Protein AF-0000000071196018 (afdb_homodimer)

Organism: Exaiptasia diaphana (NCBI:txid2652724)

InterPro domains:
  IPR002659 Glycosyl transferase, family 31 [PF01762] (91-280)
  IPR002659 Glycosyl transferase, family 31 [PTHR11214] (60-278)

pLDDT: mean 82.02, std 25.22, range [22.27, 98.88]

Solvent-accessible surface area (backbone atoms only — not comparable to full-atom values): 37806 Å² total; per-residue (Å²): 137,86,82,75,80,78,81,82,80,80,78,80,80,77,83,83,73,78,88,68,72,81,78,66,71,78,78,78,69,79,70,78,72,71,72,67,74,68,71,73,63,75,71,65,72,70,82,77,54,70,75,70,87,84,73,94,50,66,50,82,40,63,51,88,67,52,74,70,70,26,49,24,47,34,36,35,39,25,45,47,61,34,73,48,69,67,40,52,52,30,54,53,43,34,52,74,35,69,54,28,67,90,65,50,70,60,77,50,92,88,65,42,60,53,60,32,38,39,29,34,35,28,88,46,66,69,42,34,52,49,50,54,50,48,28,68,75,64,52,34,31,32,29,34,90,46,65,51,44,75,71,37,44,32,55,50,54,51,23,52,48,50,40,45,65,48,71,34,50,43,50,27,35,35,41,29,46,55,31,50,46,51,43,55,48,60,51,51,47,50,40,53,75,65,62,57,58,71,68,35,38,31,22,36,64,50,88,73,40,68,56,42,69,49,80,86,42,95,66,40,51,57,58,91,81,45,85,60,66,57,53,58,76,24,36,40,68,60,38,38,36,32,16,44,82,37,42,35,52,59,59,49,42,43,76,57,48,72,75,52,48,50,44,33,60,40,50,10,48,50,27,58,78,68,70,40,60,74,37,72,40,85,33,49,50,74,53,89,63,69,64,83,57,82,77,49,72,68,55,56,72,60,35,40,31,45,23,56,65,46,49,58,70,55,47,51,52,53,41,52,52,55,52,54,54,56,55,53,69,75,98,140,82,81,73,79,77,80,82,79,78,78,80,78,77,81,83,73,75,84,72,69,83,74,67,72,76,76,76,68,80,69,79,71,68,72,66,73,69,70,72,61,74,70,66,73,69,82,77,55,68,74,68,87,84,73,94,51,66,50,82,39,63,50,88,67,52,76,69,71,26,48,24,47,34,38,34,39,25,46,46,61,35,73,48,68,67,40,52,52,28,54,54,43,35,52,75,35,66,54,28,66,91,64,49,73,59,77,51,91,86,67,43,60,53,60,34,40,39,28,34,35,28,88,46,67,68,42,34,52,49,50,54,50,48,29,69,74,65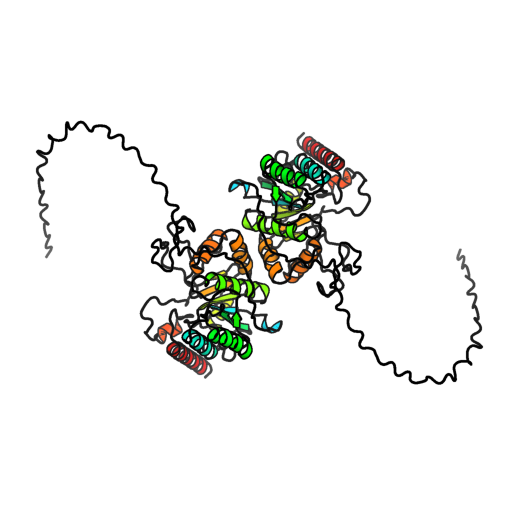,50,35,31,33,29,34,91,44,65,51,43,75,72,37,45,32,54,51,52,50,22,51,48,50,40,45,66,49,71,35,49,42,52,24,35,34,42,30,46,55,32,50,44,50,42,58,47,61,50,52,47,50,40,53,75,66,64,56,58,73,66,35,38,31,21,36,64,53,86,73,39,69,58,43,70,49,80,88,42,96,67,39,51,59,59,90,80,45,84,60,65,56,53,59,75,24,38,40,69,60,38,39,36,32,16,42,82,37,41,33,51,60,59,49,42,42,76,57,48,72,74,51,47,50,44,32,58,41,49,10,49,49,25,58,76,68,71,39,62,74,37,72,40,87,31,48,50,72,51,90,61,68,62,84,58,79,77,48,70,68,56,57,73,61,36,41,31,44,22,54,65,45,49,59,68,54,47,50,52,52,42,52,52,54,51,53,54,56,54,53,69,74,100

Radius of gyration: 34.39 Å; Cα contacts (8 Å, |Δi|>4): 1047; chains: 2; bounding box: 140×95×79 Å

Foldseek 3Di:
DCCPPPPDPPPPPPDPDDPPDDPDDDPPPPPPPPPPPPPPPPPPPPDQWLPDDDDADAFPQAFDADQVRQAFQEEEEAEFELADVQRVLLVVLCCVFQQPQVPLQPPPPPGGYHYAYFYEAYPDPVSNVVLVVVCVVPRRYTYHDDYGDLLCSLVRVLNVLVCSLPVGNYFKYKYAYSQKHFSVNVVSVLCVVVPSDALAKEAAWDPFFAQACDSVDPRHDHCVQPVDGTAATWHDNHIIMHGSVCSVQLNVVCVVHPDIRPNGSRVRVSCVVVVRDYYYDFQHDEDDDDLVDADDPVNLVRHRMGDDRHHSVSSVVSRVVSVVVSVVVVD/DCPPPPPDPPPPPPDPDDPPDDPDDDDPPPPPPPVPPPPPPVPPPPDPWLPDDDDADAFPQAFDADQVRQAFQEEEEAEFEQADVQRVLLVVLCCVFQQPQVPLLPPPPPGGYHYAYFYEAYPDPVSNVVLVVVCVVPRRYTYHDDYGDLLCSLVRVLNVLVCSLPVGNYFKYKYAYSQKHFSVNVVSVLCVVVPSDALAKEAAWDPFFAQACDSVDPRHDHCVQPVDGTFATWHDNHIIMHGSVCSVQLNVCCVVHPDTRPNGSRVRVSCVVVVRDYYYDFQHDEDDDDLVDQDDPVNLVRHRMYDDRHHSVSSVVSRVSSVVVSVVVVD

Structure (mmCIF, N/CA/C/O backbone):
data_AF-0000000071196018-model_v1
#
loop_
_entity.id
_entity.type
_entity.pdbx_description
1 polymer Hexosyltransferase
#
loop_
_atom_site.group_PDB
_atom_site.id
_atom_site.type_symbol
_atom_site.label_atom_id
_atom_site.label_alt_id
_atom_site.label_comp_id
_atom_site.label_asym_id
_atom_site.label_entity_id
_atom_site.label_seq_id
_atom_site.pdbx_PDB_ins_code
_atom_site.Cartn_x
_atom_site.Cartn_y
_atom_site.Cartn_z
_atom_site.occupancy
_atom_site.B_iso_or_equiv
_atom_site.auth_seq_id
_atom_site.auth_comp_id
_atom_site.auth_asym_id
_atom_site.auth_atom_id
_atom_site.pdbx_PDB_model_num
ATOM 1 N N . MET A 1 1 ? 46.344 -59.438 13.43 1 23.47 1 MET A N 1
ATOM 2 C CA . MET A 1 1 ? 47.688 -59.156 12.883 1 23.47 1 MET A CA 1
ATOM 3 C C . MET A 1 1 ? 47.75 -57.719 12.367 1 23.47 1 MET A C 1
ATOM 5 O O . MET A 1 1 ? 46.969 -57.312 11.508 1 23.47 1 MET A O 1
ATOM 9 N N . GLU A 1 2 ? 48.406 -56.719 13.156 1 25.73 2 GLU A N 1
ATOM 10 C CA . GLU A 1 2 ? 48.531 -55.281 13.406 1 25.73 2 GLU A CA 1
ATOM 11 C C . GLU A 1 2 ? 49.344 -54.625 12.297 1 25.73 2 GLU A C 1
ATOM 13 O O . GLU A 1 2 ? 50.594 -54.531 12.375 1 25.73 2 GLU A O 1
ATOM 18 N N . LYS A 1 3 ? 49.031 -54.844 10.961 1 25.03 3 LYS A N 1
ATOM 19 C CA . LYS A 1 3 ? 49.969 -54.469 9.891 1 25.03 3 LYS A CA 1
ATOM 20 C C . LYS A 1 3 ? 50.156 -52.969 9.844 1 25.03 3 LYS A C 1
ATOM 22 O O . LYS A 1 3 ? 49.25 -52.219 9.547 1 25.03 3 LYS A O 1
ATOM 27 N N . LYS A 1 4 ? 51.062 -52.344 10.648 1 24.88 4 LYS A N 1
ATOM 28 C CA . LYS A 1 4 ? 51.531 -50.969 10.945 1 24.88 4 LYS A CA 1
ATOM 29 C C . LYS A 1 4 ? 52.219 -50.344 9.742 1 24.88 4 LYS A C 1
ATOM 31 O O . LYS A 1 4 ? 53.344 -50.719 9.391 1 24.88 4 LYS A O 1
ATOM 36 N N . GLN A 1 5 ? 51.5 -50.094 8.555 1 22.83 5 GLN A N 1
ATOM 37 C CA . GLN A 1 5 ? 52.156 -49.656 7.32 1 22.83 5 GLN A CA 1
ATOM 38 C C . GLN A 1 5 ? 52.875 -48.344 7.504 1 22.83 5 GLN A C 1
ATOM 40 O O . GLN A 1 5 ? 52.312 -47.375 7.977 1 22.83 5 GLN A O 1
ATOM 45 N N . VAL A 1 6 ? 54.219 -48.281 7.695 1 24.25 6 VAL A N 1
ATOM 46 C CA . VAL A 1 6 ? 55.25 -47.281 7.977 1 24.25 6 VAL A CA 1
ATOM 47 C C . VAL A 1 6 ? 55.406 -46.344 6.789 1 24.25 6 VAL A C 1
ATOM 49 O O . VAL A 1 6 ? 55.781 -46.75 5.695 1 24.25 6 VAL A O 1
ATOM 52 N N . VAL A 1 7 ? 54.406 -45.406 6.469 1 24.36 7 VAL A N 1
ATOM 53 C CA . VAL A 1 7 ? 54.406 -44.562 5.289 1 24.36 7 VAL A CA 1
ATOM 54 C C . VAL A 1 7 ? 55.656 -43.656 5.305 1 24.36 7 VAL A C 1
ATOM 56 O O . VAL A 1 7 ? 55.938 -43 6.301 1 24.36 7 VAL A O 1
ATOM 59 N N . ILE A 1 8 ? 56.656 -43.875 4.422 1 22.66 8 ILE A N 1
ATOM 60 C CA . ILE A 1 8 ? 58.031 -43.406 4.152 1 22.66 8 ILE A CA 1
ATOM 61 C C . ILE A 1 8 ? 58 -41.938 3.752 1 22.66 8 ILE A C 1
ATOM 63 O O . ILE A 1 8 ? 57.312 -41.562 2.801 1 22.66 8 ILE A O 1
ATOM 67 N N . LEU A 1 9 ? 58.312 -40.906 4.633 1 23.38 9 LEU A N 1
ATOM 68 C CA . LEU A 1 9 ? 58.406 -39.438 4.711 1 23.38 9 LEU A CA 1
ATOM 69 C C . LEU A 1 9 ? 59.469 -38.906 3.779 1 23.38 9 LEU A C 1
ATOM 71 O O . LEU A 1 9 ? 60.656 -39 4.086 1 23.38 9 LEU A O 1
ATOM 75 N N . ALA A 1 10 ? 59.406 -39.188 2.389 1 22.44 10 ALA A N 1
ATOM 76 C CA . ALA A 1 10 ? 60.562 -38.812 1.547 1 22.44 10 ALA A CA 1
ATOM 77 C C . ALA A 1 10 ? 60.75 -37.281 1.547 1 22.44 10 ALA A C 1
ATOM 79 O O . ALA A 1 10 ? 59.812 -36.531 1.267 1 22.44 10 ALA A O 1
ATOM 80 N N . ILE A 1 11 ? 61.688 -36.719 2.289 1 23.27 11 ILE A N 1
ATOM 81 C CA . ILE A 1 11 ? 62.156 -35.375 2.621 1 23.27 11 ILE A CA 1
ATOM 82 C C . ILE A 1 11 ? 62.781 -34.75 1.383 1 23.27 11 ILE A C 1
ATOM 84 O O . ILE A 1 11 ? 63.812 -35.188 0.883 1 23.27 11 ILE A O 1
ATOM 88 N N . VAL A 1 12 ? 61.969 -34.438 0.259 1 23 12 VAL A N 1
ATOM 89 C CA . VAL A 1 12 ? 62.562 -33.969 -0.987 1 23 12 VAL A CA 1
ATOM 90 C C . VAL A 1 12 ? 63.25 -32.625 -0.749 1 23 12 VAL A C 1
ATOM 92 O O . VAL A 1 12 ? 62.625 -31.672 -0.271 1 23 12 VAL A O 1
ATOM 95 N N . ALA A 1 13 ? 64.562 -32.531 -0.551 1 24.88 13 ALA A N 1
ATOM 96 C CA . ALA A 1 13 ? 65.562 -31.5 -0.281 1 24.88 13 ALA A CA 1
ATOM 97 C C . ALA A 1 13 ? 65.688 -30.5 -1.434 1 24.88 13 ALA A C 1
ATOM 99 O O . ALA A 1 13 ? 66.188 -30.828 -2.502 1 24.88 13 ALA A O 1
ATOM 100 N N . PHE A 1 14 ? 64.562 -29.859 -1.901 1 25.53 14 PHE A N 1
ATOM 101 C CA . PHE A 1 14 ? 64.625 -29.047 -3.113 1 25.53 14 PHE A CA 1
ATOM 102 C C . PHE A 1 14 ? 65.625 -27.922 -2.963 1 25.53 14 PHE A C 1
ATOM 104 O O . PHE A 1 14 ? 65.688 -27.281 -1.907 1 25.53 14 PHE A O 1
ATOM 111 N N . ASN A 1 15 ? 66.688 -27.859 -3.732 1 24.59 15 ASN A N 1
ATOM 112 C CA . ASN A 1 15 ? 67.938 -27.094 -3.908 1 24.59 15 ASN A CA 1
ATOM 113 C C . ASN A 1 15 ? 67.625 -25.625 -4.207 1 24.59 15 ASN A C 1
ATOM 115 O O . ASN A 1 15 ? 66.938 -25.312 -5.188 1 24.59 15 ASN A O 1
ATOM 119 N N . VAL A 1 16 ? 67.688 -24.609 -3.303 1 26.14 16 VAL A N 1
ATOM 120 C CA . VAL A 1 16 ? 67.375 -23.203 -3.064 1 26.14 16 VAL A CA 1
ATOM 121 C C . VAL A 1 16 ? 68.312 -22.312 -3.869 1 26.14 16 VAL A C 1
ATOM 123 O O . VAL A 1 16 ? 68.312 -21.094 -3.689 1 26.14 16 VAL A O 1
ATOM 126 N N . GLY A 1 17 ? 69.25 -22.938 -4.684 1 22.61 17 GLY A N 1
ATOM 127 C CA . GLY A 1 17 ? 70.438 -22.125 -4.848 1 22.61 17 GLY A CA 1
ATOM 128 C C . GLY A 1 17 ? 70.188 -20.812 -5.559 1 22.61 17 GLY A C 1
ATOM 129 O O . GLY A 1 17 ? 70.562 -19.75 -5.07 1 22.61 17 GLY A O 1
ATOM 130 N N . ARG A 1 18 ? 70.25 -20.766 -6.926 1 23.2 18 ARG A N 1
ATOM 131 C CA . ARG A 1 18 ? 71.062 -19.891 -7.746 1 23.2 18 ARG A CA 1
ATOM 132 C C . ARG A 1 18 ? 70.375 -18.562 -7.996 1 23.2 18 ARG A C 1
ATOM 134 O O . ARG A 1 18 ? 70.875 -17.703 -8.703 1 23.2 18 ARG A O 1
ATOM 141 N N . PHE A 1 19 ? 69 -18.344 -7.816 1 26.34 19 PHE A N 1
ATOM 142 C CA . PHE A 1 19 ? 68.312 -17.453 -8.758 1 26.34 19 PHE A CA 1
ATOM 143 C C . PHE A 1 19 ? 68.625 -15.992 -8.43 1 26.34 19 PHE A C 1
ATOM 145 O O . PHE A 1 19 ? 67.688 -15.25 -8.055 1 26.34 19 PHE A O 1
ATOM 152 N N . TRP A 1 20 ? 69.688 -15.656 -7.777 1 22.69 20 TRP A N 1
ATOM 153 C CA . TRP A 1 20 ? 69.812 -14.336 -7.172 1 22.69 20 TRP A CA 1
ATOM 154 C C . TRP A 1 20 ? 69.875 -13.25 -8.242 1 22.69 20 TRP A C 1
ATOM 156 O O . TRP A 1 20 ? 69.438 -12.133 -8.039 1 22.69 20 TRP A O 1
ATOM 166 N N . THR A 1 21 ? 70.688 -13.508 -9.266 1 22.69 21 THR A N 1
ATOM 167 C CA . THR A 1 21 ? 71.562 -12.383 -9.617 1 22.69 21 THR A CA 1
ATOM 168 C C . THR A 1 21 ? 70.75 -11.328 -10.391 1 22.69 21 THR A C 1
ATOM 170 O O . THR A 1 21 ? 71.062 -10.133 -10.32 1 22.69 21 THR A O 1
ATOM 173 N N . TRP A 1 22 ? 70.062 -11.758 -11.406 1 24.28 22 TRP A N 1
ATOM 174 C CA . TRP A 1 22 ? 70.062 -10.977 -12.641 1 24.28 22 TRP A CA 1
ATOM 175 C C . TRP A 1 22 ? 69.25 -9.711 -12.516 1 24.28 22 TRP A C 1
ATOM 177 O O . TRP A 1 22 ? 69.25 -8.844 -13.383 1 24.28 22 TRP A O 1
ATOM 187 N N . ILE A 1 23 ? 68.562 -9.445 -11.375 1 24.98 23 ILE A N 1
ATOM 188 C CA . ILE A 1 23 ? 67.312 -8.656 -11.539 1 24.98 23 ILE A CA 1
ATOM 189 C C . ILE A 1 23 ? 67.688 -7.18 -11.672 1 24.98 23 ILE A C 1
ATOM 191 O O . ILE A 1 23 ? 66.812 -6.312 -11.531 1 24.98 23 ILE A O 1
ATOM 195 N N . ILE A 1 24 ? 69.062 -6.906 -11.773 1 23.88 24 ILE A N 1
ATOM 196 C CA . ILE A 1 24 ? 69.25 -5.551 -11.289 1 23.88 24 ILE A CA 1
ATOM 197 C C . ILE A 1 24 ? 68.625 -4.543 -12.258 1 23.88 24 ILE A C 1
ATOM 199 O O . ILE A 1 24 ? 67.938 -3.646 -11.836 1 23.88 24 ILE A O 1
ATOM 203 N N . ASN A 1 25 ? 69.375 -4.234 -13.352 1 25.94 25 ASN A N 1
ATOM 204 C CA . ASN A 1 25 ? 69.688 -2.865 -13.711 1 25.94 25 ASN A CA 1
ATOM 205 C C . ASN A 1 25 ? 68.625 -2.193 -14.539 1 25.94 25 ASN A C 1
ATOM 207 O O . ASN A 1 25 ? 68.812 -1.119 -15.102 1 25.94 25 ASN A O 1
ATOM 211 N N . SER A 1 26 ? 67.75 -2.92 -15.188 1 27.5 26 SER A N 1
ATOM 212 C CA . SER A 1 26 ? 67.312 -2.197 -16.391 1 27.5 26 SER A CA 1
ATOM 213 C C . SER A 1 26 ? 66.562 -0.896 -16.031 1 27.5 26 SER A C 1
ATOM 215 O O . SER A 1 26 ? 65.812 -0.862 -15.094 1 27.5 26 SER A O 1
ATOM 217 N N . PRO A 1 27 ? 67.188 0.236 -16.484 1 28.72 27 PRO A N 1
ATOM 218 C CA . PRO A 1 27 ? 66.688 1.581 -16.172 1 28.72 27 PRO A CA 1
ATOM 219 C C . PRO A 1 27 ? 65.25 1.801 -16.625 1 28.72 27 PRO A C 1
ATOM 221 O O . PRO A 1 27 ? 64.938 1.562 -17.797 1 28.72 27 PRO A O 1
ATOM 224 N N . LEU A 1 28 ? 64.25 1.453 -15.883 1 25.83 28 LEU A N 1
ATOM 225 C CA . LEU A 1 28 ? 62.844 1.612 -16.297 1 25.83 28 LEU A CA 1
ATOM 226 C C . LEU A 1 28 ? 62.531 3.072 -16.594 1 25.83 28 LEU A C 1
ATOM 228 O O . LEU A 1 28 ? 62.625 3.928 -15.711 1 25.83 28 LEU A O 1
ATOM 232 N N . LYS A 1 29 ? 63 3.518 -17.828 1 30.28 29 LYS A N 1
ATOM 233 C CA . LYS A 1 29 ? 62.594 4.852 -18.266 1 30.28 29 LYS A CA 1
ATOM 234 C C . LYS A 1 29 ? 61.125 5.102 -17.938 1 30.28 29 LYS A C 1
ATOM 236 O O . LYS A 1 29 ? 60.281 4.242 -18.188 1 30.28 29 LYS A O 1
ATOM 241 N N . PRO A 1 30 ? 60.812 6.164 -17.125 1 26.97 30 PRO A N 1
ATOM 242 C CA . PRO A 1 30 ? 59.469 6.469 -16.703 1 26.97 30 PRO A CA 1
ATOM 243 C C . PRO A 1 30 ? 58.5 6.676 -17.891 1 26.97 30 PRO A C 1
ATOM 245 O O . PRO A 1 30 ? 58.75 7.551 -18.719 1 26.97 30 PRO A O 1
ATOM 248 N N . GLN A 1 31 ? 58.281 5.645 -18.688 1 26.88 31 GLN A N 1
ATOM 249 C CA . GLN A 1 31 ? 57.344 5.953 -19.781 1 26.88 31 GLN A CA 1
ATOM 250 C C . GLN A 1 31 ? 56.156 6.727 -19.25 1 26.88 31 GLN A C 1
ATOM 252 O O . GLN A 1 31 ? 55.531 6.344 -18.25 1 26.88 31 GLN A O 1
ATOM 257 N N . ASN A 1 32 ? 56.219 8.023 -19.531 1 28.09 32 ASN A N 1
ATOM 258 C CA . ASN A 1 32 ? 55.094 8.906 -19.312 1 28.09 32 ASN A CA 1
ATOM 259 C C . ASN A 1 32 ? 53.781 8.289 -19.812 1 28.09 32 ASN A C 1
ATOM 261 O O . ASN A 1 32 ? 53.562 8.211 -21.031 1 28.09 32 ASN A O 1
ATOM 265 N N . ILE A 1 33 ? 53.375 7.141 -19.359 1 29.2 33 ILE A N 1
ATOM 266 C CA . ILE A 1 33 ? 52.094 6.598 -19.828 1 29.2 33 ILE A CA 1
ATOM 267 C C . ILE A 1 33 ? 51 7.637 -19.641 1 29.2 33 ILE A C 1
ATOM 269 O O . ILE A 1 33 ? 50.656 7.984 -18.516 1 29.2 33 ILE A O 1
ATOM 273 N N . VAL A 1 34 ? 51.031 8.609 -20.484 1 27.98 34 VAL A N 1
ATOM 274 C CA . VAL A 1 34 ? 49.844 9.43 -20.578 1 27.98 34 VAL A CA 1
ATOM 275 C C . VAL A 1 34 ? 48.594 8.547 -20.562 1 27.98 34 VAL A C 1
ATOM 277 O O . VAL A 1 34 ? 48.406 7.707 -21.453 1 27.98 34 VAL A O 1
ATOM 280 N N . HIS A 1 35 ? 48.125 8.227 -19.406 1 25.44 35 HIS A N 1
ATOM 281 C CA . HIS A 1 35 ? 46.844 7.539 -19.359 1 25.44 35 HIS A CA 1
ATOM 282 C C . HIS A 1 35 ? 45.812 8.227 -20.234 1 25.44 35 HIS A C 1
ATOM 284 O O . HIS A 1 35 ? 45.531 9.414 -20.062 1 25.44 35 HIS A O 1
ATOM 290 N N . GLU A 1 36 ? 45.938 7.984 -21.516 1 27.42 36 GLU A N 1
ATOM 291 C CA . GLU A 1 36 ? 44.75 8.383 -22.297 1 27.42 36 GLU A CA 1
ATOM 292 C C . GLU A 1 36 ? 43.469 8.195 -21.5 1 27.42 36 GLU A C 1
ATOM 294 O O . GLU A 1 36 ? 43.219 7.109 -20.969 1 27.42 36 GLU A O 1
ATOM 299 N N . ALA A 1 37 ? 42.906 9.281 -20.984 1 28.2 37 ALA A N 1
ATOM 300 C CA . ALA A 1 37 ? 41.562 9.242 -20.422 1 28.2 37 ALA A CA 1
ATOM 301 C C . ALA A 1 37 ? 40.656 8.375 -21.266 1 28.2 37 ALA A C 1
ATOM 303 O O . ALA A 1 37 ? 40.375 8.688 -22.438 1 28.2 37 ALA A O 1
ATOM 304 N N . LYS A 1 38 ? 40.812 7.105 -21.109 1 27.48 38 LYS A N 1
ATOM 305 C CA . LYS A 1 38 ? 39.812 6.27 -21.797 1 27.48 38 LYS A CA 1
ATOM 306 C C . LYS A 1 38 ? 38.469 6.941 -21.828 1 27.48 38 LYS A C 1
ATOM 308 O O . LYS A 1 38 ? 37.906 7.297 -20.781 1 27.48 38 LYS A O 1
ATOM 313 N N . GLN A 1 39 ? 38.219 7.645 -22.797 1 26.88 39 GLN A N 1
ATOM 314 C CA . GLN A 1 39 ? 36.875 8.117 -23.078 1 26.88 39 GLN A CA 1
ATOM 315 C C . GLN A 1 39 ? 35.844 7.105 -22.609 1 26.88 39 GLN A C 1
ATOM 317 O O . GLN A 1 39 ? 35.812 5.969 -23.078 1 26.88 39 GLN A O 1
ATOM 322 N N . ASN A 1 40 ? 35.625 7.082 -21.375 1 27.92 40 ASN A N 1
ATOM 323 C CA . ASN A 1 40 ? 34.562 6.234 -20.859 1 27.92 40 ASN A CA 1
ATOM 324 C C . ASN A 1 40 ? 33.406 6.109 -21.844 1 27.92 40 ASN A C 1
ATOM 326 O O . ASN A 1 40 ? 32.719 7.094 -22.156 1 27.92 40 ASN A O 1
ATOM 330 N N . ARG A 1 41 ? 33.625 5.301 -22.891 1 28.19 41 ARG A N 1
ATOM 331 C CA . ARG A 1 41 ? 32.469 4.988 -23.719 1 28.19 41 ARG A CA 1
ATOM 332 C C . ARG A 1 41 ? 31.203 4.863 -22.859 1 28.19 41 ARG A C 1
ATOM 334 O O . ARG A 1 41 ? 31.234 4.266 -21.781 1 28.19 41 ARG A O 1
ATOM 341 N N . PRO A 1 42 ? 30.344 5.789 -23.047 1 29.09 42 PRO A N 1
ATOM 342 C CA . PRO A 1 42 ? 29.109 5.605 -22.266 1 29.09 42 PRO A CA 1
ATOM 343 C C . PRO A 1 42 ? 28.672 4.141 -22.188 1 29.09 42 PRO A C 1
ATOM 345 O O . PRO A 1 42 ? 28.594 3.465 -23.219 1 29.09 42 PRO A O 1
ATOM 348 N N . ILE A 1 43 ? 29.25 3.402 -21.328 1 30.67 43 ILE A N 1
ATOM 349 C CA . ILE A 1 43 ? 28.766 2.033 -21.203 1 30.67 43 ILE A CA 1
ATOM 350 C C . ILE A 1 43 ? 27.297 1.968 -21.609 1 30.67 43 ILE A C 1
ATOM 352 O O . ILE A 1 43 ? 26.469 2.707 -21.094 1 30.67 43 ILE A O 1
ATOM 356 N N . GLN A 1 44 ? 27.062 1.625 -22.844 1 28.89 44 GLN A N 1
ATOM 357 C CA . GLN A 1 44 ? 25.719 1.257 -23.25 1 28.89 44 GLN A CA 1
ATOM 358 C C . GLN A 1 44 ? 24.984 0.522 -22.125 1 28.89 44 GLN A C 1
ATOM 360 O O . GLN A 1 44 ? 25.531 -0.4 -21.516 1 28.89 44 GLN A O 1
ATOM 365 N N . PRO A 1 45 ? 24.172 1.164 -21.391 1 33.16 45 PRO A N 1
ATOM 366 C CA . PRO A 1 45 ? 23.453 0.388 -20.391 1 33.16 45 PRO A CA 1
ATOM 367 C C . PRO A 1 45 ? 23.203 -1.056 -20.812 1 33.16 45 PRO A C 1
ATOM 369 O O . PRO A 1 45 ? 22.922 -1.312 -21.984 1 33.16 45 PRO A O 1
ATOM 372 N N . ALA A 1 46 ? 23.891 -2.01 -20.344 1 33.72 46 ALA A N 1
ATOM 373 C CA . ALA A 1 46 ? 23.609 -3.402 -20.688 1 33.72 46 ALA A CA 1
ATOM 374 C C . ALA A 1 46 ? 22.109 -3.609 -20.922 1 33.72 46 ALA A C 1
ATOM 376 O O . ALA A 1 46 ? 21.281 -3 -20.25 1 33.72 46 ALA A O 1
ATOM 377 N N . ALA A 1 47 ? 21.734 -4.113 -22.016 1 35.75 47 ALA A N 1
ATOM 378 C CA . ALA A 1 47 ? 20.422 -4.395 -22.609 1 35.75 47 ALA A CA 1
ATOM 379 C C . ALA A 1 47 ? 19.438 -4.906 -21.578 1 35.75 47 ALA A C 1
ATOM 381 O O . ALA A 1 47 ? 18.25 -4.59 -21.625 1 35.75 47 ALA A O 1
ATOM 382 N N . ARG A 1 48 ? 19.781 -5.977 -20.797 1 41.62 48 ARG A N 1
ATOM 383 C CA . ARG A 1 48 ? 18.766 -6.859 -20.234 1 41.62 48 ARG A CA 1
ATOM 384 C C . ARG A 1 48 ? 18.312 -6.359 -18.859 1 41.62 48 ARG A C 1
ATOM 386 O O . ARG A 1 48 ? 17.703 -7.109 -18.094 1 41.62 48 ARG A O 1
ATOM 393 N N . VAL A 1 49 ? 19.016 -5.375 -18.375 1 43.59 49 VAL A N 1
ATOM 394 C CA . VAL A 1 49 ? 18.531 -4.91 -17.078 1 43.59 49 VAL A CA 1
ATOM 395 C C . VAL A 1 49 ? 17.109 -4.387 -17.219 1 43.59 49 VAL A C 1
ATOM 397 O O . VAL A 1 49 ? 16.797 -3.668 -18.172 1 43.59 49 VAL A O 1
ATOM 400 N N . TYR A 1 50 ? 16.188 -5.117 -16.703 1 49.28 50 TYR A N 1
ATOM 401 C CA . TYR A 1 50 ? 14.844 -4.559 -16.641 1 49.28 50 TYR A CA 1
ATOM 402 C C . TYR A 1 50 ? 14.883 -3.057 -16.391 1 49.28 50 TYR A C 1
ATOM 404 O O . TYR A 1 50 ? 15.336 -2.605 -15.344 1 49.28 50 TYR A O 1
ATOM 412 N N . THR A 1 51 ? 15.094 -2.258 -17.422 1 51.03 51 THR A N 1
ATOM 413 C CA . THR A 1 51 ? 15.062 -0.801 -17.359 1 51.03 51 THR A CA 1
ATOM 414 C C . THR A 1 51 ? 13.633 -0.286 -17.516 1 51.03 51 THR A C 1
ATOM 416 O O . THR A 1 51 ? 13.406 0.923 -17.609 1 51.03 51 THR A O 1
ATOM 419 N N . GLY A 1 52 ? 12.688 -1.319 -17.656 1 57.88 52 GLY A N 1
ATOM 420 C CA . GLY A 1 52 ? 11.406 -0.728 -18.031 1 57.88 52 GLY A CA 1
ATOM 421 C C . GLY A 1 52 ? 10.719 -0.036 -16.859 1 57.88 52 GLY A C 1
ATOM 422 O O . GLY A 1 52 ? 11.102 -0.226 -15.711 1 57.88 52 GLY A O 1
ATOM 423 N N . GLU A 1 53 ? 9.914 0.866 -17.141 1 77.06 53 GLU A N 1
ATOM 424 C CA . GLU A 1 53 ? 9.133 1.702 -16.234 1 77.06 53 GLU A CA 1
ATOM 425 C C . GLU A 1 53 ? 8.102 0.876 -15.469 1 77.06 53 GLU A C 1
ATOM 427 O O . GLU A 1 53 ? 7.191 0.307 -16.062 1 77.06 53 GLU A O 1
ATOM 432 N N . PHE A 1 54 ? 8.414 0.313 -14.273 1 90.12 54 PHE A N 1
ATOM 433 C CA . PHE A 1 54 ? 7.469 -0.375 -13.406 1 90.12 54 PHE A CA 1
ATOM 434 C C . PHE A 1 54 ? 6.445 0.603 -12.836 1 90.12 54 PHE A C 1
ATOM 436 O O . PHE A 1 54 ? 6.805 1.69 -12.383 1 90.12 54 PHE A O 1
ATOM 443 N N . ASN A 1 55 ? 5.168 0.206 -13.008 1 90.19 55 ASN A N 1
ATOM 444 C CA . ASN A 1 55 ? 4.082 0.918 -12.344 1 90.19 55 ASN A CA 1
ATOM 445 C C . ASN A 1 55 ? 3.018 -0.043 -11.828 1 90.19 55 ASN A C 1
ATOM 447 O O . ASN A 1 55 ? 2.695 -1.033 -12.484 1 90.19 55 ASN A O 1
ATOM 451 N N . LEU A 1 56 ? 2.553 0.202 -10.633 1 95.12 56 LEU A N 1
ATOM 452 C CA . LEU A 1 56 ? 1.42 -0.557 -10.117 1 95.12 56 LEU A CA 1
ATOM 453 C C . LEU A 1 56 ? 0.148 -0.23 -10.891 1 95.12 56 LEU A C 1
ATOM 455 O O . LEU A 1 56 ? -0.227 0.938 -11.008 1 95.12 56 LEU A O 1
ATOM 459 N N . THR A 1 57 ? -0.456 -1.244 -11.461 1 94.56 57 THR A N 1
ATOM 460 C CA . THR A 1 57 ? -1.661 -1.012 -12.25 1 94.56 57 THR A CA 1
ATOM 461 C C . THR A 1 57 ? -2.662 -2.146 -12.055 1 94.56 57 THR A C 1
ATOM 463 O O . THR A 1 57 ? -2.271 -3.297 -11.852 1 94.56 57 THR A O 1
ATOM 466 N N . LEU A 1 58 ? -3.926 -1.783 -12.094 1 97.31 58 LEU A N 1
ATOM 467 C CA . LEU A 1 58 ? -5 -2.771 -12.086 1 97.31 58 LEU A CA 1
ATOM 468 C C . LEU A 1 58 ? -5.23 -3.328 -13.492 1 97.31 58 LEU A C 1
ATOM 470 O O . LEU A 1 58 ? -4.902 -2.676 -14.484 1 97.31 58 LEU A O 1
ATOM 474 N N . PRO A 1 59 ? -5.691 -4.582 -13.57 1 98.31 59 PRO A N 1
ATOM 475 C CA . PRO A 1 59 ? -6.02 -5.121 -14.891 1 98.31 59 PRO A CA 1
ATOM 476 C C . PRO A 1 59 ? -7.164 -4.375 -15.562 1 98.31 59 PRO A C 1
ATOM 478 O O . PRO A 1 59 ? -8.031 -3.818 -14.883 1 98.31 59 PRO A O 1
ATOM 481 N N . PHE A 1 60 ? -7.145 -4.348 -16.859 1 97.56 60 PHE A N 1
ATOM 482 C CA . PHE A 1 60 ? -8.234 -3.695 -17.578 1 97.56 60 PHE A CA 1
ATOM 483 C C . PHE A 1 60 ? -9.336 -4.695 -17.906 1 97.56 60 PHE A C 1
ATOM 485 O O . PHE A 1 60 ? -10.445 -4.301 -18.281 1 97.56 60 PHE A O 1
ATOM 492 N N . VAL A 1 61 ? -9.055 -5.977 -17.875 1 98.38 61 VAL A N 1
ATOM 493 C CA . VAL A 1 61 ? -10.039 -7.051 -17.891 1 98.38 61 VAL A CA 1
ATOM 494 C C . VAL A 1 61 ? -10.031 -7.781 -16.547 1 98.38 61 VAL A C 1
ATOM 496 O O . VAL A 1 61 ? -8.969 -8.141 -16.047 1 98.38 61 VAL A O 1
ATOM 499 N N . GLU A 1 62 ? -11.094 -7.871 -15.93 1 98.12 62 GLU A N 1
ATOM 500 C CA . GLU A 1 62 ? -11.242 -8.586 -14.664 1 98.12 62 GLU A CA 1
ATOM 501 C C . GLU A 1 62 ? -12.617 -9.25 -14.562 1 98.12 62 GLU A C 1
ATOM 503 O O . GLU A 1 62 ? -13.562 -8.828 -15.227 1 98.12 62 GLU A O 1
ATOM 508 N N . PRO A 1 63 ? -12.734 -10.312 -13.805 1 97.56 63 PRO A N 1
ATOM 509 C CA . PRO A 1 63 ? -14.031 -10.969 -13.648 1 97.56 63 PRO A CA 1
ATOM 510 C C . PRO A 1 63 ? -15.055 -10.102 -12.922 1 97.56 63 PRO A C 1
ATOM 512 O O . PRO A 1 63 ? -14.68 -9.219 -12.148 1 97.56 63 PRO A O 1
ATOM 515 N N . LYS A 1 64 ? -16.266 -10.336 -13.227 1 95.19 64 LYS A N 1
ATOM 516 C CA . LYS A 1 64 ? -17.375 -9.734 -12.477 1 95.19 64 LYS A CA 1
ATOM 517 C C . LYS A 1 64 ? -17.75 -10.594 -11.281 1 95.19 64 LYS A C 1
ATOM 519 O O . LYS A 1 64 ? -18.391 -11.641 -11.438 1 95.19 64 LYS A O 1
ATOM 524 N N . LEU A 1 65 ? -17.391 -10.094 -10.141 1 93.69 65 LEU A N 1
ATOM 525 C CA . LEU A 1 65 ? -17.609 -10.883 -8.938 1 93.69 65 LEU A CA 1
ATOM 526 C C . LEU A 1 65 ? -18.609 -10.195 -8.008 1 93.69 65 LEU A C 1
ATOM 528 O O . LEU A 1 65 ? -18.547 -8.984 -7.805 1 93.69 65 LEU A O 1
ATOM 532 N N . SER A 1 66 ? -19.578 -10.977 -7.492 1 88.88 66 SER A N 1
ATOM 533 C CA . SER A 1 66 ? -20.422 -10.477 -6.414 1 88.88 66 SER A CA 1
ATOM 534 C C . SER A 1 66 ? -19.641 -10.336 -5.117 1 88.88 66 SER A C 1
ATOM 536 O O . SER A 1 66 ? -18.516 -10.82 -5.008 1 88.88 66 SER A O 1
ATOM 538 N N . SER A 1 67 ? -20.266 -9.641 -4.176 1 84.5 67 SER A N 1
ATOM 539 C CA . SER A 1 67 ? -19.641 -9.484 -2.867 1 84.5 67 SER A CA 1
ATOM 540 C C . SER A 1 67 ? -19.375 -10.844 -2.223 1 84.5 67 SER A C 1
ATOM 542 O O . SER A 1 67 ? -18.328 -11.039 -1.6 1 84.5 67 SER A O 1
ATOM 544 N N . GLU A 1 68 ? -20.234 -11.695 -2.43 1 81.5 68 GLU A N 1
ATOM 545 C CA . GLU A 1 68 ? -20.078 -13.039 -1.876 1 81.5 68 GLU A CA 1
ATOM 546 C C . GLU A 1 68 ? -18.938 -13.781 -2.574 1 81.5 68 GLU A C 1
ATOM 548 O O . GLU A 1 68 ? -18.141 -14.469 -1.925 1 81.5 68 GLU A O 1
ATOM 553 N N . GLU A 1 69 ? -18.875 -13.539 -3.816 1 83.88 69 GLU A N 1
ATOM 554 C CA . GLU A 1 69 ? -17.875 -14.242 -4.613 1 83.88 69 GLU A CA 1
ATOM 555 C C . GLU A 1 69 ? -16.469 -13.688 -4.359 1 83.88 69 GLU A C 1
ATOM 557 O O . GLU A 1 69 ? -15.469 -14.375 -4.602 1 83.88 69 GLU A O 1
ATOM 562 N N . SER A 1 70 ? -16.5 -12.531 -3.834 1 85.94 70 SER A N 1
ATOM 563 C CA . SER A 1 70 ? -15.203 -11.891 -3.623 1 85.94 70 SER A CA 1
ATOM 564 C C . SER A 1 70 ? -14.703 -12.094 -2.195 1 85.94 70 SER A C 1
ATOM 566 O O . SER A 1 70 ? -13.594 -11.688 -1.851 1 85.94 70 SER A O 1
ATOM 568 N N . SER A 1 71 ? -15.516 -12.742 -1.36 1 91.69 71 SER A N 1
ATOM 569 C CA . SER A 1 71 ? -15.109 -13.086 -0.002 1 91.69 71 SER A CA 1
ATOM 570 C C . SER A 1 71 ? -14.555 -14.508 0.066 1 91.69 71 SER A C 1
ATOM 572 O O . SER A 1 71 ? -15.32 -15.477 0.016 1 91.69 71 SER A O 1
ATOM 574 N N . LEU A 1 72 ? -13.25 -14.633 0.138 1 95.56 72 LEU A N 1
ATOM 575 C CA . LEU A 1 72 ? -12.562 -15.914 -0.004 1 95.56 72 LEU A CA 1
ATOM 576 C C . LEU A 1 72 ? -11.617 -16.156 1.167 1 95.56 72 LEU A C 1
ATOM 578 O O . LEU A 1 72 ? -11.125 -15.203 1.779 1 95.56 72 LEU A O 1
ATOM 582 N N . TYR A 1 73 ? -11.492 -17.438 1.48 1 96.44 73 TYR A N 1
ATOM 583 C CA . TYR A 1 73 ? -10.383 -17.797 2.359 1 96.44 73 TYR A CA 1
ATOM 584 C C . TYR A 1 73 ? -9.055 -17.75 1.609 1 96.44 73 TYR A C 1
ATOM 586 O O . TYR A 1 73 ? -8.055 -17.25 2.137 1 96.44 73 TYR A O 1
ATOM 594 N N . LEU A 1 74 ? -9.07 -18.219 0.403 1 97.38 74 LEU A N 1
ATOM 595 C CA . LEU A 1 74 ? -7.863 -18.266 -0.42 1 97.38 74 LEU A CA 1
ATOM 596 C C . LEU A 1 74 ? -8.172 -17.844 -1.856 1 97.38 74 LEU A C 1
ATOM 598 O O . LEU A 1 74 ? -9.078 -18.406 -2.484 1 97.38 74 LEU A O 1
ATOM 602 N N . ALA A 1 75 ? -7.496 -16.828 -2.352 1 98.06 75 ALA A N 1
ATOM 603 C CA . ALA A 1 75 ? -7.473 -16.516 -3.779 1 98.06 75 ALA A CA 1
ATOM 604 C C . ALA A 1 75 ? -6.219 -17.078 -4.441 1 98.06 75 ALA A C 1
ATOM 606 O O . ALA A 1 75 ? -5.102 -16.828 -3.982 1 98.06 75 ALA A O 1
ATOM 607 N N . VAL A 1 76 ? -6.418 -17.859 -5.449 1 98.5 76 VAL A N 1
ATOM 608 C CA . VAL A 1 76 ? -5.301 -18.406 -6.211 1 98.5 76 VAL A CA 1
ATOM 609 C C . VAL A 1 76 ? -5.109 -17.594 -7.496 1 98.5 76 VAL A C 1
ATOM 611 O O . VAL A 1 76 ? -6.012 -17.547 -8.336 1 98.5 76 VAL A O 1
ATOM 614 N N . VAL A 1 77 ? -4 -16.953 -7.645 1 98.81 77 VAL A N 1
ATOM 615 C CA . VAL A 1 77 ? -3.689 -16.203 -8.852 1 98.81 77 VAL A CA 1
ATOM 616 C C . VAL A 1 77 ? -2.584 -16.906 -9.633 1 98.81 77 VAL A C 1
ATOM 618 O O . VAL A 1 77 ? -1.45 -17.016 -9.156 1 98.81 77 VAL A O 1
ATOM 621 N N . VAL A 1 78 ? -2.885 -17.297 -10.805 1 98.75 78 VAL A N 1
ATOM 622 C CA . VAL A 1 78 ? -1.975 -18.078 -11.633 1 98.75 78 VAL A CA 1
ATOM 623 C C . VAL A 1 78 ? -1.377 -17.203 -12.727 1 98.75 78 VAL A C 1
ATOM 625 O O . VAL A 1 78 ? -2.09 -16.75 -13.633 1 98.75 78 VAL A O 1
ATOM 628 N N . ASN A 1 79 ? -0.1 -16.953 -12.648 1 98.19 79 ASN A N 1
ATOM 629 C CA . ASN A 1 79 ? 0.595 -16.328 -13.766 1 98.19 79 ASN A CA 1
ATOM 630 C C . ASN A 1 79 ? 0.698 -17.266 -14.961 1 98.19 79 ASN A C 1
ATOM 632 O O . ASN A 1 79 ? 1.142 -18.406 -14.82 1 98.19 79 ASN A O 1
ATOM 636 N N . THR A 1 80 ? 0.282 -16.859 -16.109 1 98.19 80 THR A N 1
ATOM 637 C CA . THR A 1 80 ? 0.279 -17.703 -17.297 1 98.19 80 THR A CA 1
ATOM 638 C C . THR A 1 80 ? 0.601 -16.891 -18.547 1 98.19 80 THR A C 1
ATOM 640 O O . THR A 1 80 ? 0.533 -15.656 -18.516 1 98.19 80 THR A O 1
ATOM 643 N N . GLY A 1 81 ? 1.069 -17.547 -19.625 1 97.5 81 GLY A N 1
ATOM 644 C CA . GLY A 1 81 ? 1.438 -16.859 -20.859 1 97.5 81 GLY A CA 1
ATOM 645 C C . GLY A 1 81 ? 0.26 -16.609 -21.781 1 97.5 81 GLY A C 1
ATOM 646 O O . GLY A 1 81 ? -0.656 -17.438 -21.859 1 97.5 81 GLY A O 1
ATOM 647 N N . ALA A 1 82 ? 0.371 -15.586 -22.516 1 97.88 82 ALA A N 1
ATOM 648 C CA . ALA A 1 82 ? -0.722 -15.211 -23.422 1 97.88 82 ALA A CA 1
ATOM 649 C C . ALA A 1 82 ? -0.36 -15.492 -24.875 1 97.88 82 ALA A C 1
ATOM 651 O O . ALA A 1 82 ? -1.225 -15.453 -25.75 1 97.88 82 ALA A O 1
ATOM 652 N N . ASN A 1 83 ? 0.868 -15.898 -25.141 1 96.94 83 ASN A N 1
ATOM 653 C CA . ASN A 1 83 ? 1.358 -15.82 -26.516 1 96.94 83 ASN A CA 1
ATOM 654 C C . ASN A 1 83 ? 1.464 -17.203 -27.141 1 96.94 83 ASN A C 1
ATOM 656 O O . ASN A 1 83 ? 1.875 -17.344 -28.297 1 96.94 83 ASN A O 1
ATOM 660 N N . GLU A 1 84 ? 1.214 -18.266 -26.438 1 95.69 84 GLU A N 1
ATOM 661 C CA . GLU A 1 84 ? 1.376 -19.625 -26.969 1 95.69 84 GLU A CA 1
ATOM 662 C C . GLU A 1 84 ? 0.163 -20.484 -26.641 1 95.69 84 GLU A C 1
ATOM 664 O O . GLU A 1 84 ? -0.427 -20.359 -25.562 1 95.69 84 GLU A O 1
ATOM 669 N N . GLU A 1 85 ? -0.106 -21.422 -27.516 1 95.69 85 GLU A N 1
ATOM 670 C CA . GLU A 1 85 ? -1.219 -22.344 -27.359 1 95.69 85 GLU A CA 1
ATOM 671 C C . GLU A 1 85 ? -1.01 -23.25 -26.141 1 95.69 85 GLU A C 1
ATOM 673 O O . GLU A 1 85 ? -1.972 -23.641 -25.469 1 95.69 85 GLU A O 1
ATOM 678 N N . LYS A 1 86 ? 0.214 -23.547 -25.875 1 96.81 86 LYS A N 1
ATOM 679 C CA . LYS A 1 86 ? 0.527 -24.422 -24.75 1 96.81 86 LYS A CA 1
ATOM 680 C C . LYS A 1 86 ? -0.048 -23.875 -23.453 1 96.81 86 LYS A C 1
ATOM 682 O O . LYS A 1 86 ? -0.549 -24.625 -22.625 1 96.81 86 LYS A O 1
ATOM 687 N N . HIS A 1 87 ? -0.021 -22.609 -23.266 1 97.69 87 HIS A N 1
ATOM 688 C CA . HIS A 1 87 ? -0.517 -22 -22.047 1 97.69 87 HIS A CA 1
ATOM 689 C C . HIS A 1 87 ? -2.041 -22.047 -21.984 1 97.69 87 HIS A C 1
ATOM 691 O O . HIS A 1 87 ? -2.617 -22.172 -20.891 1 97.69 87 HIS A O 1
ATOM 697 N N . ARG A 1 88 ? -2.672 -21.922 -23.062 1 97.56 88 ARG A N 1
ATOM 698 C CA . ARG A 1 88 ? -4.121 -22.094 -23.109 1 97.56 88 ARG A CA 1
ATOM 699 C C . ARG A 1 88 ? -4.523 -23.5 -22.703 1 97.56 88 ARG A C 1
ATOM 701 O O . ARG A 1 88 ? -5.492 -23.703 -21.969 1 97.56 88 ARG A O 1
ATOM 708 N N . THR A 1 89 ? -3.787 -24.422 -23.234 1 98.25 89 THR A N 1
ATOM 709 C CA . THR A 1 89 ? -4.027 -25.828 -22.891 1 98.25 89 THR A CA 1
ATOM 710 C C . THR A 1 89 ? -3.842 -26.047 -21.391 1 98.25 89 THR A C 1
ATOM 712 O O . THR A 1 89 ? -4.629 -26.766 -20.766 1 98.25 89 THR A O 1
ATOM 715 N N . LEU A 1 90 ? -2.818 -25.438 -20.859 1 98.5 90 LEU A N 1
ATOM 716 C CA . LEU A 1 90 ? -2.557 -25.578 -19.422 1 98.5 90 LEU A CA 1
ATOM 717 C C . LEU A 1 90 ? -3.695 -24.969 -18.609 1 98.5 90 LEU A C 1
ATOM 719 O O . LEU A 1 90 ? -4.152 -25.578 -17.641 1 98.5 90 LEU A O 1
ATOM 723 N N . ARG A 1 91 ? -4.195 -23.781 -18.969 1 98.62 91 ARG A N 1
ATOM 724 C CA . ARG A 1 91 ? -5.309 -23.156 -18.25 1 98.62 91 ARG A CA 1
ATOM 725 C C . ARG A 1 91 ? -6.559 -24.031 -18.328 1 98.62 91 ARG A C 1
ATOM 727 O O . ARG A 1 91 ? -7.262 -24.203 -17.328 1 98.62 91 ARG A O 1
ATOM 734 N N . GLN A 1 92 ? -6.805 -24.609 -19.484 1 98.25 92 GLN A N 1
ATOM 735 C CA . GLN A 1 92 ? -7.941 -25.516 -19.625 1 98.25 92 GLN A CA 1
ATOM 736 C C . GLN A 1 92 ? -7.777 -26.75 -18.734 1 98.25 92 GLN A C 1
ATOM 738 O O . GLN A 1 92 ? -8.734 -27.203 -18.109 1 98.25 92 GLN A O 1
ATOM 743 N N . THR A 1 93 ? -6.582 -27.266 -18.75 1 98.44 93 THR A N 1
ATOM 744 C CA . THR A 1 93 ? -6.305 -28.453 -17.938 1 98.44 93 THR A CA 1
ATOM 745 C C . THR A 1 93 ? -6.477 -28.141 -16.453 1 98.44 93 THR A C 1
ATOM 747 O O . THR A 1 93 ? -7.047 -28.938 -15.711 1 98.44 93 THR A O 1
ATOM 750 N N . ILE A 1 94 ? -6.016 -26.969 -16 1 98.5 94 ILE A N 1
ATOM 751 C CA . ILE A 1 94 ? -6.152 -26.547 -14.609 1 98.5 94 ILE A CA 1
ATOM 752 C C . ILE A 1 94 ? -7.633 -26.469 -14.242 1 98.5 94 ILE A C 1
ATOM 754 O O . ILE A 1 94 ? -8.047 -26.969 -13.188 1 98.5 94 ILE A O 1
ATOM 758 N N . ARG A 1 95 ? -8.461 -25.938 -15.133 1 97.5 95 ARG A N 1
ATOM 759 C CA . ARG A 1 95 ? -9.898 -25.812 -14.891 1 97.5 95 ARG A CA 1
ATOM 760 C C . ARG A 1 95 ? -10.531 -27.188 -14.672 1 97.5 95 ARG A C 1
ATOM 762 O O . ARG A 1 95 ? -11.5 -27.312 -13.914 1 97.5 95 ARG A O 1
ATOM 769 N N . LYS A 1 96 ? -9.969 -28.172 -15.281 1 96.38 96 LYS A N 1
ATOM 770 C CA . LYS A 1 96 ? -10.555 -29.516 -15.242 1 96.38 96 LYS A CA 1
ATOM 771 C C . LYS A 1 96 ? -9.961 -30.344 -14.102 1 96.38 96 LYS A C 1
ATOM 773 O O . LYS A 1 96 ? -10.43 -31.453 -13.82 1 96.38 96 LYS A O 1
ATOM 778 N N . THR A 1 97 ? -8.93 -29.844 -13.523 1 95.94 97 THR A N 1
ATOM 779 C CA . THR A 1 97 ? -8.234 -30.609 -12.5 1 95.94 97 THR A CA 1
ATOM 780 C C . THR A 1 97 ? -8.188 -29.844 -11.18 1 95.94 97 THR A C 1
ATOM 782 O O . THR A 1 97 ? -9.211 -29.688 -10.516 1 95.94 97 THR A O 1
ATOM 785 N N . TRP A 1 98 ? -6.957 -29.328 -10.742 1 95.88 98 TRP A N 1
ATOM 786 C CA . TRP A 1 98 ? -6.777 -28.844 -9.383 1 95.88 98 TRP A CA 1
ATOM 787 C C . TRP A 1 98 ? -7.387 -27.453 -9.219 1 95.88 98 TRP A C 1
ATOM 789 O O . TRP A 1 98 ? -7.555 -26.969 -8.094 1 95.88 98 TRP A O 1
ATOM 799 N N . GLY A 1 99 ? -7.754 -26.781 -10.328 1 96.12 99 GLY A N 1
ATOM 800 C CA . GLY A 1 99 ? -8.359 -25.453 -10.273 1 96.12 99 GLY A CA 1
ATOM 801 C C . GLY A 1 99 ? -9.875 -25.5 -10.188 1 96.12 99 GLY A C 1
ATOM 802 O O . GLY A 1 99 ? -10.523 -24.453 -10.078 1 96.12 99 GLY A O 1
ATOM 803 N N . ASN A 1 100 ? -10.422 -26.641 -10.219 1 90.44 100 ASN A N 1
ATOM 804 C CA . ASN A 1 100 ? -11.875 -26.812 -10.203 1 90.44 100 ASN A CA 1
ATOM 805 C C . ASN A 1 100 ? -12.43 -26.734 -8.781 1 90.44 100 ASN A C 1
ATOM 807 O O . ASN A 1 100 ? -12.156 -27.594 -7.953 1 90.44 100 ASN A O 1
ATOM 811 N N . THR A 1 101 ? -13.219 -25.734 -8.508 1 80.38 101 THR A N 1
ATOM 812 C CA . THR A 1 101 ? -13.734 -25.484 -7.172 1 80.38 101 THR A CA 1
ATOM 813 C C . THR A 1 101 ? -14.914 -26.406 -6.871 1 80.38 101 THR A C 1
ATOM 815 O O . THR A 1 101 ? -15.25 -26.625 -5.707 1 80.38 101 THR A O 1
ATOM 818 N N . SER A 1 102 ? -15.68 -26.75 -7.891 1 67.12 102 SER A N 1
ATOM 819 C CA . SER A 1 102 ? -16.891 -27.547 -7.699 1 67.12 102 SER A CA 1
ATOM 820 C C . SER A 1 102 ? -16.547 -28.938 -7.188 1 67.12 102 SER A C 1
ATOM 822 O O . SER A 1 102 ? -17.375 -29.578 -6.52 1 67.12 102 SER A O 1
ATOM 824 N N . GLU A 1 103 ? -15.422 -29.406 -7.621 1 56.19 103 GLU A N 1
ATOM 825 C CA . GLU A 1 103 ? -15.023 -30.766 -7.273 1 56.19 103 GLU A CA 1
ATOM 826 C C . GLU A 1 103 ? -14.125 -30.781 -6.039 1 56.19 103 GLU A C 1
ATOM 828 O O . GLU A 1 103 ? -13.484 -31.781 -5.742 1 56.19 103 GLU A O 1
ATOM 833 N N . SER A 1 104 ? -14.07 -29.609 -5.438 1 53.5 104 SER A N 1
ATOM 834 C CA . SER A 1 104 ? -13.016 -29.484 -4.434 1 53.5 104 SER A CA 1
ATOM 835 C C . SER A 1 104 ? -13.055 -30.656 -3.447 1 53.5 104 SER A C 1
ATOM 837 O O . SER A 1 104 ? -14.078 -30.875 -2.797 1 53.5 104 SER A O 1
ATOM 839 N N . LEU A 1 105 ? -12.328 -31.672 -3.865 1 46.12 105 LEU A N 1
ATOM 840 C CA . LEU A 1 105 ? -12.023 -32.875 -3.107 1 46.12 105 LEU A CA 1
ATOM 841 C C . LEU A 1 105 ? -11.539 -32.531 -1.703 1 46.12 105 LEU A C 1
ATOM 843 O O . LEU A 1 105 ? -10.461 -31.953 -1.537 1 46.12 105 LEU A O 1
ATOM 847 N N . GLY A 1 106 ? -12.469 -32.656 -0.701 1 48.25 106 GLY A N 1
ATOM 848 C CA . GLY A 1 106 ? -12.164 -32.531 0.714 1 48.25 106 GLY A CA 1
ATOM 849 C C . GLY A 1 106 ? -12.68 -31.234 1.31 1 48.25 106 GLY A C 1
ATOM 850 O O . GLY A 1 106 ? -11.906 -30.281 1.517 1 48.25 106 GLY A O 1
ATOM 851 N N . ASN A 1 107 ? -13.93 -30.906 0.906 1 50.59 107 ASN A N 1
ATOM 852 C CA . ASN A 1 107 ? -14.641 -29.75 1.42 1 50.59 107 ASN A CA 1
ATOM 853 C C . ASN A 1 107 ? -14.242 -29.438 2.857 1 50.59 107 ASN A C 1
ATOM 855 O O . ASN A 1 107 ? -14.469 -30.234 3.762 1 50.59 107 ASN A O 1
ATOM 859 N N . VAL A 1 108 ? -13 -28.906 3.029 1 55.66 108 VAL A N 1
ATOM 860 C CA . VAL A 1 108 ? -12.727 -28.359 4.355 1 55.66 108 VAL A CA 1
ATOM 861 C C . VAL A 1 108 ? -13.883 -27.453 4.793 1 55.66 108 VAL A C 1
ATOM 863 O O . VAL A 1 108 ? -14.57 -26.875 3.955 1 55.66 108 VAL A O 1
ATOM 866 N N . LYS A 1 109 ? -14.148 -27.25 6.09 1 58.88 109 LYS A N 1
ATOM 867 C CA . LYS A 1 109 ? -14.922 -26.484 7.066 1 58.88 109 LYS A CA 1
ATOM 868 C C . LYS A 1 109 ? -15.422 -25.172 6.469 1 58.88 109 LYS A C 1
ATOM 870 O O . LYS A 1 109 ? -15.125 -24.094 6.98 1 58.88 109 LYS A O 1
ATOM 875 N N . ASN A 1 110 ? -16.188 -25.234 5.223 1 77.81 110 ASN A N 1
ATOM 876 C CA . ASN A 1 110 ? -16.922 -24.031 4.844 1 77.81 110 ASN A CA 1
ATOM 877 C C . ASN A 1 110 ? -15.984 -22.906 4.402 1 77.81 110 ASN A C 1
ATOM 879 O O . ASN A 1 110 ? -16.312 -21.734 4.527 1 77.81 110 ASN A O 1
ATOM 883 N N . LEU A 1 111 ? -14.734 -23.328 3.871 1 88.75 111 LEU A N 1
ATOM 884 C CA . LEU A 1 111 ? -13.828 -22.281 3.398 1 88.75 111 LEU A CA 1
ATOM 885 C C . LEU A 1 111 ? -13.945 -22.109 1.888 1 88.75 111 LEU A C 1
ATOM 887 O O . LEU A 1 111 ? -13.891 -23.094 1.139 1 88.75 111 LEU A O 1
ATOM 891 N N . LYS A 1 112 ? -14.102 -20.953 1.407 1 92.06 112 LYS A N 1
ATOM 892 C CA . LYS A 1 112 ? -14.281 -20.625 -0.006 1 92.06 112 LYS A CA 1
ATOM 893 C C . LYS A 1 112 ? -12.961 -20.203 -0.643 1 92.06 112 LYS A C 1
ATOM 895 O O . LYS A 1 112 ? -12.156 -19.516 -0.014 1 92.06 112 LYS A O 1
ATOM 900 N N . TRP A 1 113 ? -12.734 -20.688 -1.853 1 95 113 TRP A N 1
ATOM 901 C CA . TRP A 1 113 ? -11.586 -20.25 -2.631 1 95 113 TRP A CA 1
ATOM 902 C C . TRP A 1 113 ? -11.938 -20.141 -4.113 1 95 113 TRP A C 1
ATOM 904 O O . TRP A 1 113 ? -12.969 -20.656 -4.551 1 95 113 TRP A O 1
ATOM 914 N N . LYS A 1 114 ? -11.188 -19.375 -4.859 1 95.69 114 LYS A N 1
ATOM 915 C CA . LYS A 1 114 ? -11.328 -19.219 -6.305 1 95.69 114 LYS A CA 1
ATOM 916 C C . LYS A 1 114 ? -9.961 -19.047 -6.969 1 95.69 114 LYS A C 1
ATOM 918 O O . LYS A 1 114 ? -9.008 -18.594 -6.34 1 95.69 114 LYS A O 1
ATOM 923 N N . LEU A 1 115 ? -9.914 -19.531 -8.164 1 97.62 115 LEU A N 1
ATOM 924 C CA . LEU A 1 115 ? -8.695 -19.422 -8.961 1 97.62 115 LEU A CA 1
ATOM 925 C C . LEU A 1 115 ? -8.883 -18.438 -10.109 1 97.62 115 LEU A C 1
ATOM 927 O O . LEU A 1 115 ? -9.93 -18.422 -10.766 1 97.62 115 LEU A O 1
ATOM 931 N N . PHE A 1 116 ? -7.859 -17.578 -10.336 1 98.5 116 PHE A N 1
ATOM 932 C CA . PHE A 1 116 ? -7.832 -16.594 -11.406 1 98.5 116 PHE A CA 1
ATOM 933 C C . PHE A 1 116 ? -6.551 -16.719 -12.227 1 98.5 116 PHE A C 1
ATOM 935 O O . PHE A 1 116 ? -5.473 -16.938 -11.672 1 98.5 116 PHE A O 1
ATOM 942 N N . PHE A 1 117 ? -6.723 -16.531 -13.555 1 98.88 117 PHE A N 1
ATOM 943 C CA . PHE A 1 117 ? -5.559 -16.547 -14.43 1 98.88 117 PHE A CA 1
ATOM 944 C C . PHE A 1 117 ? -5.129 -15.117 -14.766 1 98.88 117 PHE A C 1
ATOM 946 O O . PHE A 1 117 ? -5.938 -14.312 -15.234 1 98.88 117 PHE A O 1
ATOM 953 N N . ALA A 1 118 ? -3.867 -14.781 -14.562 1 98.81 118 ALA A N 1
ATOM 954 C CA . ALA A 1 118 ? -3.311 -13.461 -14.844 1 98.81 118 ALA A CA 1
ATOM 955 C C . ALA A 1 118 ? -2.506 -13.461 -16.141 1 98.81 118 ALA A C 1
ATOM 957 O O . ALA A 1 118 ? -1.557 -14.234 -16.281 1 98.81 118 ALA A O 1
ATOM 958 N N . LEU A 1 119 ? -2.861 -12.586 -17.047 1 98.56 119 LEU A N 1
ATOM 959 C CA . LEU A 1 119 ? -2.219 -12.445 -18.344 1 98.56 119 LEU A CA 1
ATOM 960 C C . LEU A 1 119 ? -1.805 -11 -18.609 1 98.56 119 LEU A C 1
ATOM 962 O O . LEU A 1 119 ? -2.334 -10.078 -17.969 1 98.56 119 LEU A O 1
ATOM 966 N N . GLY A 1 120 ? -0.788 -10.812 -19.453 1 97.94 120 GLY A N 1
ATOM 967 C CA . GLY A 1 120 ? -0.597 -9.555 -20.172 1 97.94 120 GLY A CA 1
ATOM 968 C C . GLY A 1 120 ? -1.242 -9.539 -21.547 1 97.94 120 GLY A C 1
ATOM 969 O O . GLY A 1 120 ? -2.041 -10.422 -21.859 1 97.94 120 GLY A O 1
ATOM 970 N N . ILE A 1 121 ? -0.896 -8.57 -22.312 1 97.69 121 ILE A N 1
ATOM 971 C CA . ILE A 1 121 ? -1.417 -8.445 -23.656 1 97.69 121 ILE A CA 1
ATOM 972 C C . ILE A 1 121 ? -0.585 -9.305 -24.609 1 97.69 121 ILE A C 1
ATOM 974 O O . ILE A 1 121 ? 0.636 -9.156 -24.688 1 97.69 121 ILE A O 1
ATOM 978 N N . ALA A 1 122 ? -1.269 -10.148 -25.312 1 97.06 122 ALA A N 1
ATOM 979 C CA . ALA A 1 122 ? -0.593 -10.961 -26.328 1 97.06 122 ALA A CA 1
ATOM 980 C C . ALA A 1 122 ? -0.078 -10.094 -27.469 1 97.06 122 ALA A C 1
ATOM 982 O O . ALA A 1 122 ? -0.723 -9.117 -27.859 1 97.06 122 ALA A O 1
ATOM 983 N N . THR A 1 123 ? 1.043 -10.422 -27.938 1 92.75 123 THR A N 1
ATOM 984 C CA . THR A 1 123 ? 1.641 -9.672 -29.047 1 92.75 123 THR A CA 1
ATOM 985 C C . THR A 1 123 ? 0.876 -9.914 -30.344 1 92.75 123 THR A C 1
ATOM 987 O O . THR A 1 123 ? 0.768 -9.016 -31.188 1 92.75 123 THR A O 1
ATOM 990 N N . ASN A 1 124 ? 0.381 -11.094 -30.5 1 93.06 124 ASN A N 1
ATOM 991 C CA . ASN A 1 124 ? -0.394 -11.492 -31.672 1 93.06 124 ASN A CA 1
ATOM 992 C C . ASN A 1 124 ? -1.878 -11.188 -31.484 1 93.06 124 ASN A C 1
ATOM 994 O O . ASN A 1 124 ? -2.445 -11.453 -30.422 1 93.06 124 ASN A O 1
ATOM 998 N N . GLN A 1 125 ? -2.463 -10.68 -32.5 1 94.69 125 GLN A N 1
ATOM 999 C CA . GLN A 1 125 ? -3.857 -10.25 -32.438 1 94.69 125 GLN A CA 1
ATOM 1000 C C . GLN A 1 125 ? -4.785 -11.445 -32.219 1 94.69 125 GLN A C 1
ATOM 1002 O O . GLN A 1 125 ? -5.801 -11.328 -31.531 1 94.69 125 GLN A O 1
ATOM 1007 N N . SER A 1 126 ? -4.469 -12.508 -32.875 1 96.38 126 SER A N 1
ATOM 1008 C CA . SER A 1 126 ? -5.293 -13.703 -32.719 1 96.38 126 SER A CA 1
ATOM 1009 C C . SER A 1 126 ? -5.297 -14.18 -31.281 1 96.38 126 SER A C 1
ATOM 1011 O O . SER A 1 126 ? -6.348 -14.5 -30.719 1 96.38 126 SER A O 1
ATOM 1013 N N . TYR A 1 127 ? -4.129 -14.211 -30.672 1 96.81 127 TYR A N 1
ATOM 1014 C CA . TYR A 1 127 ? -4.023 -14.625 -29.266 1 96.81 127 TYR A CA 1
ATOM 1015 C C . TYR A 1 127 ? -4.66 -13.586 -28.344 1 96.81 127 TYR A C 1
ATOM 1017 O O . TYR A 1 127 ? -5.234 -13.938 -27.312 1 96.81 127 TYR A O 1
ATOM 1025 N N . TYR A 1 128 ? -4.52 -12.344 -28.719 1 97.38 128 TYR A N 1
ATOM 1026 C CA . TYR A 1 128 ? -5.176 -11.289 -27.953 1 97.38 128 TYR A CA 1
ATOM 1027 C C . TYR A 1 128 ? -6.688 -11.484 -27.938 1 97.38 128 TYR A C 1
ATOM 1029 O O . TYR A 1 128 ? -7.312 -11.469 -26.875 1 97.38 128 TYR A O 1
ATOM 1037 N N . ALA A 1 129 ? -7.273 -11.672 -29.094 1 97.56 129 ALA A N 1
ATOM 1038 C CA . ALA A 1 129 ? -8.711 -11.898 -29.203 1 97.56 129 ALA A CA 1
ATOM 1039 C C . ALA A 1 129 ? -9.141 -13.148 -28.438 1 97.56 129 ALA A C 1
ATOM 1041 O O . ALA A 1 129 ? -10.195 -13.172 -27.812 1 97.56 129 ALA A O 1
ATOM 1042 N N . ALA A 1 130 ? -8.352 -14.164 -28.547 1 97.44 130 ALA A N 1
ATOM 1043 C CA . ALA A 1 130 ? -8.641 -15.414 -27.844 1 97.44 130 ALA A CA 1
ATOM 1044 C C . ALA A 1 130 ? -8.648 -15.203 -26.328 1 97.44 130 ALA A C 1
ATOM 1046 O O . ALA A 1 130 ? -9.484 -15.773 -25.625 1 97.44 130 ALA A O 1
ATOM 1047 N N . SER A 1 131 ? -7.68 -14.414 -25.828 1 98.12 131 SER A N 1
ATOM 1048 C CA . SER A 1 131 ? -7.629 -14.117 -24.406 1 98.12 131 SER A CA 1
ATOM 1049 C C . SER A 1 131 ? -8.883 -13.383 -23.938 1 98.12 131 SER A C 1
ATOM 1051 O O . SER A 1 131 ? -9.43 -13.68 -22.875 1 98.12 131 SER A O 1
ATOM 1053 N N . LEU A 1 132 ? -9.328 -12.43 -24.719 1 98.06 132 LEU A N 1
ATOM 1054 C CA . LEU A 1 132 ? -10.531 -11.688 -24.391 1 98.06 132 LEU A CA 1
ATOM 1055 C C . LEU A 1 132 ? -11.75 -12.609 -24.391 1 98.06 132 LEU A C 1
ATOM 1057 O O . LEU A 1 132 ? -12.609 -12.5 -23.5 1 98.06 132 LEU A O 1
ATOM 1061 N N . GLN A 1 133 ? -11.836 -13.453 -25.391 1 98.12 133 GLN A N 1
ATOM 1062 C CA . GLN A 1 133 ? -12.93 -14.414 -25.453 1 98.12 133 GLN A CA 1
ATOM 1063 C C . GLN A 1 133 ? -12.906 -15.352 -24.234 1 98.12 133 GLN A C 1
ATOM 1065 O O . GLN A 1 133 ? -13.953 -15.641 -23.656 1 98.12 133 GLN A O 1
ATOM 1070 N N . GLU A 1 134 ? -11.734 -15.852 -23.906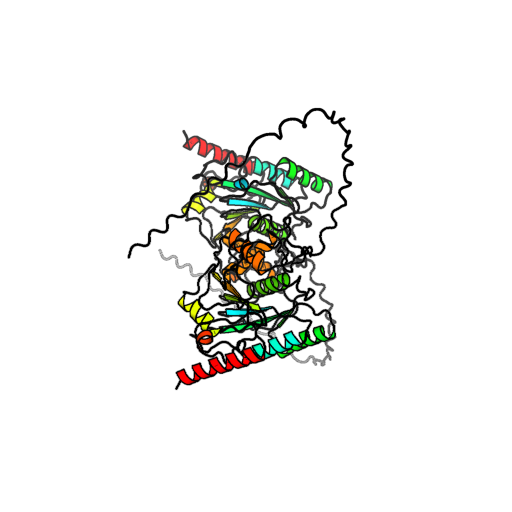 1 98.44 134 GLU A N 1
ATOM 1071 C CA . GLU A 1 134 ? -11.602 -16.703 -22.734 1 98.44 134 GLU A CA 1
ATOM 1072 C C . GLU A 1 134 ? -12.094 -16.016 -21.469 1 98.44 134 GLU A C 1
ATOM 1074 O O . GLU A 1 134 ? -12.773 -16.625 -20.641 1 98.44 134 GLU A O 1
ATOM 1079 N N . ALA A 1 135 ? -11.75 -14.75 -21.312 1 98.38 135 ALA A N 1
ATOM 1080 C CA . ALA A 1 135 ? -12.18 -13.961 -20.172 1 98.38 135 ALA A CA 1
ATOM 1081 C C . ALA A 1 135 ? -13.703 -13.891 -20.094 1 98.38 135 ALA A C 1
ATOM 1083 O O . ALA A 1 135 ? -14.281 -13.977 -19 1 98.38 135 ALA A O 1
ATOM 1084 N N . ARG A 1 136 ? -14.312 -13.742 -21.188 1 97.31 136 ARG A N 1
ATOM 1085 C CA . ARG A 1 136 ? -15.766 -13.672 -21.25 1 97.31 136 ARG A CA 1
ATOM 1086 C C . ARG A 1 136 ? -16.391 -15.031 -20.922 1 97.31 136 ARG A C 1
ATOM 1088 O O . ARG A 1 136 ? -17.375 -15.109 -20.203 1 97.31 136 ARG A O 1
ATOM 1095 N N . ASP A 1 137 ? -15.797 -16.078 -21.438 1 97.75 137 ASP A N 1
ATOM 1096 C CA . ASP A 1 137 ? -16.359 -17.422 -21.344 1 97.75 137 ASP A CA 1
ATOM 1097 C C . ASP A 1 137 ? -16.266 -17.969 -19.922 1 97.75 137 ASP A C 1
ATOM 1099 O O . ASP A 1 137 ? -17.156 -18.688 -19.453 1 97.75 137 ASP A O 1
ATOM 1103 N N . HIS A 1 138 ? -15.195 -17.656 -19.188 1 97.31 138 HIS A N 1
ATOM 1104 C CA . HIS A 1 138 ? -14.93 -18.391 -17.953 1 97.31 138 HIS A CA 1
ATOM 1105 C C . HIS A 1 138 ? -15.008 -17.469 -16.734 1 97.31 138 HIS A C 1
ATOM 1107 O O . HIS A 1 138 ? -15.102 -17.938 -15.602 1 97.31 138 HIS A O 1
ATOM 1113 N N . ASN A 1 139 ? -14.906 -16.094 -16.891 1 96.88 139 ASN A N 1
ATOM 1114 C CA . ASN A 1 139 ? -14.992 -15.133 -15.797 1 96.88 139 ASN A CA 1
ATOM 1115 C C . ASN A 1 139 ? -13.938 -15.391 -14.727 1 96.88 139 ASN A C 1
ATOM 1117 O O . ASN A 1 139 ? -14.227 -15.32 -13.531 1 96.88 139 ASN A O 1
ATOM 1121 N N . ASP A 1 140 ? -12.742 -15.82 -15.133 1 98 140 ASP A N 1
ATOM 1122 C CA . ASP A 1 140 ? -11.672 -16.109 -14.188 1 98 140 ASP A CA 1
ATOM 1123 C C . ASP A 1 140 ? -10.336 -15.57 -14.695 1 98 140 ASP A C 1
ATOM 1125 O O . ASP A 1 140 ? -9.273 -16.047 -14.281 1 98 140 ASP A O 1
ATOM 1129 N N . VAL A 1 141 ? -10.422 -14.625 -15.625 1 98.75 141 VAL A N 1
ATOM 1130 C CA . VAL A 1 141 ? -9.203 -14.117 -16.25 1 98.75 141 VAL A CA 1
ATOM 1131 C C . VAL A 1 141 ? -9.031 -12.633 -15.906 1 98.75 141 VAL A C 1
ATOM 1133 O O . VAL A 1 141 ? -9.992 -11.859 -15.969 1 98.75 141 VAL A O 1
ATOM 1136 N N . ILE A 1 142 ? -7.82 -12.273 -15.492 1 98.75 142 ILE A N 1
ATOM 1137 C CA . ILE A 1 142 ? -7.438 -10.867 -15.422 1 98.75 142 ILE A CA 1
ATOM 1138 C C . ILE A 1 142 ? -6.348 -10.578 -16.453 1 98.75 142 ILE A C 1
ATOM 1140 O O . ILE A 1 142 ? -5.457 -11.406 -16.672 1 98.75 142 ILE A O 1
ATOM 1144 N N . ILE A 1 143 ? -6.434 -9.445 -17.188 1 98.75 143 ILE A N 1
ATOM 1145 C CA . ILE A 1 143 ? -5.457 -9.062 -18.203 1 98.75 143 ILE A CA 1
ATOM 1146 C C . ILE A 1 143 ? -4.914 -7.668 -17.906 1 98.75 143 ILE A C 1
ATOM 1148 O O . ILE A 1 143 ? -5.684 -6.715 -17.766 1 98.75 143 ILE A O 1
ATOM 1152 N N . GLY A 1 144 ? -3.641 -7.559 -17.734 1 97.88 144 GLY A N 1
ATOM 1153 C CA . GLY A 1 144 ? -2.994 -6.273 -17.531 1 97.88 144 GLY A CA 1
ATOM 1154 C C . GLY A 1 144 ? -2.666 -5.551 -18.812 1 97.88 144 GLY A C 1
ATOM 1155 O O . GLY A 1 144 ? -2.545 -6.18 -19.875 1 97.88 144 GLY A O 1
ATOM 1156 N N . ASN A 1 145 ? -2.488 -4.246 -18.688 1 96.25 145 ASN A N 1
ATOM 1157 C CA . ASN A 1 145 ? -2.162 -3.42 -19.844 1 96.25 145 ASN A CA 1
ATOM 1158 C C . ASN A 1 145 ? -0.654 -3.318 -20.047 1 96.25 145 ASN A C 1
ATOM 1160 O O . ASN A 1 145 ? -0.085 -2.227 -19.984 1 96.25 145 ASN A O 1
ATOM 1164 N N . PHE A 1 146 ? 0.023 -4.289 -20.312 1 95.31 146 PHE A N 1
ATOM 1165 C CA . PHE A 1 146 ? 1.435 -4.422 -20.641 1 95.31 146 PHE A CA 1
ATOM 1166 C C . PHE A 1 146 ? 1.67 -5.648 -21.516 1 95.31 146 PHE A C 1
ATOM 1168 O O . PHE A 1 146 ? 0.871 -6.59 -21.5 1 95.31 146 PHE A O 1
ATOM 1175 N N . SER A 1 147 ? 2.752 -5.668 -22.25 1 94.56 147 SER A N 1
ATOM 1176 C CA . SER A 1 147 ? 3.066 -6.809 -23.109 1 94.56 147 SER A CA 1
ATOM 1177 C C . SER A 1 147 ? 3.373 -8.055 -22.281 1 94.56 147 SER A C 1
ATOM 1179 O O . SER A 1 147 ? 4.102 -7.98 -21.297 1 94.56 147 SER A O 1
ATOM 1181 N N . ASP A 1 148 ? 2.799 -9.148 -22.719 1 95.38 148 ASP A N 1
ATOM 1182 C CA . ASP A 1 148 ? 3.023 -10.398 -22 1 95.38 148 ASP A CA 1
ATOM 1183 C C . ASP A 1 148 ? 4.371 -11.016 -22.375 1 95.38 148 ASP A C 1
ATOM 1185 O O . ASP A 1 148 ? 4.43 -11.969 -23.156 1 95.38 148 ASP A O 1
ATOM 1189 N N . THR A 1 149 ? 5.418 -10.516 -21.812 1 88.81 149 THR A N 1
ATOM 1190 C CA . THR A 1 149 ? 6.773 -11.016 -22.016 1 88.81 149 THR A CA 1
ATOM 1191 C C . THR A 1 149 ? 7.371 -11.492 -20.688 1 88.81 149 THR A C 1
ATOM 1193 O O . THR A 1 149 ? 6.844 -11.18 -19.609 1 88.81 149 THR A O 1
ATOM 1196 N N . TYR A 1 150 ? 8.32 -12.258 -20.781 1 82.62 150 TYR A N 1
ATOM 1197 C CA . TYR A 1 150 ? 8.961 -12.766 -19.578 1 82.62 150 TYR A CA 1
ATOM 1198 C C . TYR A 1 150 ? 9.461 -11.617 -18.703 1 82.62 150 TYR A C 1
ATOM 1200 O O . TYR A 1 150 ? 9.43 -11.695 -17.469 1 82.62 150 TYR A O 1
ATOM 1208 N N . ARG A 1 151 ? 9.883 -10.578 -19.312 1 81.56 151 ARG A N 1
ATOM 1209 C CA . ARG A 1 151 ? 10.406 -9.438 -18.578 1 81.56 151 ARG A CA 1
ATOM 1210 C C . ARG A 1 151 ? 9.312 -8.758 -17.766 1 81.56 151 ARG A C 1
ATOM 1212 O O . ARG A 1 151 ? 9.594 -8.086 -16.766 1 81.56 151 ARG A O 1
ATOM 1219 N N . ASN A 1 152 ? 8.117 -8.992 -18.188 1 89.56 152 ASN A N 1
ATOM 1220 C CA . ASN A 1 152 ? 7 -8.312 -17.531 1 89.56 152 ASN A CA 1
ATOM 1221 C C . ASN A 1 152 ? 6.285 -9.234 -16.547 1 89.56 152 ASN A C 1
ATOM 1223 O O . ASN A 1 152 ? 5.176 -8.93 -16.094 1 89.56 152 ASN A O 1
ATOM 1227 N N . VAL A 1 153 ? 6.961 -10.328 -16.203 1 92.31 153 VAL A N 1
ATOM 1228 C CA . VAL A 1 153 ? 6.367 -11.242 -15.234 1 92.31 153 VAL A CA 1
ATOM 1229 C C . VAL A 1 153 ? 6.172 -10.523 -13.898 1 92.31 153 VAL A C 1
ATOM 1231 O O . VAL A 1 153 ? 5.176 -10.75 -13.203 1 92.31 153 VAL A O 1
ATOM 1234 N N . VAL A 1 154 ? 7.148 -9.703 -13.594 1 94.38 154 VAL A N 1
ATOM 1235 C CA . VAL A 1 154 ? 7.074 -8.953 -12.344 1 94.38 154 VAL A CA 1
ATOM 1236 C C . VAL A 1 154 ? 5.84 -8.055 -12.352 1 94.38 154 VAL A C 1
ATOM 1238 O O . VAL A 1 154 ? 5.176 -7.891 -11.328 1 94.38 154 VAL A O 1
ATOM 1241 N N . MET A 1 155 ? 5.484 -7.516 -13.508 1 95.25 155 MET A N 1
ATOM 1242 C CA . MET A 1 155 ? 4.277 -6.703 -13.648 1 95.25 155 MET A CA 1
ATOM 1243 C C . MET A 1 155 ? 3.027 -7.535 -13.383 1 95.25 155 MET A C 1
ATOM 1245 O O . MET A 1 155 ? 2.115 -7.09 -12.688 1 95.25 155 MET A O 1
ATOM 1249 N N . LYS A 1 156 ? 3.064 -8.68 -13.914 1 96.12 156 LYS A N 1
ATOM 1250 C CA . LYS A 1 156 ? 1.923 -9.57 -13.758 1 96.12 156 LYS A CA 1
ATOM 1251 C C . LYS A 1 156 ? 1.738 -9.977 -12.297 1 96.12 156 LYS A C 1
ATOM 1253 O O . LYS A 1 156 ? 0.616 -9.984 -11.789 1 96.12 156 LYS A O 1
ATOM 1258 N N . THR A 1 157 ? 2.852 -10.297 -11.672 1 97.94 157 THR A N 1
ATOM 1259 C CA . THR A 1 157 ? 2.818 -10.68 -10.266 1 97.94 157 THR A CA 1
ATOM 1260 C C . THR A 1 157 ? 2.238 -9.555 -9.414 1 97.94 157 THR A C 1
ATOM 1262 O O . THR A 1 157 ? 1.296 -9.773 -8.648 1 97.94 157 THR A O 1
ATOM 1265 N N . PHE A 1 158 ? 2.66 -8.367 -9.578 1 98.25 158 PHE A N 1
ATOM 1266 C CA . PHE A 1 158 ? 2.23 -7.273 -8.719 1 98.25 158 PHE A CA 1
ATOM 1267 C C . PHE A 1 158 ? 0.849 -6.773 -9.125 1 98.25 158 PHE A C 1
ATOM 1269 O O . PHE A 1 158 ? 0.082 -6.301 -8.281 1 98.25 158 PHE A O 1
ATOM 1276 N N . MET A 1 159 ? 0.494 -6.91 -10.414 1 98.25 159 MET A N 1
ATOM 1277 C CA . MET A 1 159 ? -0.892 -6.664 -10.797 1 98.25 159 MET A CA 1
ATOM 1278 C C . MET A 1 159 ? -1.839 -7.609 -10.062 1 98.25 159 MET A C 1
ATOM 1280 O O . MET A 1 159 ? -2.873 -7.18 -9.547 1 98.25 159 MET A O 1
ATOM 1284 N N . GLY A 1 160 ? -1.473 -8.867 -10.047 1 98.62 160 GLY A N 1
ATOM 1285 C CA . GLY A 1 160 ? -2.287 -9.844 -9.344 1 98.62 160 GLY A CA 1
ATOM 1286 C C . GLY A 1 160 ? -2.418 -9.562 -7.859 1 98.62 160 GLY A C 1
ATOM 1287 O O . GLY A 1 160 ? -3.508 -9.672 -7.293 1 98.62 160 GLY A O 1
ATOM 1288 N N . LEU A 1 161 ? -1.292 -9.188 -7.234 1 98.75 161 LEU A N 1
ATOM 1289 C CA . LEU A 1 161 ? -1.308 -8.859 -5.812 1 98.75 161 LEU A CA 1
ATOM 1290 C C . LEU A 1 161 ? -2.152 -7.617 -5.555 1 98.75 161 LEU A C 1
ATOM 1292 O O . LEU A 1 161 ? -2.934 -7.582 -4.602 1 98.75 161 LEU A O 1
ATOM 1296 N N . LEU A 1 162 ? -1.979 -6.617 -6.398 1 98.69 162 LEU A N 1
ATOM 1297 C CA . LEU A 1 162 ? -2.756 -5.395 -6.258 1 98.69 162 LEU A CA 1
ATOM 1298 C C . LEU A 1 162 ? -4.246 -5.668 -6.434 1 98.69 162 LEU A C 1
ATOM 1300 O O . LEU A 1 162 ? -5.066 -5.199 -5.641 1 98.69 162 LEU A O 1
ATOM 1304 N N . TRP A 1 163 ? -4.547 -6.418 -7.469 1 98.69 163 TRP A N 1
ATOM 1305 C CA . TRP A 1 163 ? -5.934 -6.773 -7.75 1 98.69 163 TRP A CA 1
ATOM 1306 C C . TRP A 1 163 ? -6.547 -7.535 -6.582 1 98.69 163 TRP A C 1
ATOM 1308 O O . TRP A 1 163 ? -7.664 -7.227 -6.152 1 98.69 163 TRP A O 1
ATOM 1318 N N . SER A 1 164 ? -5.805 -8.453 -6.023 1 98.56 164 SER A N 1
ATOM 1319 C CA . SER A 1 164 ? -6.285 -9.234 -4.883 1 98.56 164 SER A CA 1
ATOM 1320 C C . SER A 1 164 ? -6.523 -8.344 -3.668 1 98.56 164 SER A C 1
ATOM 1322 O O . SER A 1 164 ? -7.52 -8.5 -2.963 1 98.56 164 SER A O 1
ATOM 1324 N N . ALA A 1 165 ? -5.645 -7.402 -3.492 1 98.12 165 ALA A N 1
ATOM 1325 C CA . ALA A 1 165 ? -5.688 -6.539 -2.312 1 98.12 165 ALA A CA 1
ATOM 1326 C C . ALA A 1 165 ? -6.852 -5.555 -2.4 1 98.12 165 ALA A C 1
ATOM 1328 O O . ALA A 1 165 ? -7.352 -5.082 -1.377 1 98.12 165 ALA A O 1
ATOM 1329 N N . THR A 1 166 ? -7.289 -5.27 -3.611 1 97.12 166 THR A N 1
ATOM 1330 C CA . THR A 1 166 ? -8.219 -4.152 -3.758 1 97.12 166 THR A CA 1
ATOM 1331 C C . THR A 1 166 ? -9.594 -4.648 -4.184 1 97.12 166 THR A C 1
ATOM 1333 O O . THR A 1 166 ? -10.609 -4.008 -3.893 1 97.12 166 THR A O 1
ATOM 1336 N N . LYS A 1 167 ? -9.648 -5.773 -4.855 1 96.69 167 LYS A N 1
ATOM 1337 C CA . LYS A 1 167 ? -10.906 -6.191 -5.449 1 96.69 167 LYS A CA 1
ATOM 1338 C C . LYS A 1 167 ? -11.484 -7.402 -4.723 1 96.69 167 LYS A C 1
ATOM 1340 O O . LYS A 1 167 ? -12.664 -7.723 -4.883 1 96.69 167 LYS A O 1
ATOM 1345 N N . LEU A 1 168 ? -10.641 -8.039 -3.945 1 96.88 168 LEU A N 1
ATOM 1346 C CA . LEU A 1 168 ? -11.086 -9.227 -3.221 1 96.88 168 LEU A CA 1
ATOM 1347 C C . LEU A 1 168 ? -11.023 -8.992 -1.714 1 96.88 168 LEU A C 1
ATOM 1349 O O . LEU A 1 168 ? -10.328 -8.094 -1.247 1 96.88 168 LEU A O 1
ATOM 1353 N N . SER A 1 169 ? -11.867 -9.664 -1.021 1 94.88 169 SER A N 1
ATOM 1354 C CA . SER A 1 169 ? -11.75 -9.867 0.418 1 94.88 169 SER A CA 1
ATOM 1355 C C . SER A 1 169 ? -11.312 -11.297 0.736 1 94.88 169 SER A C 1
ATOM 1357 O O . SER A 1 169 ? -12.148 -12.195 0.853 1 94.88 169 SER A O 1
ATOM 1359 N N . CYS A 1 170 ? -10.008 -11.508 0.86 1 96.5 170 CYS A N 1
ATOM 1360 C CA . CYS A 1 170 ? -9.484 -12.852 1.076 1 96.5 170 CYS A CA 1
ATOM 1361 C C . CYS A 1 170 ? -8.5 -12.875 2.236 1 96.5 170 CYS A C 1
ATOM 1363 O O . CYS A 1 170 ? -7.91 -11.844 2.576 1 96.5 170 CYS A O 1
ATOM 1365 N N . LYS A 1 171 ? -8.344 -13.984 2.846 1 97.5 171 LYS A N 1
ATOM 1366 C CA . LYS A 1 171 ? -7.398 -14.133 3.945 1 97.5 171 LYS A CA 1
ATOM 1367 C C . LYS A 1 171 ? -5.992 -14.422 3.426 1 97.5 171 LYS A C 1
ATOM 1369 O O . LYS A 1 171 ? -5.008 -13.953 3.998 1 97.5 171 LYS A O 1
ATOM 1374 N N . PHE A 1 172 ? -5.922 -15.188 2.35 1 98.62 172 PHE A N 1
ATOM 1375 C CA . PHE A 1 172 ? -4.641 -15.555 1.751 1 98.62 172 PHE A CA 1
ATOM 1376 C C . PHE A 1 172 ? -4.691 -15.406 0.235 1 98.62 172 PHE A C 1
ATOM 1378 O O . PHE A 1 172 ? -5.77 -15.453 -0.363 1 98.62 172 PHE A O 1
ATOM 1385 N N . VAL A 1 173 ? -3.535 -15.203 -0.316 1 98.81 173 VAL A N 1
ATOM 1386 C CA . VAL A 1 173 ? -3.34 -15.242 -1.762 1 98.81 173 VAL A CA 1
ATOM 1387 C C . VAL A 1 173 ? -2.217 -16.219 -2.107 1 98.81 173 VAL A C 1
ATOM 1389 O O . VAL A 1 173 ? -1.137 -16.172 -1.513 1 98.81 173 VAL A O 1
ATOM 1392 N N . LEU A 1 174 ? -2.492 -17.125 -2.945 1 98.81 174 LEU A N 1
ATOM 1393 C CA . LEU A 1 174 ? -1.461 -17.953 -3.551 1 98.81 174 LEU A CA 1
ATOM 1394 C C . LEU A 1 174 ? -1.109 -17.469 -4.949 1 98.81 174 LEU A C 1
ATOM 1396 O O . LEU A 1 174 ? -1.953 -17.469 -5.848 1 98.81 174 LEU A O 1
ATOM 1400 N N . LYS A 1 175 ? 0.046 -16.938 -5.098 1 98.75 175 LYS A N 1
ATOM 1401 C CA . LYS A 1 175 ? 0.615 -16.719 -6.426 1 98.75 175 LYS A CA 1
ATOM 1402 C C . LYS A 1 175 ? 1.304 -17.984 -6.941 1 98.75 175 LYS A C 1
ATOM 1404 O O . LYS A 1 175 ? 2.152 -18.547 -6.258 1 98.75 175 LYS A O 1
ATOM 1409 N N . THR A 1 176 ? 0.996 -18.422 -8.109 1 98.25 176 THR A N 1
ATOM 1410 C CA . THR A 1 176 ? 1.597 -19.625 -8.68 1 98.25 176 THR A CA 1
ATOM 1411 C C . THR A 1 176 ? 1.651 -19.531 -10.203 1 98.25 176 THR A C 1
ATOM 1413 O O . THR A 1 176 ? 1.363 -18.469 -10.773 1 98.25 176 THR A O 1
ATOM 1416 N N . ASP A 1 177 ? 2.168 -20.609 -10.867 1 97.31 177 ASP A N 1
ATOM 1417 C CA . ASP A 1 177 ? 2.326 -20.656 -12.312 1 97.31 177 ASP A CA 1
ATOM 1418 C C . ASP A 1 177 ? 1.378 -21.672 -12.945 1 97.31 177 ASP A C 1
ATOM 1420 O O . ASP A 1 177 ? 0.692 -22.406 -12.242 1 97.31 177 ASP A O 1
ATOM 1424 N N . ASP A 1 178 ? 1.364 -21.672 -14.242 1 97.88 178 ASP A N 1
ATOM 1425 C CA . ASP A 1 178 ? 0.373 -22.5 -14.93 1 97.88 178 ASP A CA 1
ATOM 1426 C C . ASP A 1 178 ? 0.887 -23.922 -15.133 1 97.88 178 ASP A C 1
ATOM 1428 O O . ASP A 1 178 ? 0.14 -24.797 -15.562 1 97.88 178 ASP A O 1
ATOM 1432 N N . ASP A 1 179 ? 2.156 -24.203 -14.82 1 96.69 179 ASP A N 1
ATOM 1433 C CA . ASP A 1 179 ? 2.709 -25.547 -15.031 1 96.69 179 ASP A CA 1
ATOM 1434 C C . ASP A 1 179 ? 3.004 -26.234 -13.703 1 96.69 179 ASP A C 1
ATOM 1436 O O . ASP A 1 179 ? 4.082 -26.797 -13.516 1 96.69 179 ASP A O 1
ATOM 1440 N N . VAL A 1 180 ? 2.029 -26.141 -12.812 1 96.62 180 VAL A N 1
ATOM 1441 C CA . VAL A 1 180 ? 2.137 -26.766 -11.5 1 96.62 180 VAL A CA 1
ATOM 1442 C C . VAL A 1 180 ? 0.841 -27.5 -11.164 1 96.62 180 VAL A C 1
ATOM 1444 O O . VAL A 1 180 ? -0.148 -27.391 -11.891 1 96.62 180 VAL A O 1
ATOM 1447 N N . TYR A 1 181 ? 0.833 -28.328 -10.125 1 96.12 181 TYR A N 1
ATOM 1448 C CA . TYR A 1 181 ? -0.34 -28.922 -9.484 1 96.12 181 TYR A CA 1
ATOM 1449 C C . TYR A 1 181 ? -0.379 -28.578 -8 1 96.12 181 TYR A C 1
ATOM 1451 O O . TYR A 1 181 ? 0.585 -28.828 -7.273 1 96.12 181 TYR A O 1
ATOM 1459 N N . VAL A 1 182 ? -1.401 -27.984 -7.562 1 96.75 182 VAL A N 1
ATOM 1460 C CA . VAL A 1 182 ? -1.537 -27.578 -6.164 1 96.75 182 VAL A CA 1
ATOM 1461 C C . VAL A 1 182 ? -2.758 -28.266 -5.547 1 96.75 182 VAL A C 1
ATOM 1463 O O . VAL A 1 182 ? -3.854 -28.219 -6.113 1 96.75 182 VAL A O 1
ATOM 1466 N N . ARG A 1 183 ? -2.592 -28.906 -4.43 1 94.25 183 ARG A N 1
ATOM 1467 C CA . ARG A 1 183 ? -3.713 -29.438 -3.666 1 94.25 183 ARG A CA 1
ATOM 1468 C C . ARG A 1 183 ? -4.332 -28.359 -2.777 1 94.25 183 ARG A C 1
ATOM 1470 O O . ARG A 1 183 ? -4.109 -28.344 -1.565 1 94.25 183 ARG A O 1
ATOM 1477 N N . VAL A 1 184 ? -5.199 -27.578 -3.336 1 95.12 184 VAL A N 1
ATOM 1478 C CA . VAL A 1 184 ? -5.699 -26.344 -2.754 1 95.12 184 VAL A CA 1
ATOM 1479 C C . VAL A 1 184 ? -6.465 -26.656 -1.468 1 95.12 184 VAL A C 1
ATOM 1481 O O . VAL A 1 184 ? -6.223 -26.031 -0.431 1 95.12 184 VAL A O 1
ATOM 1484 N N . PRO A 1 185 ? -7.352 -27.688 -1.435 1 92 185 PRO A N 1
ATOM 1485 C CA . PRO A 1 185 ? -8.062 -27.984 -0.185 1 92 185 PRO A CA 1
ATOM 1486 C C . PRO A 1 185 ? -7.117 -28.344 0.958 1 92 185 PRO A C 1
ATOM 1488 O O . PRO A 1 185 ? -7.328 -27.922 2.098 1 92 185 PRO A O 1
ATOM 1491 N N . GLN A 1 186 ? -6.074 -29.109 0.642 1 91.94 186 GLN A N 1
ATOM 1492 C CA . GLN A 1 186 ? -5.121 -29.516 1.674 1 91.94 186 GLN A CA 1
ATOM 1493 C C . GLN A 1 186 ? -4.309 -28.312 2.16 1 91.94 186 GLN A C 1
ATOM 1495 O O . GLN A 1 186 ? -3.965 -28.234 3.342 1 91.94 186 GLN A O 1
ATOM 1500 N N . LEU A 1 187 ? -3.967 -27.438 1.225 1 95.69 187 LEU A N 1
ATOM 1501 C CA . LEU A 1 187 ? -3.271 -26.219 1.617 1 95.69 187 LEU A CA 1
ATOM 1502 C C . LEU A 1 187 ? -4.121 -25.391 2.574 1 95.69 187 LEU A C 1
ATOM 1504 O O . LEU A 1 187 ? -3.633 -24.922 3.605 1 95.69 187 LEU A O 1
ATOM 1508 N N . MET A 1 188 ? -5.387 -25.203 2.258 1 95.38 188 MET A N 1
ATOM 1509 C CA . MET A 1 188 ? -6.285 -24.422 3.102 1 95.38 188 MET A CA 1
ATOM 1510 C C . MET A 1 188 ? -6.426 -25.047 4.48 1 95.38 188 MET A C 1
ATOM 1512 O O . MET A 1 188 ? -6.453 -24.344 5.492 1 95.38 188 MET A O 1
ATOM 1516 N N . THR A 1 189 ? -6.504 -26.375 4.453 1 92.69 189 THR A N 1
ATOM 1517 C CA . THR A 1 189 ? -6.57 -27.094 5.723 1 92.69 189 THR A CA 1
ATOM 1518 C C . THR A 1 189 ? -5.316 -26.828 6.559 1 92.69 189 THR A C 1
ATOM 1520 O O . THR A 1 189 ? -5.41 -26.578 7.762 1 92.69 189 THR A O 1
ATOM 1523 N N . TRP A 1 190 ? -4.219 -26.891 5.945 1 94.31 190 TRP A N 1
ATOM 1524 C CA . TRP A 1 190 ? -2.969 -26.641 6.656 1 94.31 190 TRP A CA 1
ATOM 1525 C C . TRP A 1 190 ? -2.93 -25.219 7.215 1 94.31 190 TRP A C 1
ATOM 1527 O O . TRP A 1 190 ? -2.541 -25.016 8.367 1 94.31 190 TRP A O 1
ATOM 1537 N N . LEU A 1 191 ? -3.311 -24.25 6.414 1 96.75 191 LEU A N 1
ATOM 1538 C CA . LEU A 1 191 ? -3.344 -22.859 6.855 1 96.75 191 LEU A CA 1
ATOM 1539 C C . LEU A 1 191 ? -4.285 -22.688 8.039 1 96.75 191 LEU A C 1
ATOM 1541 O O . LEU A 1 191 ? -3.951 -22 9.008 1 96.75 191 LEU A O 1
ATOM 1545 N N . GLU A 1 192 ? -5.406 -23.328 7.98 1 94.69 192 GLU A N 1
ATOM 1546 C CA . GLU A 1 192 ? -6.375 -23.25 9.07 1 94.69 192 GLU A CA 1
ATOM 1547 C C . GLU A 1 192 ? -5.828 -23.891 10.344 1 94.69 192 GLU A C 1
ATOM 1549 O O . GLU A 1 192 ? -5.961 -23.328 11.43 1 94.69 192 GLU A O 1
ATOM 1554 N N . ASN A 1 193 ? -5.23 -25.031 10.172 1 94.62 193 ASN A N 1
ATOM 1555 C CA . ASN A 1 193 ? -4.695 -25.766 11.32 1 94.62 193 ASN A CA 1
ATOM 1556 C C . ASN A 1 193 ? -3.535 -25.016 11.969 1 94.62 193 ASN A C 1
ATOM 1558 O O . ASN A 1 193 ? -3.268 -25.188 13.156 1 94.62 193 ASN A O 1
ATOM 1562 N N . THR A 1 194 ? -2.883 -24.219 11.188 1 96.31 194 THR A N 1
ATOM 1563 C CA . THR A 1 194 ? -1.761 -23.453 11.719 1 96.31 194 THR A CA 1
ATOM 1564 C C . THR A 1 194 ? -2.236 -22.125 12.281 1 96.31 194 THR A C 1
ATOM 1566 O O . THR A 1 194 ? -1.422 -21.25 12.602 1 96.31 194 THR A O 1
ATOM 1569 N N . GLY A 1 195 ? -3.555 -21.875 12.297 1 95.62 195 GLY A N 1
ATOM 1570 C CA . GLY A 1 195 ? -4.133 -20.719 12.969 1 95.62 195 GLY A CA 1
ATOM 1571 C C . GLY A 1 195 ? -4.352 -19.547 12.039 1 95.62 195 GLY A C 1
ATOM 1572 O O . GLY A 1 195 ? -4.441 -18.406 12.492 1 95.62 195 GLY A O 1
ATOM 1573 N N . SER A 1 196 ? -4.258 -19.859 10.695 1 94.25 196 SER A N 1
ATOM 1574 C CA . SER A 1 196 ? -4.422 -18.781 9.734 1 94.25 196 SER A CA 1
ATOM 1575 C C . SER A 1 196 ? -3.531 -17.594 10.078 1 94.25 196 SER A C 1
ATOM 1577 O O . SER A 1 196 ? -4.027 -16.484 10.352 1 94.25 196 SER A O 1
ATOM 1579 N N . PRO A 1 197 ? -2.254 -17.781 10.008 1 96.75 197 PRO A N 1
ATOM 1580 C CA . PRO A 1 197 ? -1.303 -16.797 10.516 1 96.75 197 PRO A CA 1
ATOM 1581 C C . PRO A 1 197 ? -1.372 -15.469 9.758 1 96.75 197 PRO A C 1
ATOM 1583 O O . PRO A 1 197 ? -1.687 -15.453 8.562 1 96.75 197 PRO A O 1
ATOM 1586 N N . ARG A 1 198 ? -1.042 -14.359 10.453 1 95.88 198 ARG A N 1
ATOM 1587 C CA . ARG A 1 198 ? -0.829 -13.039 9.875 1 95.88 198 ARG A CA 1
ATOM 1588 C C . ARG A 1 198 ? 0.641 -12.82 9.531 1 95.88 198 ARG A C 1
ATOM 1590 O O . ARG A 1 198 ? 1.505 -13.586 9.961 1 95.88 198 ARG A O 1
ATOM 1597 N N . SER A 1 199 ? 0.904 -11.734 8.758 1 97.12 199 SER A N 1
ATOM 1598 C CA . SER A 1 199 ? 2.266 -11.445 8.32 1 97.12 199 SER A CA 1
ATOM 1599 C C . SER A 1 199 ? 2.943 -12.695 7.762 1 97.12 199 SER A C 1
ATOM 1601 O O . SER A 1 199 ? 4.082 -13 8.125 1 97.12 199 SER A O 1
ATOM 1603 N N . PHE A 1 200 ? 2.184 -13.461 6.984 1 98.5 200 PHE A N 1
ATOM 1604 C CA . PHE A 1 200 ? 2.633 -14.758 6.492 1 98.5 200 PHE A CA 1
ATOM 1605 C C . PHE A 1 200 ? 3.166 -14.641 5.07 1 98.5 200 PHE A C 1
ATOM 1607 O O . PHE A 1 200 ? 2.52 -14.047 4.203 1 98.5 200 PHE A O 1
ATOM 1614 N N . TYR A 1 201 ? 4.293 -15.109 4.848 1 98.69 201 TYR A N 1
ATOM 1615 C CA . TYR A 1 201 ? 5.027 -15.266 3.6 1 98.69 201 TYR A CA 1
ATOM 1616 C C . TYR A 1 201 ? 5.637 -16.656 3.502 1 98.69 201 TYR A C 1
ATOM 1618 O O . TYR A 1 201 ? 6.711 -16.922 4.047 1 98.69 201 TYR A O 1
ATOM 1626 N N . GLY A 1 202 ? 4.887 -17.531 2.734 1 98.62 202 GLY A N 1
ATOM 1627 C CA . GLY A 1 202 ? 5.266 -18.938 2.777 1 98.62 202 GLY A CA 1
ATOM 1628 C C . GLY A 1 202 ? 5.367 -19.562 1.402 1 98.62 202 GLY A C 1
ATOM 1629 O O . GLY A 1 202 ? 4.695 -19.141 0.463 1 98.62 202 GLY A O 1
ATOM 1630 N N . GLY A 1 203 ? 6.129 -20.531 1.282 1 98.06 203 GLY A N 1
ATOM 1631 C CA . GLY A 1 203 ? 6.387 -21.297 0.068 1 98.06 203 GLY A CA 1
ATOM 1632 C C . GLY A 1 203 ? 7.539 -22.266 0.205 1 98.06 203 GLY A C 1
ATOM 1633 O O . GLY A 1 203 ? 7.625 -23 1.191 1 98.06 203 GLY A O 1
ATOM 1634 N N . VAL A 1 204 ? 8.312 -22.391 -0.863 1 96.81 204 VAL A N 1
ATOM 1635 C CA . VAL A 1 204 ? 9.547 -23.156 -0.858 1 96.81 204 VAL A CA 1
ATOM 1636 C C . VAL A 1 204 ? 10.75 -22.219 -0.787 1 96.81 204 VAL A C 1
ATOM 1638 O O . VAL A 1 204 ? 11 -21.438 -1.717 1 96.81 204 VAL A O 1
ATOM 1641 N N . ILE A 1 205 ? 11.492 -22.297 0.305 1 95.5 205 ILE A N 1
ATOM 1642 C CA . ILE A 1 205 ? 12.648 -21.406 0.466 1 95.5 205 ILE A CA 1
ATOM 1643 C C . ILE A 1 205 ? 13.727 -21.797 -0.547 1 95.5 205 ILE A C 1
ATOM 1645 O O . ILE A 1 205 ? 14.023 -22.969 -0.736 1 95.5 205 ILE A O 1
ATOM 1649 N N . GLY A 1 206 ? 14.266 -20.797 -1.126 1 89.94 206 GLY A N 1
ATOM 1650 C CA . GLY A 1 206 ? 15.297 -20.984 -2.135 1 89.94 206 GLY A CA 1
ATOM 1651 C C . GLY A 1 206 ? 16.547 -21.641 -1.588 1 89.94 206 GLY A C 1
ATOM 1652 O O . GLY A 1 206 ? 16.953 -21.375 -0.451 1 89.94 206 GLY A O 1
ATOM 1653 N N . ILE A 1 207 ? 17.141 -22.438 -2.459 1 81.62 207 ILE A N 1
ATOM 1654 C CA . ILE A 1 207 ? 18.328 -23.188 -2.035 1 81.62 207 ILE A CA 1
ATOM 1655 C C . ILE A 1 207 ? 19.594 -22.453 -2.504 1 81.62 207 ILE A C 1
ATOM 1657 O O . ILE A 1 207 ? 20.672 -22.656 -1.96 1 81.62 207 ILE A O 1
ATOM 1661 N N . PHE A 1 208 ? 19.438 -21.641 -3.502 1 83.44 208 PHE A N 1
ATOM 1662 C CA . PHE A 1 208 ? 20.578 -20.859 -3.986 1 83.44 208 PHE A CA 1
ATOM 1663 C C . PHE A 1 208 ? 20.469 -19.406 -3.531 1 83.44 208 PHE A C 1
ATOM 1665 O O . PHE A 1 208 ? 19.375 -18.828 -3.527 1 83.44 208 PHE A O 1
ATOM 1672 N N . ASP A 1 209 ? 21.641 -18.938 -3.094 1 84.19 209 ASP A N 1
ATOM 1673 C CA . ASP A 1 209 ? 21.562 -17.562 -2.588 1 84.19 209 ASP A CA 1
ATOM 1674 C C . ASP A 1 209 ? 22.5 -16.641 -3.346 1 84.19 209 ASP A C 1
ATOM 1676 O O . ASP A 1 209 ? 22.562 -15.445 -3.064 1 84.19 209 ASP A O 1
ATOM 1680 N N . VAL A 1 210 ? 23.188 -17.219 -4.348 1 91.88 210 VAL A N 1
ATOM 1681 C CA . VAL A 1 210 ? 24.109 -16.359 -5.09 1 91.88 210 VAL A CA 1
ATOM 1682 C C . VAL A 1 210 ? 23.359 -15.594 -6.172 1 91.88 210 VAL A C 1
ATOM 1684 O O . VAL A 1 210 ? 22.562 -16.188 -6.918 1 91.88 210 VAL A O 1
ATOM 1687 N N . ILE A 1 211 ? 23.609 -14.359 -6.254 1 94.56 211 ILE A N 1
ATOM 1688 C CA . ILE A 1 211 ? 22.953 -13.523 -7.25 1 94.56 211 ILE A CA 1
ATOM 1689 C C . ILE A 1 211 ? 23.609 -13.711 -8.609 1 94.56 211 ILE A C 1
ATOM 1691 O O . ILE A 1 211 ? 24.828 -13.539 -8.742 1 94.56 211 ILE A O 1
ATOM 1695 N N . PRO A 1 212 ? 22.859 -14.125 -9.625 1 92.94 212 PRO A N 1
ATOM 1696 C CA . PRO A 1 212 ? 23.438 -14.312 -10.953 1 92.94 212 PRO A CA 1
ATOM 1697 C C . PRO A 1 212 ? 23.984 -13.008 -11.547 1 92.94 212 PRO A C 1
ATOM 1699 O O . PRO A 1 212 ? 23.219 -12.062 -11.75 1 92.94 212 PRO A O 1
ATOM 1702 N N . ARG A 1 213 ? 25.25 -13.016 -11.883 1 93.69 213 ARG A N 1
ATOM 1703 C CA . ARG A 1 213 ? 25.906 -11.812 -12.391 1 93.69 213 ARG A CA 1
ATOM 1704 C C . ARG A 1 213 ? 26.312 -11.969 -13.852 1 93.69 213 ARG A C 1
ATOM 1706 O O . ARG A 1 213 ? 26.875 -11.055 -14.453 1 93.69 213 ARG A O 1
ATOM 1713 N N . ASN A 1 214 ? 26.062 -13.148 -14.383 1 91.69 214 ASN A N 1
ATOM 1714 C CA . ASN A 1 214 ? 26.297 -13.391 -15.797 1 91.69 214 ASN A CA 1
ATOM 1715 C C . ASN A 1 214 ? 25.172 -12.836 -16.656 1 91.69 214 ASN A C 1
ATOM 1717 O O . ASN A 1 214 ? 24.031 -13.281 -16.562 1 91.69 214 ASN A O 1
ATOM 1721 N N . PRO A 1 215 ? 25.438 -11.961 -17.547 1 89.38 215 PRO A N 1
ATOM 1722 C CA . PRO A 1 215 ? 24.391 -11.32 -18.359 1 89.38 215 PRO A CA 1
ATOM 1723 C C . PRO A 1 215 ? 23.656 -12.305 -19.266 1 89.38 215 PRO A C 1
ATOM 1725 O O . PRO A 1 215 ? 22.594 -11.977 -19.797 1 89.38 215 PRO A O 1
ATOM 1728 N N . LYS A 1 216 ? 24.203 -13.445 -19.484 1 89 216 LYS A N 1
ATOM 1729 C CA . LYS A 1 216 ? 23.547 -14.445 -20.328 1 89 216 LYS A CA 1
ATOM 1730 C C . LYS A 1 216 ? 22.453 -15.172 -19.562 1 89 216 LYS A C 1
ATOM 1732 O O . LYS A 1 216 ? 21.609 -15.852 -20.156 1 89 216 LYS A O 1
ATOM 1737 N N . SER A 1 217 ? 22.469 -14.961 -18.312 1 85.75 217 SER A N 1
ATOM 1738 C CA . SER A 1 217 ? 21.469 -15.609 -17.469 1 85.75 217 SER A CA 1
ATOM 1739 C C . SER A 1 217 ? 20.141 -14.875 -17.531 1 85.75 217 SER A C 1
ATOM 1741 O O . SER A 1 217 ? 20.109 -13.648 -17.547 1 85.75 217 SER A O 1
ATOM 1743 N N . GLN A 1 218 ? 19.031 -15.656 -17.562 1 81.19 218 GLN A N 1
ATOM 1744 C CA . GLN A 1 218 ? 17.703 -15.078 -17.531 1 81.19 218 GLN A CA 1
ATOM 1745 C C . GLN A 1 218 ? 17.422 -14.383 -16.203 1 81.19 218 GLN A C 1
ATOM 1747 O O . GLN A 1 218 ? 16.547 -13.523 -16.109 1 81.19 218 GLN A O 1
ATOM 1752 N N . TRP A 1 219 ? 18.25 -14.695 -15.234 1 86 219 TRP A N 1
ATOM 1753 C CA . TRP A 1 219 ? 18.031 -14.172 -13.891 1 86 219 TRP A CA 1
ATOM 1754 C C . TRP A 1 219 ? 19.125 -13.156 -13.523 1 86 219 TRP A C 1
ATOM 1756 O O . TRP A 1 219 ? 19.312 -12.844 -12.352 1 86 219 TRP A O 1
ATOM 1766 N N . TYR A 1 220 ? 19.781 -12.617 -14.57 1 89.38 220 TYR A N 1
ATOM 1767 C CA . TYR A 1 220 ? 20.891 -11.688 -14.391 1 89.38 220 TYR A CA 1
ATOM 1768 C C . TYR A 1 220 ? 20.453 -10.445 -13.633 1 89.38 220 TYR A C 1
ATOM 1770 O O . TYR A 1 220 ? 19.438 -9.836 -13.969 1 89.38 220 TYR A O 1
ATOM 1778 N N . ILE A 1 221 ? 21.25 -10.055 -12.57 1 91 221 ILE A N 1
ATOM 1779 C CA . ILE A 1 221 ? 21.031 -8.828 -11.805 1 91 221 ILE A CA 1
ATOM 1780 C C . ILE A 1 221 ? 22.344 -8.055 -11.695 1 91 221 ILE A C 1
ATOM 1782 O O . ILE A 1 221 ? 23.266 -8.469 -11 1 91 221 ILE A O 1
ATOM 1786 N N . PRO A 1 222 ? 22.422 -6.875 -12.359 1 90.69 222 PRO A N 1
ATOM 1787 C CA . PRO A 1 222 ? 23.625 -6.07 -12.203 1 90.69 222 PRO A CA 1
ATOM 1788 C C . PRO A 1 222 ? 23.766 -5.48 -10.805 1 90.69 222 PRO A C 1
ATOM 1790 O O . PRO A 1 222 ? 22.781 -5.371 -10.07 1 90.69 222 PRO A O 1
ATOM 1793 N N . TYR A 1 223 ? 24.969 -5.074 -10.453 1 91.19 223 TYR A N 1
ATOM 1794 C CA . TYR A 1 223 ? 25.25 -4.543 -9.125 1 91.19 223 TYR A CA 1
ATOM 1795 C C . TYR A 1 223 ? 24.484 -3.242 -8.891 1 91.19 223 TYR A C 1
ATOM 1797 O O . TYR A 1 223 ? 24.172 -2.902 -7.746 1 91.19 223 TYR A O 1
ATOM 1805 N N . GLU A 1 224 ? 24.125 -2.578 -9.945 1 88.06 224 GLU A N 1
ATOM 1806 C CA . GLU A 1 224 ? 23.406 -1.318 -9.844 1 88.06 224 GLU A CA 1
ATOM 1807 C C . GLU A 1 224 ? 22 -1.536 -9.273 1 88.06 224 GLU A C 1
ATOM 1809 O O . GLU A 1 224 ? 21.453 -0.659 -8.602 1 88.06 224 GLU A O 1
ATOM 1814 N N . LEU A 1 225 ? 21.484 -2.75 -9.469 1 88.31 225 LEU A N 1
ATOM 1815 C CA . LEU A 1 225 ? 20.125 -3.041 -9.016 1 88.31 225 LEU A CA 1
ATOM 1816 C C . LEU A 1 225 ? 20.141 -3.611 -7.602 1 88.31 225 LEU A C 1
ATOM 1818 O O . LEU A 1 225 ? 19.219 -3.363 -6.816 1 88.31 225 LEU A O 1
ATOM 1822 N N . HIS A 1 226 ? 21.125 -4.34 -7.34 1 91.69 226 HIS A N 1
ATOM 1823 C CA . HIS A 1 226 ? 21.266 -4.93 -6.012 1 91.69 226 HIS A CA 1
ATOM 1824 C C . HIS A 1 226 ? 22.734 -5.215 -5.688 1 91.69 226 HIS A C 1
ATOM 1826 O O . HIS A 1 226 ? 23.312 -6.172 -6.211 1 91.69 226 HIS A O 1
ATOM 1832 N N . ASP A 1 227 ? 23.172 -4.359 -4.711 1 91.25 227 ASP A N 1
ATOM 1833 C CA . ASP A 1 227 ? 24.609 -4.375 -4.457 1 91.25 227 ASP A CA 1
ATOM 1834 C C . ASP A 1 227 ? 24.969 -5.34 -3.326 1 91.25 227 ASP A C 1
ATOM 1836 O O . ASP A 1 227 ? 25.547 -4.941 -2.32 1 91.25 227 ASP A O 1
ATOM 1840 N N . LYS A 1 228 ? 24.562 -6.574 -3.465 1 94.56 228 LYS A N 1
ATOM 1841 C CA . LYS A 1 228 ? 24.906 -7.688 -2.586 1 94.56 228 LYS A CA 1
ATOM 1842 C C . LYS A 1 228 ? 25.328 -8.914 -3.393 1 94.56 228 LYS A C 1
ATOM 1844 O O . LYS A 1 228 ? 25.094 -8.977 -4.602 1 94.56 228 LYS A O 1
ATOM 1849 N N . GLU A 1 229 ? 25.969 -9.805 -2.725 1 94.31 229 GLU A N 1
ATOM 1850 C CA . GLU A 1 229 ? 26.438 -11.008 -3.402 1 94.31 229 GLU A CA 1
ATOM 1851 C C . GLU A 1 229 ? 25.422 -12.148 -3.252 1 94.31 229 GLU A C 1
ATOM 1853 O O . GLU A 1 229 ? 25.391 -13.07 -4.07 1 94.31 229 GLU A O 1
ATOM 1858 N N . LYS A 1 230 ? 24.656 -12 -2.168 1 95.69 230 LYS A N 1
ATOM 1859 C CA . LYS A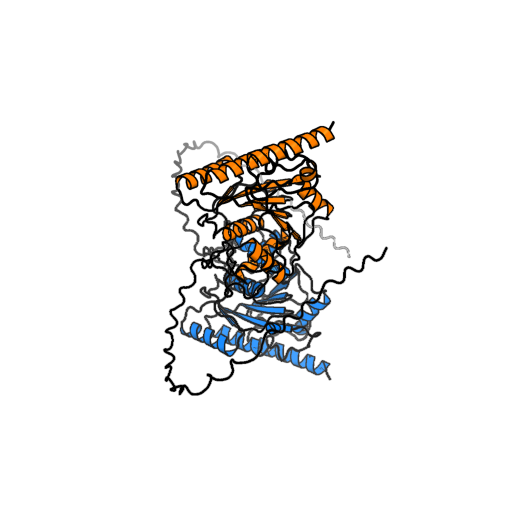 1 230 ? 23.719 -13.086 -1.868 1 95.69 230 LYS A CA 1
ATOM 1860 C C . LYS A 1 230 ? 22.312 -12.562 -1.647 1 95.69 230 LYS A C 1
ATOM 1862 O O . LYS A 1 230 ? 22.125 -11.453 -1.141 1 95.69 230 LYS A O 1
ATOM 1867 N N . TRP A 1 231 ? 21.438 -13.438 -2.07 1 95.5 231 TRP A N 1
ATOM 1868 C CA . TRP A 1 231 ? 20.047 -13.141 -1.76 1 95.5 231 TRP A CA 1
ATOM 1869 C C . TRP A 1 231 ? 19.75 -13.398 -0.287 1 95.5 231 TRP A C 1
ATOM 1871 O O . TRP A 1 231 ? 20.312 -14.312 0.317 1 95.5 231 TRP A O 1
ATOM 1881 N N . PRO A 1 232 ? 18.859 -12.586 0.258 1 95.81 232 PRO A N 1
ATOM 1882 C CA . PRO A 1 232 ? 18.219 -13.047 1.493 1 95.81 232 PRO A CA 1
ATOM 1883 C C . PRO A 1 232 ? 17.297 -14.242 1.266 1 95.81 232 PRO A C 1
ATOM 1885 O O . PRO A 1 232 ? 17.078 -14.648 0.123 1 95.81 232 PRO A O 1
ATOM 1888 N N . PRO A 1 233 ? 16.797 -14.82 2.385 1 95.25 233 PRO A N 1
ATOM 1889 C CA . PRO A 1 233 ? 15.82 -15.891 2.158 1 95.25 233 PRO A CA 1
ATOM 1890 C C . PRO A 1 233 ? 14.68 -15.469 1.233 1 95.25 233 PRO A C 1
ATOM 1892 O O . PRO A 1 233 ? 14.078 -14.414 1.435 1 95.25 233 PRO A O 1
ATOM 1895 N N . TRP A 1 234 ? 14.555 -16.203 0.188 1 95.12 234 TRP A N 1
ATOM 1896 C CA . TRP A 1 234 ? 13.516 -15.953 -0.808 1 95.12 234 TRP A CA 1
ATOM 1897 C C . TRP A 1 234 ? 12.742 -17.234 -1.113 1 95.12 234 TRP A C 1
ATOM 1899 O O . TRP A 1 234 ? 13.156 -18.328 -0.715 1 95.12 234 TRP A O 1
ATOM 1909 N N . LEU A 1 235 ? 11.586 -17.094 -1.632 1 97.25 235 LEU A N 1
ATOM 1910 C CA . LEU A 1 235 ? 10.766 -18.234 -2.002 1 97.25 235 LEU A CA 1
ATOM 1911 C C . LEU A 1 235 ? 10.844 -18.5 -3.504 1 97.25 235 LEU A C 1
ATOM 1913 O O . LEU A 1 235 ? 10.781 -17.562 -4.305 1 97.25 235 LEU A O 1
ATOM 1917 N N . GLN A 1 236 ? 10.953 -19.703 -3.844 1 94.5 236 GLN A N 1
ATOM 1918 C CA . GLN A 1 236 ? 11 -20.078 -5.254 1 94.5 236 GLN A CA 1
ATOM 1919 C C . GLN A 1 236 ? 9.711 -19.688 -5.969 1 94.5 236 GLN A C 1
ATOM 1921 O O . GLN A 1 236 ? 8.625 -19.812 -5.406 1 94.5 236 GLN A O 1
ATOM 1926 N N . GLY A 1 237 ? 9.742 -19.266 -7.141 1 93.38 237 GLY A N 1
ATOM 1927 C CA . GLY A 1 237 ? 8.742 -18.484 -7.848 1 93.38 237 GLY A CA 1
ATOM 1928 C C . GLY A 1 237 ? 7.492 -19.266 -8.172 1 93.38 237 GLY A C 1
ATOM 1929 O O . GLY A 1 237 ? 6.445 -18.688 -8.477 1 93.38 237 GLY A O 1
ATOM 1930 N N . ALA A 1 238 ? 7.57 -20.594 -8.008 1 93.94 238 ALA A N 1
ATOM 1931 C CA . ALA A 1 238 ? 6.457 -21.422 -8.438 1 93.94 238 ALA A CA 1
ATOM 1932 C C . ALA A 1 238 ? 5.258 -21.266 -7.5 1 93.94 238 ALA A C 1
ATOM 1934 O O . ALA A 1 238 ? 4.109 -21.375 -7.934 1 93.94 238 ALA A O 1
ATOM 1935 N N . TYR A 1 239 ? 5.559 -21.047 -6.199 1 94.75 239 TYR A N 1
ATOM 1936 C CA . TYR A 1 239 ? 4.512 -20.953 -5.188 1 94.75 239 TYR A CA 1
ATOM 1937 C C . TYR A 1 239 ? 4.852 -19.875 -4.164 1 94.75 239 TYR A C 1
ATOM 1939 O O . TYR A 1 239 ? 5.906 -19.922 -3.523 1 94.75 239 TYR A O 1
ATOM 1947 N N . THR A 1 240 ? 4 -19 -4.016 1 98.12 240 THR A N 1
ATOM 1948 C CA . THR A 1 240 ? 4.137 -18.078 -2.896 1 98.12 240 THR A CA 1
ATOM 1949 C C . THR A 1 240 ? 2.779 -17.781 -2.264 1 98.12 240 THR A C 1
ATOM 1951 O O . THR A 1 240 ? 1.846 -17.359 -2.951 1 98.12 240 THR A O 1
ATOM 1954 N N . VAL A 1 241 ? 2.652 -18.078 -0.969 1 98.88 241 VAL A N 1
ATOM 1955 C CA . VAL A 1 241 ? 1.43 -17.797 -0.226 1 98.88 241 VAL A CA 1
ATOM 1956 C C . VAL A 1 241 ? 1.63 -16.547 0.641 1 98.88 241 VAL A C 1
ATOM 1958 O O . VAL A 1 241 ? 2.615 -16.453 1.377 1 98.88 241 VAL A O 1
ATOM 1961 N N . PHE A 1 242 ? 0.74 -15.625 0.484 1 98.81 242 PHE A N 1
ATOM 1962 C CA . PHE A 1 242 ? 0.727 -14.406 1.293 1 98.81 242 PHE A CA 1
ATOM 1963 C C . PHE A 1 242 ? -0.52 -14.352 2.166 1 98.81 242 PHE A C 1
ATOM 1965 O O . PHE A 1 242 ? -1.618 -14.68 1.712 1 98.81 242 PHE A O 1
ATOM 1972 N N . SER A 1 243 ? -0.351 -14.039 3.438 1 98.69 243 SER A N 1
ATOM 1973 C CA . SER A 1 243 ? -1.532 -13.508 4.109 1 98.69 243 SER A CA 1
ATOM 1974 C C . SER A 1 243 ? -1.899 -12.125 3.574 1 98.69 243 SER A C 1
ATOM 1976 O O . SER A 1 243 ? -1.02 -11.312 3.291 1 98.69 243 SER A O 1
ATOM 1978 N N . SER A 1 244 ? -3.162 -11.852 3.473 1 97.75 244 SER A N 1
ATOM 1979 C CA . SER A 1 244 ? -3.648 -10.664 2.773 1 97.75 244 SER A CA 1
ATOM 1980 C C . SER A 1 244 ? -3.186 -9.391 3.463 1 97.75 244 SER A C 1
ATOM 1982 O O . SER A 1 244 ? -3.045 -8.344 2.82 1 97.75 244 SER A O 1
ATOM 1984 N N . ASP A 1 245 ? -2.904 -9.398 4.758 1 96.75 245 ASP A N 1
ATOM 1985 C CA . ASP A 1 245 ? -2.471 -8.211 5.5 1 96.75 245 ASP A CA 1
ATOM 1986 C C . ASP A 1 245 ? -1.084 -7.762 5.047 1 96.75 245 ASP A C 1
ATOM 1988 O O . ASP A 1 245 ? -0.678 -6.629 5.312 1 96.75 245 ASP A O 1
ATOM 1992 N N . THR A 1 246 ? -0.331 -8.578 4.32 1 98.5 246 THR A N 1
ATOM 1993 C CA . THR A 1 246 ? 1.015 -8.211 3.893 1 98.5 246 THR A CA 1
ATOM 1994 C C . THR A 1 246 ? 0.98 -7.52 2.533 1 98.5 246 THR A C 1
ATOM 1996 O O . THR A 1 246 ? 1.938 -6.848 2.148 1 98.5 246 THR A O 1
ATOM 1999 N N . LEU A 1 247 ? -0.073 -7.719 1.794 1 98.75 247 LEU A N 1
ATOM 2000 C CA . LEU A 1 247 ? -0.101 -7.305 0.395 1 98.75 247 LEU A CA 1
ATOM 2001 C C . LEU A 1 247 ? 0.133 -5.805 0.266 1 98.75 247 LEU A C 1
ATOM 2003 O O . LEU A 1 247 ? 0.998 -5.371 -0.499 1 98.75 247 LEU A O 1
ATOM 2007 N N . PRO A 1 248 ? -0.573 -4.996 1.073 1 98.62 248 PRO A N 1
ATOM 2008 C CA . PRO A 1 248 ? -0.317 -3.562 0.931 1 98.62 248 PRO A CA 1
ATOM 2009 C C . PRO A 1 248 ? 1.138 -3.191 1.21 1 98.62 248 PRO A C 1
ATOM 2011 O O . PRO A 1 248 ? 1.673 -2.268 0.593 1 98.62 248 PRO A O 1
ATOM 2014 N N . ARG A 1 249 ? 1.77 -3.855 2.127 1 98.31 249 ARG A N 1
ATOM 2015 C CA . ARG A 1 249 ? 3.162 -3.576 2.465 1 98.31 249 ARG A CA 1
ATOM 2016 C C . ARG A 1 249 ? 4.082 -3.885 1.29 1 98.31 249 ARG A C 1
ATOM 2018 O O . ARG A 1 249 ? 4.941 -3.074 0.939 1 98.31 249 ARG A O 1
ATOM 2025 N N . TYR A 1 250 ? 3.865 -5.047 0.664 1 98.62 250 TYR A N 1
ATOM 2026 C CA . TYR A 1 250 ? 4.66 -5.398 -0.505 1 98.62 250 TYR A CA 1
ATOM 2027 C C . TYR A 1 250 ? 4.418 -4.422 -1.649 1 98.62 250 TYR A C 1
ATOM 2029 O O . TYR A 1 250 ? 5.352 -4.043 -2.361 1 98.62 250 TYR A O 1
ATOM 2037 N N . LEU A 1 251 ? 3.162 -4.086 -1.825 1 98.69 251 LEU A N 1
ATOM 2038 C CA . LEU A 1 251 ? 2.801 -3.203 -2.928 1 98.69 251 LEU A CA 1
ATOM 2039 C C . LEU A 1 251 ? 3.42 -1.822 -2.744 1 98.69 251 LEU A C 1
ATOM 2041 O O . LEU A 1 251 ? 3.994 -1.265 -3.68 1 98.69 251 LEU A O 1
ATOM 2045 N N . ILE A 1 252 ? 3.373 -1.281 -1.544 1 98.31 252 ILE A N 1
ATOM 2046 C CA . ILE A 1 252 ? 3.908 0.051 -1.287 1 98.31 252 ILE A CA 1
ATOM 2047 C C . ILE A 1 252 ? 5.434 0.008 -1.308 1 98.31 252 ILE A C 1
ATOM 2049 O O . ILE A 1 252 ? 6.086 0.983 -1.692 1 98.31 252 ILE A O 1
ATOM 2053 N N . TYR A 1 253 ? 6.062 -1.123 -0.996 1 97.75 253 TYR A N 1
ATOM 2054 C CA . TYR A 1 253 ? 7.508 -1.286 -1.053 1 97.75 253 TYR A CA 1
ATOM 2055 C C . TYR A 1 253 ? 8.039 -0.979 -2.449 1 97.75 253 TYR A C 1
ATOM 2057 O O . TYR A 1 253 ? 9.164 -0.507 -2.602 1 97.75 253 TYR A O 1
ATOM 2065 N N . THR A 1 254 ? 7.23 -1.152 -3.494 1 96.94 254 THR A N 1
ATOM 2066 C CA . THR A 1 254 ? 7.688 -0.933 -4.863 1 96.94 254 THR A CA 1
ATOM 2067 C C . THR A 1 254 ? 8.016 0.54 -5.094 1 96.94 254 THR A C 1
ATOM 2069 O O . THR A 1 254 ? 8.711 0.884 -6.051 1 96.94 254 THR A O 1
ATOM 2072 N N . TYR A 1 255 ? 7.484 1.42 -4.254 1 95.38 255 TYR A N 1
ATOM 2073 C CA . TYR A 1 255 ? 7.809 2.838 -4.34 1 95.38 255 TYR A CA 1
ATOM 2074 C C . TYR A 1 255 ? 9.141 3.135 -3.66 1 95.38 255 TYR A C 1
ATOM 2076 O O . TYR A 1 255 ? 9.773 4.152 -3.945 1 95.38 255 TYR A O 1
ATOM 2084 N N . ARG A 1 256 ? 9.477 2.328 -2.727 1 93.81 256 ARG A N 1
ATOM 2085 C CA . ARG A 1 256 ? 10.75 2.473 -2.037 1 93.81 256 ARG A CA 1
ATOM 2086 C C . ARG A 1 256 ? 11.898 1.96 -2.898 1 93.81 256 ARG A C 1
ATOM 2088 O O . ARG A 1 256 ? 12.945 2.604 -2.996 1 93.81 256 ARG A O 1
ATOM 2095 N N . ARG A 1 257 ? 11.633 0.781 -3.443 1 93.25 257 ARG A N 1
ATOM 2096 C CA . ARG A 1 257 ? 12.594 0.123 -4.32 1 93.25 257 ARG A CA 1
ATOM 2097 C C . ARG A 1 257 ? 11.906 -0.479 -5.539 1 93.25 257 ARG A C 1
ATOM 2099 O O . ARG A 1 257 ? 11.117 -1.42 -5.41 1 93.25 257 ARG A O 1
ATOM 2106 N N . LYS A 1 258 ? 12.266 0.04 -6.656 1 91.38 258 LYS A N 1
ATOM 2107 C CA . LYS A 1 258 ? 11.68 -0.477 -7.887 1 91.38 258 LYS A CA 1
ATOM 2108 C C . LYS A 1 258 ? 12.039 -1.946 -8.094 1 91.38 258 LYS A C 1
ATOM 2110 O O . LYS A 1 258 ? 13.18 -2.352 -7.863 1 91.38 258 LYS A O 1
ATOM 2115 N N . PRO A 1 259 ? 11.078 -2.736 -8.594 1 93.69 259 PRO A N 1
ATOM 2116 C CA . PRO A 1 259 ? 11.344 -4.164 -8.781 1 93.69 259 PRO A CA 1
ATOM 2117 C C . PRO A 1 259 ? 12.328 -4.438 -9.914 1 93.69 259 PRO A C 1
ATOM 2119 O O . PRO A 1 259 ? 12.352 -3.703 -10.906 1 93.69 259 PRO A O 1
ATOM 2122 N N . PHE A 1 260 ? 13.148 -5.426 -9.695 1 90.19 260 PHE A N 1
ATOM 2123 C CA . PHE A 1 260 ? 13.836 -6.023 -10.836 1 90.19 260 PHE A CA 1
ATOM 2124 C C . PHE A 1 260 ? 13.031 -7.188 -11.398 1 90.19 260 PHE A C 1
ATOM 2126 O O . PHE A 1 260 ? 11.992 -7.562 -10.844 1 90.19 260 PHE A O 1
ATOM 2133 N N . HIS A 1 261 ? 13.453 -7.797 -12.484 1 88.31 261 HIS A N 1
ATOM 2134 C CA . HIS A 1 261 ? 12.594 -8.625 -13.32 1 88.31 261 HIS A CA 1
ATOM 2135 C C . HIS A 1 261 ? 12.359 -9.992 -12.688 1 88.31 261 HIS A C 1
ATOM 2137 O O . HIS A 1 261 ? 11.406 -10.695 -13.055 1 88.31 261 HIS A O 1
ATOM 2143 N N . THR A 1 262 ? 13.18 -10.375 -11.805 1 91.19 262 THR A N 1
ATOM 2144 C CA . THR A 1 262 ? 12.961 -11.617 -11.07 1 91.19 262 THR A CA 1
ATOM 2145 C C . THR A 1 262 ? 12.062 -11.375 -9.859 1 91.19 262 THR A C 1
ATOM 2147 O O . THR A 1 262 ? 12.547 -11.008 -8.781 1 91.19 262 THR A O 1
ATOM 2150 N N . ASP A 1 263 ? 10.789 -11.688 -10.055 1 93.75 263 ASP A N 1
ATOM 2151 C CA . ASP A 1 263 ? 9.789 -11.289 -9.062 1 93.75 263 ASP A CA 1
ATOM 2152 C C . ASP A 1 263 ? 10.008 -12.023 -7.742 1 93.75 263 ASP A C 1
ATOM 2154 O O . ASP A 1 263 ? 9.828 -11.445 -6.668 1 93.75 263 ASP A O 1
ATOM 2158 N N . ASP A 1 264 ? 10.422 -13.305 -7.82 1 94.81 264 ASP A N 1
ATOM 2159 C CA . ASP A 1 264 ? 10.586 -14.094 -6.605 1 94.81 264 ASP A CA 1
ATOM 2160 C C . ASP A 1 264 ? 11.75 -13.578 -5.766 1 94.81 264 ASP A C 1
ATOM 2162 O O . ASP A 1 264 ? 11.625 -13.414 -4.551 1 94.81 264 ASP A O 1
ATOM 2166 N N . ALA A 1 265 ? 12.867 -13.305 -6.438 1 94.31 265 ALA A N 1
ATOM 2167 C CA . ALA A 1 265 ? 14.008 -12.75 -5.723 1 94.31 265 ALA A CA 1
ATOM 2168 C C . ALA A 1 265 ? 13.688 -11.367 -5.156 1 94.31 265 ALA A C 1
ATOM 2170 O O . ALA A 1 265 ? 14.086 -11.039 -4.039 1 94.31 265 ALA A O 1
ATOM 2171 N N . TYR A 1 266 ? 13.016 -10.555 -5.941 1 95.94 266 TYR A N 1
ATOM 2172 C CA . TYR A 1 266 ? 12.617 -9.227 -5.48 1 95.94 266 TYR A CA 1
ATOM 2173 C C . TYR A 1 266 ? 11.75 -9.312 -4.23 1 95.94 266 TYR A C 1
ATOM 2175 O O . TYR A 1 266 ? 11.945 -8.555 -3.279 1 95.94 266 TYR A O 1
ATOM 2183 N N . LEU A 1 267 ? 10.812 -10.242 -4.227 1 97.94 267 LEU A N 1
ATOM 2184 C CA . LEU A 1 267 ? 9.953 -10.438 -3.066 1 97.94 267 LEU A CA 1
ATOM 2185 C C . LEU A 1 267 ? 10.758 -10.883 -1.853 1 97.94 267 LEU A C 1
ATOM 2187 O O . LEU A 1 267 ? 10.43 -10.531 -0.718 1 97.94 267 LEU A O 1
ATOM 2191 N N . GLY A 1 268 ? 11.797 -11.664 -2.111 1 97.5 268 GLY A N 1
ATOM 2192 C CA . GLY A 1 268 ? 12.703 -12 -1.025 1 97.5 268 GLY A CA 1
ATOM 2193 C C . GLY A 1 268 ? 13.359 -10.781 -0.401 1 97.5 268 GLY A C 1
ATOM 2194 O O . GLY A 1 268 ? 13.391 -10.648 0.824 1 97.5 268 GLY A O 1
ATOM 2195 N N . VAL A 1 269 ? 13.867 -9.922 -1.215 1 96.75 269 VAL A N 1
ATOM 2196 C CA . VAL A 1 269 ? 14.5 -8.688 -0.763 1 96.75 269 VAL A CA 1
ATOM 2197 C C . VAL A 1 269 ? 13.492 -7.828 -0.012 1 96.75 269 VAL A C 1
ATOM 2199 O O . VAL A 1 269 ? 13.773 -7.328 1.078 1 96.75 269 VAL A O 1
ATOM 2202 N N . ALA A 1 270 ? 12.336 -7.668 -0.59 1 97.81 270 ALA A N 1
ATOM 2203 C CA . ALA A 1 270 ? 11.273 -6.898 0.048 1 97.81 270 ALA A CA 1
ATOM 2204 C C . ALA A 1 270 ? 10.922 -7.477 1.416 1 97.81 270 ALA A C 1
ATOM 2206 O O . ALA A 1 270 ? 10.75 -6.73 2.387 1 97.81 270 ALA A O 1
ATOM 2207 N N . SER A 1 271 ? 10.805 -8.82 1.478 1 98.19 271 SER A N 1
ATOM 2208 C CA . SER A 1 271 ? 10.453 -9.477 2.729 1 98.19 271 SER A CA 1
ATOM 2209 C C . SER A 1 271 ? 11.484 -9.211 3.812 1 98.19 271 SER A C 1
ATOM 2211 O O . SER A 1 271 ? 11.133 -8.984 4.973 1 98.19 271 SER A O 1
ATOM 2213 N N . GLU A 1 272 ? 12.711 -9.242 3.426 1 96.56 272 GLU A N 1
ATOM 2214 C CA . GLU A 1 272 ? 13.773 -8.945 4.379 1 96.56 272 GLU A CA 1
ATOM 2215 C C . GLU A 1 272 ? 13.672 -7.516 4.898 1 96.56 272 GLU A C 1
ATOM 2217 O O . GLU A 1 272 ? 13.711 -7.281 6.105 1 96.56 272 GLU A O 1
ATOM 2222 N N . ASP A 1 273 ? 13.539 -6.578 3.99 1 95.81 273 ASP A N 1
ATOM 2223 C CA . ASP A 1 273 ? 13.445 -5.172 4.363 1 95.81 273 ASP A CA 1
ATOM 2224 C C . ASP A 1 273 ? 12.219 -4.914 5.238 1 95.81 273 ASP A C 1
ATOM 2226 O O . ASP A 1 273 ? 12.25 -4.07 6.133 1 95.81 273 ASP A O 1
ATOM 2230 N N . LEU A 1 274 ? 11.125 -5.613 4.977 1 96.94 274 LEU A N 1
ATOM 2231 C CA . LEU A 1 274 ? 9.859 -5.434 5.684 1 96.94 274 LEU A CA 1
ATOM 2232 C C . LEU A 1 274 ? 9.828 -6.273 6.953 1 96.94 274 LEU A C 1
ATOM 2234 O O . LEU A 1 274 ? 8.852 -6.234 7.703 1 96.94 274 LEU A O 1
ATOM 2238 N N . GLN A 1 275 ? 10.836 -7.109 7.156 1 96.38 275 GLN A N 1
ATOM 2239 C CA . GLN A 1 275 ? 10.953 -7.977 8.328 1 96.38 275 GLN A CA 1
ATOM 2240 C C . GLN A 1 275 ? 9.812 -8.992 8.375 1 96.38 275 GLN A C 1
ATOM 2242 O O . GLN A 1 275 ? 9.211 -9.203 9.43 1 96.38 275 GLN A O 1
ATOM 2247 N N . ILE A 1 276 ? 9.5 -9.508 7.254 1 97.81 276 ILE A N 1
ATOM 2248 C CA . ILE A 1 276 ? 8.578 -10.625 7.125 1 97.81 276 ILE A CA 1
ATOM 2249 C C . ILE A 1 276 ? 9.352 -11.906 6.836 1 97.81 276 ILE A C 1
ATOM 2251 O O . ILE A 1 276 ? 9.961 -12.047 5.777 1 97.81 276 ILE A O 1
ATOM 2255 N N . LYS A 1 277 ? 9.297 -12.812 7.688 1 97.25 277 LYS A N 1
ATOM 2256 C CA . LYS A 1 277 ? 10.109 -14.023 7.586 1 97.25 277 LYS A CA 1
ATOM 2257 C C . LYS A 1 277 ? 9.523 -14.984 6.559 1 97.25 277 LYS A C 1
ATOM 2259 O O . LYS A 1 277 ? 8.312 -15.219 6.539 1 97.25 277 LYS A O 1
ATOM 2264 N N . ALA A 1 278 ? 10.422 -15.508 5.73 1 97.56 278 ALA A N 1
ATOM 2265 C CA . ALA A 1 278 ? 10.008 -16.562 4.809 1 97.56 278 ALA A CA 1
ATOM 2266 C C . ALA A 1 278 ? 9.766 -17.875 5.547 1 97.56 278 ALA A C 1
ATOM 2268 O O . ALA A 1 278 ? 10.555 -18.266 6.41 1 97.56 278 ALA A O 1
ATOM 2269 N N . VAL A 1 279 ? 8.68 -18.516 5.195 1 97.81 279 VAL A N 1
ATOM 2270 C CA . VAL A 1 279 ? 8.305 -19.75 5.875 1 97.81 279 VAL A CA 1
ATOM 2271 C C . VAL A 1 279 ? 8.258 -20.906 4.871 1 97.81 279 VAL A C 1
ATOM 2273 O O . VAL A 1 279 ? 7.613 -20.797 3.822 1 97.81 279 VAL A O 1
ATOM 2276 N N . GLN A 1 280 ? 8.93 -21.969 5.227 1 97.19 280 GLN A N 1
ATOM 2277 C CA . GLN A 1 280 ? 8.805 -23.203 4.449 1 97.19 280 GLN A CA 1
ATOM 2278 C C . GLN A 1 280 ? 7.488 -23.906 4.75 1 97.19 280 GLN A C 1
ATOM 2280 O O . GLN A 1 280 ? 7.234 -24.297 5.887 1 97.19 280 GLN A O 1
ATOM 2285 N N . ILE A 1 281 ? 6.664 -24.016 3.785 1 97.5 281 ILE A N 1
ATOM 2286 C CA . ILE A 1 281 ? 5.418 -24.75 3.982 1 97.5 281 ILE A CA 1
ATOM 2287 C C . ILE A 1 281 ? 5.668 -26.25 3.805 1 97.5 281 ILE A C 1
ATOM 2289 O O . ILE A 1 281 ? 6.125 -26.688 2.748 1 97.5 281 ILE A O 1
ATOM 2293 N N . PRO A 1 282 ? 5.34 -27.016 4.832 1 96.12 282 PRO A N 1
ATOM 2294 C CA . PRO A 1 282 ? 5.492 -28.469 4.66 1 96.12 282 PRO A CA 1
ATOM 2295 C C . PRO A 1 282 ? 4.676 -29.016 3.49 1 96.12 282 PRO A C 1
ATOM 2297 O O . PRO A 1 282 ? 3.525 -28.609 3.295 1 96.12 282 PRO A O 1
ATOM 2300 N N . GLY A 1 283 ? 5.34 -29.891 2.672 1 95.38 283 GLY A N 1
ATOM 2301 C CA . GLY A 1 283 ? 4.652 -30.5 1.541 1 95.38 283 GLY A CA 1
ATOM 2302 C C . GLY A 1 283 ? 4.793 -29.688 0.26 1 95.38 283 GLY A C 1
ATOM 2303 O O . GLY A 1 283 ? 4.48 -30.188 -0.825 1 95.38 283 GLY A O 1
ATOM 2304 N N . PHE A 1 284 ? 5.215 -28.438 0.445 1 95.81 284 PHE A N 1
ATOM 2305 C CA . PHE A 1 284 ? 5.535 -27.672 -0.756 1 95.81 284 PHE A CA 1
ATOM 2306 C C . PHE A 1 284 ? 6.852 -28.141 -1.361 1 95.81 284 PHE A C 1
ATOM 2308 O O . PHE A 1 284 ? 7.879 -28.188 -0.678 1 95.81 284 PHE A O 1
ATOM 2315 N N . VAL A 1 285 ? 6.793 -28.531 -2.631 1 90.06 285 VAL A N 1
ATOM 2316 C CA . VAL A 1 285 ? 7.996 -29.031 -3.279 1 90.06 285 VAL A CA 1
ATOM 2317 C C . VAL A 1 285 ? 8.117 -28.453 -4.684 1 90.06 285 VAL A C 1
ATOM 2319 O O . VAL A 1 285 ? 7.109 -28.141 -5.32 1 90.06 285 VAL A O 1
ATOM 2322 N N . ILE A 1 286 ? 9.336 -28.234 -5.094 1 88.19 286 ILE A N 1
ATOM 2323 C CA . ILE A 1 286 ? 9.656 -27.812 -6.453 1 88.19 286 ILE A CA 1
ATOM 2324 C C . ILE A 1 286 ? 10.656 -28.781 -7.078 1 88.19 286 ILE A C 1
ATOM 2326 O O . ILE A 1 286 ? 11.641 -29.172 -6.441 1 88.19 286 ILE A O 1
ATOM 2330 N N . GLU A 1 287 ? 10.297 -29.188 -8.234 1 81.44 287 GLU A N 1
ATOM 2331 C CA . GLU A 1 287 ? 11.188 -30.109 -8.945 1 81.44 287 GLU A CA 1
ATOM 2332 C C . GLU A 1 287 ? 12.25 -29.344 -9.734 1 81.44 287 GLU A C 1
ATOM 2334 O O . GLU A 1 287 ? 11.953 -28.328 -10.375 1 81.44 287 GLU A O 1
ATOM 2339 N N . HIS A 1 288 ? 13.406 -29.875 -9.664 1 76.5 288 HIS A N 1
ATOM 2340 C CA . HIS A 1 288 ? 14.508 -29.234 -10.367 1 76.5 288 HIS A CA 1
ATOM 2341 C C . HIS A 1 288 ? 15.047 -30.109 -11.484 1 76.5 288 HIS A C 1
ATOM 2343 O O . HIS A 1 288 ? 15.758 -29.641 -12.375 1 76.5 288 HIS A O 1
ATOM 2349 N N . TYR A 1 289 ? 14.602 -31.344 -11.32 1 77.06 289 TYR A N 1
ATOM 2350 C CA . TYR A 1 289 ? 15.078 -32.312 -12.305 1 77.06 289 TYR A CA 1
ATOM 2351 C C . TYR A 1 289 ? 13.984 -33.344 -12.633 1 77.06 289 TYR A C 1
ATOM 2353 O O . TYR A 1 289 ? 12.922 -33.344 -12.008 1 77.06 289 TYR A O 1
ATOM 2361 N N . ASP A 1 290 ? 14.164 -34.125 -13.648 1 74.12 290 ASP A N 1
ATOM 2362 C CA . ASP A 1 290 ? 13.328 -35.25 -14.031 1 74.12 290 ASP A CA 1
ATOM 2363 C C . ASP A 1 290 ? 11.867 -34.812 -14.18 1 74.12 290 ASP A C 1
ATOM 2365 O O . ASP A 1 290 ? 10.977 -35.438 -13.602 1 74.12 290 ASP A O 1
ATOM 2369 N N . PHE A 1 291 ? 11.656 -33.875 -14.945 1 77.19 291 PHE A N 1
ATOM 2370 C CA . PHE A 1 291 ? 10.336 -33.281 -15.102 1 77.19 291 PHE A CA 1
ATOM 2371 C C . PHE A 1 291 ? 9.398 -34.25 -15.82 1 77.19 291 PHE A C 1
ATOM 2373 O O . PHE A 1 291 ? 8.172 -34.125 -15.734 1 77.19 291 PHE A O 1
ATOM 2380 N N . ASP A 1 292 ? 9.984 -35.25 -16.375 1 80.19 292 ASP A N 1
ATOM 2381 C CA . ASP A 1 292 ? 9.164 -36.156 -17.156 1 80.19 292 ASP A CA 1
ATOM 2382 C C . ASP A 1 292 ? 8.82 -37.406 -16.359 1 80.19 292 ASP A C 1
ATOM 2384 O O . ASP A 1 292 ? 8.117 -38.312 -16.844 1 80.19 292 ASP A O 1
ATOM 2388 N N . ARG A 1 293 ? 9.266 -37.375 -15.164 1 81.88 293 ARG A N 1
ATOM 2389 C CA . ARG A 1 293 ? 8.977 -38.5 -14.305 1 81.88 293 ARG A CA 1
ATOM 2390 C C . ARG A 1 293 ? 7.637 -38.344 -13.602 1 81.88 293 ARG A C 1
ATOM 2392 O O . ARG A 1 293 ? 7.359 -37.281 -13.039 1 81.88 293 ARG A O 1
ATOM 2399 N N . VAL A 1 294 ? 6.863 -39.469 -13.711 1 81.69 294 VAL A N 1
ATOM 2400 C CA . VAL A 1 294 ? 5.617 -39.469 -12.953 1 81.69 294 VAL A CA 1
ATOM 2401 C C . VAL A 1 294 ? 5.918 -39.719 -11.477 1 81.69 294 VAL A C 1
ATOM 2403 O O . VAL A 1 294 ? 6.723 -40.594 -11.125 1 81.69 294 VAL A O 1
ATOM 2406 N N . ARG A 1 295 ? 5.305 -39.031 -10.688 1 87.25 295 ARG A N 1
ATOM 2407 C CA . ARG A 1 295 ? 5.512 -39.156 -9.242 1 87.25 295 ARG A CA 1
ATOM 2408 C C . ARG A 1 295 ? 4.855 -40.406 -8.711 1 87.25 295 ARG A C 1
ATOM 2410 O O . ARG A 1 295 ? 3.793 -40.812 -9.188 1 87.25 295 ARG A O 1
ATOM 2417 N N . SER A 1 296 ? 5.512 -40.938 -7.742 1 88.62 296 SER A N 1
ATOM 2418 C CA . SER A 1 296 ? 4.949 -42.125 -7.086 1 88.62 296 SER A CA 1
ATOM 2419 C C . SER A 1 296 ? 3.773 -41.75 -6.191 1 88.62 296 SER A C 1
ATOM 2421 O O . SER A 1 296 ? 3.623 -40.562 -5.812 1 88.62 296 SER A O 1
ATOM 2423 N N . ASN A 1 297 ? 2.977 -42.781 -5.844 1 89.81 297 ASN A N 1
ATOM 2424 C CA . ASN A 1 297 ? 1.861 -42.531 -4.93 1 89.81 297 ASN A CA 1
ATOM 2425 C C . ASN A 1 297 ? 2.34 -42 -3.582 1 89.81 297 ASN A C 1
ATOM 2427 O O . ASN A 1 297 ? 1.68 -41.156 -2.973 1 89.81 297 ASN A O 1
ATOM 2431 N N . LYS A 1 298 ? 3.439 -42.5 -3.201 1 90.25 298 LYS A N 1
ATOM 2432 C CA . LYS A 1 298 ? 4.004 -42.031 -1.938 1 90.25 298 LYS A CA 1
ATOM 2433 C C . LYS A 1 298 ? 4.336 -40.562 -2 1 90.25 298 LYS A C 1
ATOM 2435 O O . LYS A 1 298 ? 3.998 -39.812 -1.084 1 90.25 298 LYS A O 1
ATOM 2440 N N . GLU A 1 299 ? 4.969 -40.156 -3.088 1 89.56 299 GLU A N 1
ATOM 2441 C CA . GLU A 1 299 ? 5.301 -38.75 -3.283 1 89.56 299 GLU A CA 1
ATOM 2442 C C . GLU A 1 299 ? 4.043 -37.875 -3.348 1 89.56 299 GLU A C 1
ATOM 2444 O O . GLU A 1 299 ? 3.992 -36.812 -2.756 1 89.56 299 GLU A O 1
ATOM 2449 N N . LEU A 1 300 ? 3.105 -38.375 -4.047 1 90.75 300 LEU A N 1
ATOM 2450 C CA . LEU A 1 300 ? 1.857 -37.656 -4.211 1 90.75 300 LEU A CA 1
ATOM 2451 C C . LEU A 1 300 ? 1.152 -37.469 -2.869 1 90.75 300 LEU A C 1
ATOM 2453 O O . LEU A 1 300 ? 0.592 -36.406 -2.594 1 90.75 300 LEU A O 1
ATOM 2457 N N . ASN A 1 301 ? 1.234 -38.438 -2.033 1 90.38 301 ASN A N 1
ATOM 2458 C CA . ASN A 1 301 ? 0.544 -38.406 -0.748 1 90.38 301 ASN A CA 1
ATOM 2459 C C . ASN A 1 301 ? 1.25 -37.469 0.234 1 90.38 301 ASN A C 1
ATOM 2461 O O . ASN A 1 301 ? 0.626 -36.938 1.16 1 90.38 301 ASN A O 1
ATOM 2465 N N . GLU A 1 302 ? 2.523 -37.188 -0.02 1 91.38 302 GLU A N 1
ATOM 2466 C CA . GLU A 1 302 ? 3.314 -36.438 0.946 1 91.38 302 GLU A CA 1
ATOM 2467 C C . GLU A 1 302 ? 3.463 -34.969 0.518 1 91.38 302 GLU A C 1
ATOM 2469 O O . GLU A 1 302 ? 4.035 -34.156 1.248 1 91.38 302 GLU A O 1
ATOM 2474 N N . THR A 1 303 ? 2.896 -34.688 -0.644 1 92.56 303 THR A N 1
ATOM 2475 C CA . THR A 1 303 ? 3.131 -33.344 -1.154 1 92.56 303 THR A CA 1
ATOM 2476 C C . THR A 1 303 ? 1.814 -32.562 -1.304 1 92.56 303 THR A C 1
ATOM 2478 O O . THR A 1 303 ? 0.761 -33.188 -1.504 1 92.56 303 THR A O 1
ATOM 2481 N N . LEU A 1 304 ? 1.925 -31.266 -1.117 1 94.5 304 LEU A N 1
ATOM 2482 C CA . LEU A 1 304 ? 0.806 -30.359 -1.354 1 94.5 304 LEU A CA 1
ATOM 2483 C C . LEU A 1 304 ? 0.895 -29.734 -2.742 1 94.5 304 LEU A C 1
ATOM 2485 O O . LEU A 1 304 ? -0.105 -29.25 -3.275 1 94.5 304 LEU A O 1
ATOM 2489 N N . THR A 1 305 ? 2.146 -29.719 -3.186 1 94.56 305 THR A N 1
ATOM 2490 C CA . THR A 1 305 ? 2.375 -29.109 -4.492 1 94.56 305 THR A CA 1
ATOM 2491 C C . THR A 1 305 ? 3.281 -30 -5.348 1 94.56 305 THR A C 1
ATOM 2493 O O . THR A 1 305 ? 4.098 -30.75 -4.816 1 94.56 305 THR A O 1
ATOM 2496 N N . ILE A 1 306 ? 3.086 -29.938 -6.645 1 90.44 306 ILE A N 1
ATOM 2497 C CA . ILE A 1 306 ? 3.969 -30.562 -7.625 1 90.44 306 ILE A CA 1
ATOM 2498 C C . ILE A 1 306 ? 4.336 -29.562 -8.703 1 90.44 306 ILE A C 1
ATOM 2500 O O . ILE A 1 306 ? 3.459 -28.922 -9.297 1 90.44 306 ILE A O 1
ATOM 2504 N N . GLY A 1 307 ? 5.586 -29.453 -8.93 1 86.62 307 GLY A N 1
ATOM 2505 C CA . GLY A 1 307 ? 6.105 -28.516 -9.914 1 86.62 307 GLY A CA 1
ATOM 2506 C C . GLY A 1 307 ? 7.574 -28.203 -9.719 1 86.62 307 GLY A C 1
ATOM 2507 O O . GLY A 1 307 ? 8.234 -28.797 -8.852 1 86.62 307 GLY A O 1
ATOM 2508 N N . HIS A 1 308 ? 8.047 -27.375 -10.711 1 89.31 308 HIS A N 1
ATOM 2509 C CA . HIS A 1 308 ? 7.465 -26.75 -11.883 1 89.31 308 HIS A CA 1
ATOM 2510 C C . HIS A 1 308 ? 7.586 -27.656 -13.109 1 89.31 308 HIS A C 1
ATOM 2512 O O . HIS A 1 308 ? 8.086 -28.781 -13.016 1 89.31 308 HIS A O 1
ATOM 2518 N N . ARG A 1 309 ? 6.965 -27.297 -14.281 1 91.19 309 ARG A N 1
ATOM 2519 C CA . ARG A 1 309 ? 6.98 -27.938 -15.594 1 91.19 309 ARG A CA 1
ATOM 2520 C C . ARG A 1 309 ? 6.086 -29.172 -15.602 1 91.19 309 ARG A C 1
ATOM 2522 O O . ARG A 1 309 ? 6.465 -30.219 -16.156 1 91.19 309 ARG A O 1
ATOM 2529 N N . VAL A 1 310 ? 5.027 -29.156 -14.906 1 93.81 310 VAL A N 1
ATOM 2530 C CA . VAL A 1 310 ? 4.055 -30.25 -14.969 1 93.81 310 VAL A CA 1
ATOM 2531 C C . VAL A 1 310 ? 3.258 -30.156 -16.266 1 93.81 310 VAL A C 1
ATOM 2533 O O . VAL A 1 310 ? 2.59 -29.156 -16.531 1 93.81 310 VAL A O 1
ATOM 2536 N N . LYS A 1 311 ? 3.289 -31.203 -17.031 1 94.44 311 LYS A N 1
ATOM 2537 C CA . LYS A 1 311 ? 2.555 -31.281 -18.297 1 94.44 311 LYS A CA 1
ATOM 2538 C C . LYS A 1 311 ? 1.076 -31.562 -18.062 1 94.44 311 LYS A C 1
ATOM 2540 O O . LYS A 1 311 ? 0.706 -32.094 -17 1 94.44 311 LYS A O 1
ATOM 2545 N N . PRO A 1 312 ? 0.228 -31.203 -19.047 1 96.44 312 PRO A N 1
ATOM 2546 C CA . PRO A 1 312 ? -1.212 -31.422 -18.891 1 96.44 312 PRO A CA 1
ATOM 2547 C C . PRO A 1 312 ? -1.555 -32.875 -18.562 1 96.44 312 PRO A C 1
ATOM 2549 O O . PRO A 1 312 ? -2.375 -33.156 -17.672 1 96.44 312 PRO A O 1
ATOM 2552 N N . ASP A 1 313 ? -0.918 -33.844 -19.234 1 95.69 313 ASP A N 1
ATOM 2553 C CA . ASP A 1 313 ? -1.233 -35.25 -19 1 95.69 313 ASP A CA 1
ATOM 2554 C C . ASP A 1 313 ? -0.88 -35.656 -17.578 1 95.69 313 ASP A C 1
ATOM 2556 O O . ASP A 1 313 ? -1.591 -36.469 -16.969 1 95.69 313 ASP A O 1
ATOM 2560 N N . PHE A 1 314 ? 0.181 -35.156 -17.109 1 94.31 314 PHE A N 1
ATOM 2561 C CA . PHE A 1 314 ? 0.57 -35.438 -15.734 1 94.31 314 PHE A CA 1
ATOM 2562 C C . PHE A 1 314 ? -0.424 -34.844 -14.75 1 94.31 314 PHE A C 1
ATOM 2564 O O . PHE A 1 314 ? -0.782 -35.5 -13.758 1 94.31 314 PHE A O 1
ATOM 2571 N N . MET A 1 315 ? -0.9 -33.656 -14.984 1 95.19 315 MET A N 1
ATOM 2572 C CA . MET A 1 315 ? -1.893 -33.031 -14.117 1 95.19 315 MET A CA 1
ATOM 2573 C C . MET A 1 315 ? -3.143 -33.875 -14.008 1 95.19 315 MET A C 1
ATOM 2575 O O . MET A 1 315 ? -3.662 -34.094 -12.906 1 95.19 315 MET A O 1
ATOM 2579 N N . ILE A 1 316 ? -3.557 -34.312 -15.141 1 96.12 316 ILE A N 1
ATOM 2580 C CA . ILE A 1 316 ? -4.758 -35.156 -15.188 1 96.12 316 ILE A CA 1
ATOM 2581 C C . ILE A 1 316 ? -4.535 -36.438 -14.398 1 96.12 316 ILE A C 1
ATOM 2583 O O . ILE A 1 316 ? -5.398 -36.875 -13.633 1 96.12 316 ILE A O 1
ATOM 2587 N N . LYS A 1 317 ? -3.391 -37.031 -14.586 1 94.44 317 LYS A N 1
ATOM 2588 C CA . LYS A 1 317 ? -3.053 -38.281 -13.883 1 94.44 317 LYS A CA 1
ATOM 2589 C C . LYS A 1 317 ? -3.053 -38.062 -12.367 1 94.44 317 LYS A C 1
ATOM 2591 O O . LYS A 1 317 ? -3.633 -38.844 -11.625 1 94.44 317 LYS A O 1
ATOM 2596 N N . TYR A 1 318 ? -2.381 -37 -11.914 1 94 318 TYR A N 1
ATOM 2597 C CA . TYR A 1 318 ? -2.32 -36.719 -10.484 1 94 318 TYR A CA 1
ATOM 2598 C C . TYR A 1 318 ? -3.713 -36.438 -9.922 1 94 318 TYR A C 1
ATOM 2600 O O . TYR A 1 318 ? -4.047 -36.906 -8.828 1 94 318 TYR A O 1
ATOM 2608 N N . HIS A 1 319 ? -4.48 -35.719 -10.688 1 93.94 319 HIS A N 1
ATOM 2609 C CA . HIS A 1 319 ? -5.832 -35.375 -10.25 1 93.94 319 HIS A CA 1
ATOM 2610 C C . HIS A 1 319 ? -6.684 -36.625 -10.086 1 93.94 319 HIS A C 1
ATOM 2612 O O . HIS A 1 319 ? -7.398 -36.781 -9.086 1 93.94 319 HIS A O 1
ATOM 2618 N N . LYS A 1 320 ? -6.613 -37.5 -11.023 1 92.38 320 LYS A N 1
ATOM 2619 C CA . LYS A 1 320 ? -7.352 -38.781 -10.953 1 92.38 320 LYS A CA 1
ATOM 2620 C C . LYS A 1 320 ? -6.922 -39.594 -9.742 1 92.38 320 LYS A C 1
ATOM 2622 O O . LYS A 1 320 ? -7.758 -40.219 -9.078 1 92.38 320 LYS A O 1
ATOM 2627 N N . TYR A 1 321 ? -5.68 -39.562 -9.516 1 92.06 321 TYR A N 1
ATOM 2628 C CA . TYR A 1 321 ? -5.164 -40.25 -8.352 1 92.06 321 TYR A CA 1
ATOM 2629 C C . TYR A 1 321 ? -5.773 -39.719 -7.066 1 92.06 321 TYR A C 1
ATOM 2631 O O . TYR A 1 321 ? -6.258 -40.469 -6.227 1 92.06 321 TYR A O 1
ATOM 2639 N N . TYR A 1 322 ? -5.785 -38.406 -6.887 1 90.5 322 TYR A N 1
ATOM 2640 C CA . TYR A 1 322 ? -6.293 -37.812 -5.66 1 90.5 322 TYR A CA 1
ATOM 2641 C C . TYR A 1 322 ? -7.797 -38 -5.531 1 90.5 322 TYR A C 1
ATOM 2643 O O . TYR A 1 322 ? -8.32 -38.156 -4.422 1 90.5 322 TYR A O 1
ATOM 2651 N N . GLN A 1 323 ? -8.508 -38.031 -6.648 1 87.31 323 GLN A N 1
ATOM 2652 C CA . GLN A 1 323 ? -9.945 -38.312 -6.637 1 87.31 323 GLN A CA 1
ATOM 2653 C C . GLN A 1 323 ? -10.227 -39.75 -6.18 1 87.31 323 GLN A C 1
ATOM 2655 O O . GLN A 1 323 ? -11.211 -40 -5.48 1 87.31 323 GLN A O 1
ATOM 2660 N N . SER A 1 324 ? -9.398 -40.625 -6.531 1 86.44 324 SER A N 1
ATOM 2661 C CA . SER A 1 324 ? -9.602 -42.031 -6.203 1 86.44 324 SER A CA 1
ATOM 2662 C C . SER A 1 324 ? -9.398 -42.281 -4.715 1 86.44 324 SER A C 1
ATOM 2664 O O . SER A 1 324 ? -10.047 -43.156 -4.133 1 86.44 324 SER A O 1
ATOM 2666 N N . ILE A 1 325 ? -8.508 -41.531 -4.141 1 82.06 325 ILE A N 1
ATOM 2667 C CA . ILE A 1 325 ? -8.242 -41.719 -2.721 1 82.06 325 ILE A CA 1
ATOM 2668 C C . ILE A 1 325 ? -9.344 -41.062 -1.896 1 82.06 325 ILE A C 1
ATOM 2670 O O . ILE A 1 325 ? -9.641 -41.5 -0.781 1 82.06 325 ILE A O 1
ATOM 2674 N N . CYS A 1 326 ? -9.852 -39.938 -2.316 1 71.75 326 CYS A N 1
ATOM 2675 C CA . CYS A 1 326 ? -10.93 -39.281 -1.596 1 71.75 326 CYS A CA 1
ATOM 2676 C C . CYS A 1 326 ? -12.211 -40.125 -1.651 1 71.75 326 CYS A C 1
ATOM 2678 O O . CYS A 1 326 ? -12.977 -40.156 -0.688 1 71.75 326 CYS A O 1
ATOM 2680 N N . LEU A 1 327 ? -12.492 -40.75 -2.791 1 57.44 327 LEU A N 1
ATOM 2681 C CA . LEU A 1 327 ? -13.664 -41.625 -2.92 1 57.44 327 LEU A CA 1
ATOM 2682 C C . LEU A 1 327 ? -13.531 -42.844 -2.023 1 57.44 327 LEU A C 1
ATOM 2684 O O . LEU A 1 327 ? -14.523 -43.344 -1.475 1 57.44 327 LEU A O 1
ATOM 2688 N N . HIS A 1 328 ? -12.391 -43.344 -1.878 1 53.31 328 HIS A N 1
ATOM 2689 C CA . HIS A 1 328 ? -12.242 -44.5 -1.031 1 53.31 328 HIS A CA 1
ATOM 2690 C C . HIS A 1 328 ? -12.32 -44.156 0.446 1 53.31 328 HIS A C 1
ATOM 2692 O O . HIS A 1 328 ? -12.625 -45 1.287 1 53.31 328 HIS A O 1
ATOM 2698 N N . ARG A 1 329 ? -12.031 -42.906 0.8 1 49.72 329 ARG A N 1
ATOM 2699 C CA . ARG A 1 329 ? -12.164 -42.531 2.203 1 49.72 329 ARG A CA 1
ATOM 2700 C C . ARG A 1 329 ? -13.625 -42.344 2.588 1 49.72 329 ARG A C 1
ATOM 2702 O O . ARG A 1 329 ? -13.953 -42.281 3.773 1 49.72 329 ARG A O 1
ATOM 2709 N N . HIS A 1 330 ? -14.5 -42.094 1.67 1 42.88 330 HIS A N 1
ATOM 2710 C CA . HIS A 1 330 ? -15.93 -42 1.977 1 42.88 330 HIS A CA 1
ATOM 2711 C C . HIS A 1 330 ? -16.578 -43.375 1.899 1 42.88 330 HIS A C 1
ATOM 2713 O O . HIS A 1 330 ? -17.75 -43.531 2.27 1 42.88 330 HIS A O 1
ATOM 2719 N N . ASP A 1 331 ? -15.93 -44.406 1.372 1 36.81 331 ASP A N 1
ATOM 2720 C CA . ASP A 1 331 ? -16.531 -45.75 1.534 1 36.81 331 ASP A CA 1
ATOM 2721 C C . ASP A 1 331 ? -16.078 -46.375 2.844 1 36.81 331 ASP A C 1
ATOM 2723 O O . ASP A 1 331 ? -14.914 -46.312 3.215 1 36.81 331 ASP A O 1
ATOM 2727 N N . MET B 1 1 ? -50.406 29.406 47.406 1 22.48 1 MET B N 1
ATOM 2728 C CA . MET B 1 1 ? -51.594 29.906 46.719 1 22.48 1 MET B CA 1
ATOM 2729 C C . MET B 1 1 ? -51.438 29.75 45.219 1 22.48 1 MET B C 1
ATOM 2731 O O . MET B 1 1 ? -50.438 30.156 44.625 1 22.48 1 MET B O 1
ATOM 2735 N N . GLU B 1 2 ? -52.375 28.859 44.531 1 25.89 2 GLU B N 1
ATOM 2736 C CA . GLU B 1 2 ? -52.719 28.062 43.375 1 25.89 2 GLU B CA 1
ATOM 2737 C C . GLU B 1 2 ? -53.062 28.938 42.188 1 25.89 2 GLU B C 1
ATOM 2739 O O . GLU B 1 2 ? -54.219 29.297 41.969 1 25.89 2 GLU B O 1
ATOM 2744 N N . LYS B 1 3 ? -52.375 30.094 41.969 1 25.81 3 LYS B N 1
ATOM 2745 C CA . LYS B 1 3 ? -52.969 31.031 41.031 1 25.81 3 LYS B CA 1
ATOM 2746 C C . LYS B 1 3 ? -53.094 30.406 39.625 1 25.81 3 LYS B C 1
ATOM 2748 O O . LYS B 1 3 ? -52.094 30.078 39 1 25.81 3 LYS B O 1
ATOM 2753 N N . LYS B 1 4 ? -54.219 29.656 39.344 1 24.28 4 LYS B N 1
ATOM 2754 C CA . LYS B 1 4 ? -54.75 28.828 38.25 1 24.28 4 LYS B CA 1
ATOM 2755 C C . LYS B 1 4 ? -55 29.641 37 1 24.28 4 LYS B C 1
ATOM 2757 O O . LYS B 1 4 ? -55.938 30.406 36.906 1 24.28 4 LYS B O 1
ATOM 2762 N N . GLN B 1 5 ? -53.938 30.422 36.469 1 23.3 5 GLN B N 1
ATOM 2763 C CA . GLN B 1 5 ? -54.312 31.359 35.406 1 23.3 5 GLN B CA 1
ATOM 2764 C C . GLN B 1 5 ? -54.938 30.641 34.219 1 23.3 5 GLN B C 1
ATOM 2766 O O . GLN B 1 5 ? -54.406 29.656 33.719 1 23.3 5 GLN B O 1
ATOM 2771 N N . VAL B 1 6 ? -56.25 30.703 34.031 1 23.39 6 VAL B N 1
ATOM 2772 C CA . VAL B 1 6 ? -57.312 30.172 33.156 1 23.39 6 VAL B CA 1
ATOM 2773 C C . VAL B 1 6 ? -57.125 30.641 31.734 1 23.39 6 VAL B C 1
ATOM 2775 O O . VAL B 1 6 ? -57.219 31.828 31.438 1 23.39 6 VAL B O 1
ATOM 2778 N N . VAL B 1 7 ? -55.969 30.312 31.016 1 24.45 7 VAL B N 1
ATOM 2779 C CA . VAL B 1 7 ? -55.688 30.875 29.703 1 24.45 7 VAL B CA 1
ATOM 2780 C C . VAL B 1 7 ? -56.812 30.531 28.734 1 24.45 7 VAL B C 1
ATOM 2782 O O . VAL B 1 7 ? -57.219 29.375 28.625 1 24.45 7 VAL B O 1
ATOM 2785 N N . ILE B 1 8 ? -57.656 31.5 28.312 1 22.27 8 ILE B N 1
ATOM 2786 C CA . ILE B 1 8 ? -58.875 31.641 27.531 1 22.27 8 ILE B CA 1
ATOM 2787 C C . ILE B 1 8 ? -58.656 31.141 26.109 1 22.27 8 ILE B C 1
ATOM 2789 O O . ILE B 1 8 ? -57.75 31.609 25.406 1 22.27 8 ILE B O 1
ATOM 2793 N N . LEU B 1 9 ? -59.031 29.844 25.719 1 23.14 9 LEU B N 1
ATOM 2794 C CA . LEU B 1 9 ? -59.031 28.984 24.547 1 23.14 9 LEU B CA 1
ATOM 2795 C C . LEU B 1 9 ? -59.875 29.562 23.422 1 23.14 9 LEU B C 1
ATOM 2797 O O . LEU B 1 9 ? -61.094 29.547 23.5 1 23.14 9 LEU B O 1
ATOM 2801 N N . ALA B 1 10 ? -59.531 30.875 22.922 1 22.59 10 ALA B N 1
ATOM 2802 C CA . ALA B 1 10 ? -60.469 31.469 21.969 1 22.59 10 ALA B CA 1
ATOM 2803 C C . ALA B 1 10 ? -60.625 30.594 20.734 1 22.59 10 ALA B C 1
ATOM 2805 O O . ALA B 1 10 ? -59.625 30.188 20.109 1 22.59 10 ALA B O 1
ATOM 2806 N N . ILE B 1 11 ? -61.688 29.812 20.578 1 23.36 11 ILE B N 1
ATOM 2807 C CA . ILE B 1 11 ? -62.219 28.828 19.656 1 23.36 11 ILE B CA 1
ATOM 2808 C C . ILE B 1 11 ? -62.5 29.5 18.312 1 23.36 11 ILE B C 1
ATOM 2810 O O . ILE B 1 11 ? -63.375 30.359 18.203 1 23.36 11 ILE B O 1
ATOM 2814 N N . VAL B 1 12 ? -61.406 30.062 17.547 1 23.05 12 VAL B N 1
ATOM 2815 C CA . VAL B 1 12 ? -61.719 30.812 16.344 1 23.05 12 VAL B CA 1
ATOM 2816 C C . VAL B 1 12 ? -62.438 29.938 15.344 1 23.05 12 VAL B C 1
ATOM 2818 O O . VAL B 1 12 ? -61.969 28.859 14.969 1 23.05 12 VAL B O 1
ATOM 2821 N N . ALA B 1 13 ? -63.75 29.969 15.211 1 24.78 13 ALA B N 1
ATOM 2822 C CA . ALA B 1 13 ? -64.812 29.297 14.445 1 24.78 13 ALA B CA 1
ATOM 2823 C C . ALA B 1 13 ? -64.625 29.547 12.953 1 24.78 13 ALA B C 1
ATOM 2825 O O . ALA B 1 13 ? -64.938 30.641 12.461 1 24.78 13 ALA B O 1
ATOM 2826 N N . PHE B 1 14 ? -63.375 29.375 12.359 1 25.75 14 PHE B N 1
ATOM 2827 C CA . PHE B 1 14 ? -63.219 29.844 10.984 1 25.75 14 PHE B CA 1
ATOM 2828 C C . PHE B 1 14 ? -64.188 29.141 10.062 1 25.75 14 PHE B C 1
ATOM 2830 O O . PHE B 1 14 ? -64.5 27.953 10.203 1 25.75 14 PHE B O 1
ATOM 2837 N N . ASN B 1 15 ? -65.125 29.859 9.414 1 24.52 15 ASN B N 1
ATOM 2838 C CA . ASN B 1 15 ? -66.25 29.672 8.547 1 24.52 15 ASN B CA 1
ATOM 2839 C C . ASN B 1 15 ? -65.938 28.938 7.266 1 24.52 15 ASN B C 1
ATOM 2841 O O . ASN B 1 15 ? -65.062 29.375 6.508 1 24.52 15 ASN B O 1
ATOM 2845 N N . VAL B 1 16 ? -66.062 27.594 7.051 1 25.88 16 VAL B N 1
ATOM 2846 C CA . VAL B 1 16 ? -65.75 26.5 6.137 1 25.88 16 VAL B CA 1
ATOM 2847 C C . VAL B 1 16 ? -66.5 26.672 4.84 1 25.88 16 VAL B C 1
ATOM 2849 O O . VAL B 1 16 ? -66.562 25.766 3.992 1 25.88 16 VAL B O 1
ATOM 2852 N N . GLY B 1 17 ? -67.375 27.812 4.73 1 22.27 17 GLY B N 1
ATOM 2853 C CA . GLY B 1 17 ? -68.5 27.562 3.846 1 22.27 17 GLY B CA 1
ATOM 2854 C C . GLY B 1 17 ? -68.062 27.266 2.418 1 22.27 17 GLY B C 1
ATOM 2855 O O . GLY B 1 17 ? -68.5 26.266 1.832 1 22.27 17 GLY B O 1
ATOM 2856 N N . ARG B 1 18 ? -67.812 28.312 1.61 1 22.98 18 ARG B N 1
ATOM 2857 C CA . ARG B 1 18 ? -68.375 28.516 0.298 1 22.98 18 ARG B CA 1
ATOM 2858 C C . ARG B 1 18 ? -67.625 27.734 -0.778 1 22.98 18 ARG B C 1
ATOM 2860 O O . ARG B 1 18 ? -68 27.797 -1.956 1 22.98 18 ARG B O 1
ATOM 2867 N N . PHE B 1 19 ? -66.375 27.297 -0.619 1 26.72 19 PHE B N 1
ATOM 2868 C CA . PHE B 1 19 ? -65.5 27.312 -1.803 1 26.72 19 PHE B CA 1
ATOM 2869 C C . PHE B 1 19 ? -65.875 26.156 -2.738 1 26.72 19 PHE B C 1
ATOM 2871 O O . PHE B 1 19 ? -65.062 25.812 -3.625 1 26.72 19 PHE B O 1
ATOM 2878 N N . TRP B 1 20 ? -67.125 25.688 -2.771 1 22.38 20 TRP B N 1
ATOM 2879 C CA . TRP B 1 20 ? -67.438 24.422 -3.434 1 22.38 20 TRP B CA 1
ATOM 2880 C C . TRP B 1 20 ? -67.188 24.531 -4.938 1 22.38 20 TRP B C 1
ATOM 2882 O O . TRP B 1 20 ? -66.812 23.562 -5.578 1 22.38 20 TRP B O 1
ATOM 2892 N N . THR B 1 21 ? -67.75 25.641 -5.469 1 22.77 21 THR B N 1
ATOM 2893 C CA . THR B 1 21 ? -68.438 25.375 -6.703 1 22.77 21 THR B CA 1
ATOM 2894 C C . THR B 1 21 ? -67.5 25.094 -7.852 1 22.77 21 THR B C 1
ATOM 2896 O O . THR B 1 21 ? -67.812 24.375 -8.789 1 22.77 21 THR B O 1
ATOM 2899 N N . TRP B 1 22 ? -66.5 25.938 -7.98 1 24.95 22 TRP B N 1
ATOM 2900 C CA . TRP B 1 22 ? -66.125 26.312 -9.344 1 24.95 22 TRP B CA 1
ATOM 2901 C C . TRP B 1 22 ? -65.375 25.172 -10.047 1 24.95 22 TRP B C 1
ATOM 2903 O O . TRP B 1 22 ? -64.875 25.344 -11.164 1 24.95 22 TRP B O 1
ATOM 2913 N N . ILE B 1 23 ? -65.438 23.938 -9.555 1 24.83 23 ILE B N 1
ATOM 2914 C CA . ILE B 1 23 ? -64.375 22.984 -9.945 1 24.83 23 ILE B CA 1
ATOM 2915 C C . ILE B 1 23 ? -64.625 22.5 -11.367 1 24.83 23 ILE B C 1
ATOM 2917 O O . ILE B 1 23 ? -63.875 21.688 -11.898 1 24.83 23 ILE B O 1
ATOM 2921 N N . ILE B 1 24 ? -65.875 22.828 -11.852 1 23.95 24 ILE B N 1
ATOM 2922 C CA . ILE B 1 24 ? -66.312 21.75 -12.727 1 23.95 24 ILE B CA 1
ATOM 2923 C C . ILE B 1 24 ? -65.438 21.703 -13.977 1 23.95 24 ILE B C 1
ATOM 2925 O O . ILE B 1 24 ? -64.938 20.641 -14.352 1 23.95 24 ILE B O 1
ATOM 2929 N N . ASN B 1 25 ? -65.812 22.469 -15.023 1 26.23 25 ASN B N 1
ATOM 2930 C CA . ASN B 1 25 ? -66.125 22 -16.375 1 26.23 25 ASN B CA 1
ATOM 2931 C C . ASN B 1 25 ? -64.812 21.953 -17.219 1 26.23 25 ASN B C 1
ATOM 2933 O O . ASN B 1 25 ? -64.875 21.812 -18.438 1 26.23 25 ASN B O 1
ATOM 2937 N N . SER B 1 26 ? -63.719 22.609 -16.844 1 26.27 26 SER B N 1
ATOM 2938 C CA . SER B 1 26 ? -63 22.969 -18.047 1 26.27 26 SER B CA 1
ATOM 2939 C C . SER B 1 26 ? -62.5 21.719 -18.766 1 26.27 26 SER B C 1
ATOM 2941 O O . SER B 1 26 ? -62.031 20.766 -18.125 1 26.27 26 SER B O 1
ATOM 2943 N N . PRO B 1 27 ? -62.969 21.562 -20.047 1 30.03 27 PRO B N 1
ATOM 2944 C CA . PRO B 1 27 ? -62.656 20.391 -20.859 1 30.03 27 PRO B CA 1
ATOM 2945 C C . PRO B 1 27 ? -61.156 20.172 -21.016 1 30.03 27 PRO B C 1
ATOM 2947 O O . PRO B 1 27 ? -60.406 21.109 -21.328 1 30.03 27 PRO B O 1
ATOM 2950 N N . LEU B 1 28 ? -60.531 19.297 -20.234 1 28.41 28 LEU B N 1
ATOM 2951 C CA . LEU B 1 28 ? -59.094 19.047 -20.297 1 28.41 28 LEU B CA 1
ATOM 2952 C C . LEU B 1 28 ? -58.688 18.531 -21.672 1 28.41 28 LEU B C 1
ATOM 2954 O O . LEU B 1 28 ? -59.094 17.438 -22.078 1 28.41 28 LEU B O 1
ATOM 2958 N N . LYS B 1 29 ? -58.719 19.438 -22.672 1 29.66 29 LYS B N 1
ATOM 2959 C CA . LYS B 1 29 ? -58.219 18.984 -23.953 1 29.66 29 LYS B CA 1
ATOM 2960 C C . LYS B 1 29 ? -56.938 18.156 -23.781 1 29.66 29 LYS B C 1
ATOM 2962 O O . LYS B 1 29 ? -56.031 18.562 -23.031 1 29.66 29 LYS B O 1
ATOM 2967 N N . PRO B 1 30 ? -56.938 16.906 -24.281 1 27.25 30 PRO B N 1
ATOM 2968 C CA . PRO B 1 30 ? -55.781 16.016 -24.125 1 27.25 30 PRO B CA 1
ATOM 2969 C C . PRO B 1 30 ? -54.531 16.594 -24.75 1 27.25 30 PRO B C 1
ATOM 2971 O O . PRO B 1 30 ? -54.469 16.844 -25.953 1 27.25 30 PRO B O 1
ATOM 2974 N N . GLN B 1 31 ? -54.031 17.734 -24.297 1 26.73 31 GLN B N 1
ATOM 2975 C CA . GLN B 1 31 ? -52.844 18.188 -25 1 26.73 31 GLN B CA 1
ATOM 2976 C C . GLN B 1 31 ? -51.812 17.047 -25.141 1 26.73 31 GLN B C 1
ATOM 2978 O O . GLN B 1 31 ? -51.531 16.359 -24.156 1 26.73 31 GLN B O 1
ATOM 2983 N N . ASN B 1 32 ? -51.781 16.516 -26.328 1 27.39 32 ASN B N 1
ATOM 2984 C CA . ASN B 1 32 ? -50.75 15.586 -26.734 1 27.39 32 ASN B CA 1
ATOM 2985 C C . ASN B 1 32 ? -49.375 16.078 -26.281 1 27.39 32 ASN B C 1
ATOM 2987 O O . ASN B 1 32 ? -48.844 17.031 -26.844 1 27.39 32 ASN B O 1
ATOM 2991 N N . ILE B 1 33 ? -49.094 16.234 -25.047 1 28.56 33 ILE B N 1
ATOM 2992 C CA . ILE B 1 33 ? -47.781 16.641 -24.625 1 28.56 33 ILE B CA 1
ATOM 2993 C C . ILE B 1 33 ? -46.75 15.68 -25.219 1 28.56 33 ILE B C 1
ATOM 2995 O O . ILE B 1 33 ? -46.688 14.508 -24.844 1 28.56 33 ILE B O 1
ATOM 2999 N N . VAL B 1 34 ? -46.531 15.75 -26.469 1 27.69 34 VAL B N 1
ATOM 3000 C CA . VAL B 1 34 ? -45.312 15.117 -26.984 1 27.69 34 VAL B CA 1
ATOM 3001 C C . VAL B 1 34 ? -44.156 15.406 -26.062 1 27.69 34 VAL B C 1
ATOM 3003 O O . VAL B 1 34 ? -43.781 16.562 -25.828 1 27.69 34 VAL B O 1
ATOM 3006 N N . HIS B 1 35 ? -43.938 14.531 -25.125 1 24.61 35 HIS B N 1
ATOM 3007 C CA . HIS B 1 35 ? -42.719 14.656 -24.344 1 24.61 35 HIS B CA 1
ATOM 3008 C C . HIS B 1 35 ? -41.5 14.883 -25.25 1 24.61 35 HIS B C 1
ATOM 3010 O O . HIS B 1 35 ? -41.219 14.062 -26.141 1 24.61 35 HIS B O 1
ATOM 3016 N N . GLU B 1 36 ? -41.375 16.031 -25.781 1 26.75 36 GLU B N 1
ATOM 3017 C CA . GLU B 1 36 ? -40.062 16.25 -26.359 1 26.75 36 GLU B CA 1
ATOM 3018 C C . GLU B 1 36 ? -38.969 15.547 -25.562 1 26.75 36 GLU B C 1
ATOM 3020 O O . GLU B 1 36 ? -38.875 15.727 -24.344 1 26.75 36 GLU B O 1
ATOM 3025 N N . ALA B 1 37 ? -38.5 14.43 -26.062 1 28.48 37 ALA B N 1
ATOM 3026 C CA . ALA B 1 37 ? -37.281 13.828 -25.5 1 28.48 37 ALA B CA 1
ATOM 3027 C C . ALA B 1 37 ? -36.25 14.891 -25.125 1 28.48 37 ALA B C 1
ATOM 3029 O O . ALA B 1 37 ? -35.781 15.625 -25.984 1 28.48 37 ALA B O 1
ATOM 3030 N N . LYS B 1 38 ? -36.531 15.5 -24.062 1 27.78 38 LYS B N 1
ATOM 3031 C CA . LYS B 1 38 ? -35.469 16.422 -23.641 1 27.78 38 LYS B CA 1
ATOM 3032 C C . LYS B 1 38 ? -34.094 15.883 -24.016 1 27.78 38 LYS B C 1
ATOM 3034 O O . LYS B 1 38 ? -33.688 14.797 -23.594 1 27.78 38 LYS B O 1
ATOM 3039 N N . GLN B 1 39 ? -33.688 16.203 -25.109 1 26.81 39 GLN B N 1
ATOM 3040 C CA . GLN B 1 39 ? -32.281 15.961 -25.469 1 26.81 39 GLN B CA 1
ATOM 3041 C C . GLN B 1 39 ? -31.375 16.094 -24.25 1 26.81 39 GLN B C 1
ATOM 3043 O O . GLN B 1 39 ? -31.297 17.156 -23.641 1 26.81 39 GLN B O 1
ATOM 3048 N N . ASN B 1 40 ? -31.391 15.141 -23.484 1 27.91 40 ASN B N 1
ATOM 3049 C CA . ASN B 1 40 ? -30.484 15.117 -22.344 1 27.91 40 ASN B CA 1
ATOM 3050 C C . ASN B 1 40 ? -29.188 15.852 -22.656 1 27.91 40 ASN B C 1
ATOM 3052 O O . ASN B 1 40 ? -28.422 15.438 -23.531 1 27.91 40 ASN B O 1
ATOM 3056 N N . ARG B 1 41 ? -29.266 17.172 -22.656 1 28.09 41 ARG B N 1
ATOM 3057 C CA . ARG B 1 41 ? -27.984 17.891 -22.734 1 28.09 41 ARG B CA 1
ATOM 3058 C C . ARG B 1 41 ? -26.906 17.141 -21.969 1 28.09 41 ARG B C 1
ATOM 3060 O O . ARG B 1 41 ? -27.141 16.672 -20.844 1 28.09 41 ARG B O 1
ATOM 3067 N N . PRO B 1 42 ? -26 16.625 -22.688 1 29.14 42 PRO B N 1
ATOM 3068 C CA . PRO B 1 42 ? -24.938 16 -21.891 1 29.14 42 PRO B CA 1
ATOM 3069 C C . PRO B 1 42 ? -24.594 16.797 -20.641 1 29.14 42 PRO B C 1
ATOM 3071 O O . PRO B 1 42 ? -24.359 18.016 -20.703 1 29.14 42 PRO B O 1
ATOM 3074 N N . ILE B 1 43 ? -25.359 16.641 -19.625 1 30.77 43 ILE B N 1
ATOM 3075 C CA . ILE B 1 43 ? -24.953 17.328 -18.391 1 30.77 43 ILE B CA 1
ATOM 3076 C C . ILE B 1 43 ? -23.438 17.531 -18.391 1 30.77 43 ILE B C 1
ATOM 3078 O O . ILE B 1 43 ? -22.672 16.578 -18.562 1 30.77 43 ILE B O 1
ATOM 3082 N N . GLN B 1 44 ? -23.031 18.688 -18.812 1 28.5 44 GLN B N 1
ATOM 3083 C CA . GLN B 1 44 ? -21.656 19.094 -18.578 1 28.5 44 GLN B CA 1
ATOM 3084 C C . GLN B 1 44 ? -21.141 18.562 -17.234 1 28.5 44 GLN B C 1
ATOM 3086 O O . GLN B 1 44 ? -21.828 18.688 -16.219 1 28.5 44 GLN B O 1
ATOM 3091 N N . PRO B 1 45 ? -20.438 17.531 -17.234 1 32.31 45 PRO B N 1
ATOM 3092 C CA . PRO B 1 45 ? -19.938 17.141 -15.906 1 32.31 45 PRO B CA 1
ATOM 3093 C C . PRO B 1 45 ? -19.719 18.328 -14.977 1 32.31 45 PRO B C 1
ATOM 3095 O O . PRO B 1 45 ? -19.281 19.391 -15.422 1 32.31 45 PRO B O 1
ATOM 3098 N N . ALA B 1 46 ? -20.516 18.578 -14.016 1 33.69 46 ALA B N 1
ATOM 3099 C CA . ALA B 1 46 ? -20.266 19.656 -13.062 1 33.69 46 ALA B CA 1
ATOM 3100 C C . ALA B 1 46 ? -18.766 19.875 -12.867 1 33.69 46 ALA B C 1
ATOM 3102 O O . ALA B 1 46 ? -18 18.906 -12.805 1 33.69 46 ALA B O 1
ATOM 3103 N N . ALA B 1 47 ? -18.281 21.031 -13.031 1 35.25 47 ALA B N 1
ATOM 3104 C CA . ALA B 1 47 ? -16.938 21.594 -12.977 1 35.25 47 ALA B CA 1
ATOM 3105 C C . ALA B 1 47 ? -16.125 20.984 -11.844 1 35.25 47 ALA B C 1
ATOM 3107 O O . ALA B 1 47 ? -14.93 20.734 -11.984 1 35.25 47 ALA B O 1
ATOM 3108 N N . ARG B 1 48 ? -16.641 21.047 -10.562 1 40.56 48 ARG B N 1
ATOM 3109 C CA . ARG B 1 48 ? -15.766 21.047 -9.398 1 40.56 48 ARG B CA 1
ATOM 3110 C C . ARG B 1 48 ? -15.484 19.625 -8.922 1 40.56 48 ARG B C 1
ATOM 3112 O O . ARG B 1 48 ? -15.062 19.422 -7.785 1 40.56 48 ARG B O 1
ATOM 3119 N N . VAL B 1 49 ? -16.203 18.688 -9.531 1 42.75 49 VAL B N 1
ATOM 3120 C CA . VAL B 1 49 ? -15.875 17.344 -9.062 1 42.75 49 VAL B CA 1
ATOM 3121 C C . VAL B 1 49 ? -14.406 17.047 -9.359 1 42.75 49 VAL B C 1
ATOM 3123 O O . VAL B 1 49 ? -13.906 17.328 -10.453 1 42.75 49 VAL B O 1
ATOM 3126 N N . TYR B 1 50 ? -13.633 17.047 -8.344 1 48.31 50 TYR B N 1
ATOM 3127 C CA . TYR B 1 50 ? -12.266 16.562 -8.547 1 48.31 50 TYR B CA 1
ATOM 3128 C C . TYR B 1 50 ? -12.234 15.445 -9.586 1 48.31 50 TYR B C 1
ATOM 3130 O O . TYR B 1 50 ? -12.805 14.375 -9.359 1 48.31 50 TYR B O 1
ATOM 3138 N N . THR B 1 51 ? -12.25 15.758 -10.859 1 50.34 51 THR B N 1
ATOM 3139 C CA . THR B 1 51 ? -12.117 14.812 -11.961 1 50.34 51 THR B CA 1
ATOM 3140 C C . THR B 1 51 ? -10.648 14.523 -12.242 1 50.34 51 THR B C 1
ATOM 3142 O O . THR B 1 51 ? -10.32 13.82 -13.203 1 50.34 51 THR B O 1
ATOM 3145 N N . GLY B 1 52 ? -9.773 15.242 -11.398 1 57.53 52 GLY B N 1
ATOM 3146 C CA . GLY B 1 52 ? -8.422 15.086 -11.906 1 57.53 52 GLY B CA 1
ATOM 3147 C C . GLY B 1 52 ? -7.844 13.703 -11.656 1 57.53 52 GLY B C 1
ATOM 3148 O O . GLY B 1 52 ? -8.391 12.93 -10.875 1 57.53 52 GLY B O 1
ATOM 3149 N N . GLU B 1 53 ? -6.938 13.32 -12.422 1 76.25 53 GLU B N 1
ATOM 3150 C CA . GLU B 1 53 ? -6.238 12.039 -12.43 1 76.25 53 GLU B CA 1
ATOM 3151 C C . GLU B 1 53 ? -5.387 11.875 -11.172 1 76.25 53 GLU B C 1
ATOM 3153 O O . GLU B 1 53 ? -4.438 12.625 -10.953 1 76.25 53 GLU B O 1
ATOM 3158 N N . PHE B 1 54 ? -5.91 11.312 -10.047 1 89.81 54 PHE B N 1
ATOM 3159 C CA . PHE B 1 54 ? -5.141 10.984 -8.852 1 89.81 54 PHE B CA 1
ATOM 3160 C C . PHE B 1 54 ? -4.145 9.867 -9.141 1 89.81 54 PHE B C 1
ATOM 3162 O O . PHE B 1 54 ? -4.496 8.859 -9.758 1 89.81 54 PHE B O 1
ATOM 3169 N N . ASN B 1 55 ? -2.891 10.148 -8.781 1 90.06 55 ASN B N 1
ATOM 3170 C CA . ASN B 1 55 ? -1.86 9.117 -8.789 1 90.06 55 ASN B CA 1
ATOM 3171 C C . ASN B 1 55 ? -0.944 9.227 -7.574 1 90.06 55 ASN B C 1
ATOM 3173 O O . ASN B 1 55 ? -0.6 10.336 -7.148 1 90.06 55 ASN B O 1
ATOM 3177 N N . LEU B 1 56 ? -0.646 8.102 -6.984 1 95.06 56 LEU B N 1
ATOM 3178 C CA . LEU B 1 56 ? 0.348 8.086 -5.918 1 95.06 56 LEU B CA 1
ATOM 3179 C C . LEU B 1 56 ? 1.735 8.414 -6.465 1 95.06 56 LEU B C 1
ATOM 3181 O O . LEU B 1 56 ? 2.205 7.766 -7.402 1 95.06 56 LEU B O 1
ATOM 3185 N N . THR B 1 57 ? 2.346 9.453 -5.918 1 94.5 57 THR B N 1
ATOM 3186 C CA . THR B 1 57 ? 3.664 9.844 -6.398 1 94.5 57 THR B CA 1
ATOM 3187 C C . THR B 1 57 ? 4.547 10.312 -5.246 1 94.5 57 THR B C 1
ATOM 3189 O O . THR B 1 57 ? 4.055 10.883 -4.273 1 94.5 57 THR B O 1
ATOM 3192 N N . LEU B 1 58 ? 5.82 10.008 -5.379 1 97.31 58 LEU B N 1
ATOM 3193 C CA . LEU B 1 58 ? 6.812 10.523 -4.445 1 97.31 58 LEU B CA 1
ATOM 3194 C C . LEU B 1 58 ? 7.195 11.961 -4.805 1 97.31 58 LEU B C 1
ATOM 3196 O O . LEU B 1 58 ? 7.059 12.367 -5.957 1 97.31 58 LEU B O 1
ATOM 3200 N N . PRO B 1 59 ? 7.582 12.758 -3.789 1 98.31 59 PRO B N 1
ATOM 3201 C CA . PRO B 1 59 ? 8.047 14.109 -4.105 1 98.31 59 PRO B CA 1
ATOM 3202 C C . PRO B 1 59 ? 9.328 14.109 -4.938 1 98.31 59 PRO B C 1
ATOM 3204 O O . PRO B 1 59 ? 10.133 13.172 -4.848 1 98.31 59 PRO B O 1
ATOM 3207 N N . PHE B 1 60 ? 9.492 15.117 -5.723 1 97.56 60 PHE B N 1
ATOM 3208 C CA . PHE B 1 60 ? 10.711 15.211 -6.512 1 97.56 60 PHE B CA 1
ATOM 3209 C C . PHE B 1 60 ? 11.781 16 -5.762 1 97.56 60 PHE B C 1
ATOM 3211 O O . PHE B 1 60 ? 12.953 15.984 -6.141 1 97.56 60 PHE B O 1
ATOM 3218 N N . VAL B 1 61 ? 11.398 16.781 -4.77 1 98.44 61 VAL B N 1
ATOM 3219 C CA . VAL B 1 61 ? 12.305 17.391 -3.793 1 98.44 61 VAL B CA 1
ATOM 3220 C C . VAL B 1 61 ? 12.062 16.766 -2.418 1 98.44 61 VAL B C 1
ATOM 3222 O O . VAL B 1 61 ? 10.914 16.672 -1.975 1 98.44 61 VAL B O 1
ATOM 3225 N N . GLU B 1 62 ? 13.016 16.25 -1.826 1 98.12 62 GLU B N 1
ATOM 3226 C CA . GLU B 1 62 ? 12.93 15.68 -0.486 1 98.12 62 GLU B CA 1
ATOM 3227 C C . GLU B 1 62 ? 14.227 15.906 0.291 1 98.12 62 GLU B C 1
ATOM 3229 O O . GLU B 1 62 ? 15.289 16.109 -0.305 1 98.12 62 GLU B O 1
ATOM 3234 N N . PRO B 1 63 ? 14.164 15.961 1.591 1 97.56 63 PRO B N 1
ATOM 3235 C CA . PRO B 1 63 ? 15.375 16.141 2.385 1 97.56 63 PRO B CA 1
ATOM 3236 C C . PRO B 1 63 ? 16.344 14.969 2.277 1 97.56 63 PRO B C 1
ATOM 3238 O O . PRO B 1 63 ? 15.922 13.844 1.99 1 97.56 63 PRO B O 1
ATOM 3241 N N . LYS B 1 64 ? 17.578 15.258 2.449 1 95.19 64 LYS B N 1
ATOM 3242 C CA . LYS B 1 64 ? 18.594 14.219 2.572 1 95.19 64 LYS B CA 1
ATOM 3243 C C . LYS B 1 64 ? 18.75 13.773 4.023 1 95.19 64 LYS B C 1
ATOM 3245 O O . LYS B 1 64 ? 19.328 14.484 4.84 1 95.19 64 LYS B O 1
ATOM 3250 N N . LEU B 1 65 ? 18.266 12.594 4.266 1 93.69 65 LEU B N 1
ATOM 3251 C CA . LEU B 1 65 ? 18.25 12.109 5.641 1 93.69 65 LEU B CA 1
ATOM 3252 C C . LEU B 1 65 ? 19.172 10.891 5.789 1 93.69 65 LEU B C 1
ATOM 3254 O O . LEU B 1 65 ? 19.156 9.992 4.941 1 93.69 65 LEU B O 1
ATOM 3258 N N . SER B 1 66 ? 19.984 10.883 6.852 1 89.38 66 SER B N 1
ATOM 3259 C CA . SER B 1 66 ? 20.703 9.672 7.223 1 89.38 66 SER B CA 1
ATOM 3260 C C . SER B 1 66 ? 19.766 8.609 7.77 1 89.38 66 SER B C 1
ATOM 3262 O O . SER B 1 66 ? 18.594 8.891 8.047 1 89.38 66 SER B O 1
ATOM 3264 N N . SER B 1 67 ? 20.297 7.398 7.871 1 84.94 67 SER B N 1
ATOM 3265 C CA . SER B 1 67 ? 19.5 6.312 8.438 1 84.94 67 SER B CA 1
ATOM 3266 C C . SER B 1 67 ? 19.031 6.645 9.852 1 84.94 67 SER B C 1
ATOM 3268 O O . SER B 1 67 ? 17.906 6.34 10.227 1 84.94 67 SER B O 1
ATOM 3270 N N . GLU B 1 68 ? 19.859 7.289 10.531 1 82 68 GLU B N 1
ATOM 3271 C CA . GLU B 1 68 ? 19.516 7.68 11.891 1 82 68 GLU B CA 1
ATOM 3272 C C . GLU B 1 68 ? 18.438 8.766 11.906 1 82 68 GLU B C 1
ATOM 3274 O O . GLU B 1 68 ? 17.516 8.719 12.711 1 82 68 GLU B O 1
ATOM 3279 N N . GLU B 1 69 ? 18.562 9.602 10.961 1 84.19 69 GLU B N 1
ATOM 3280 C CA . GLU B 1 69 ? 17.641 10.727 10.891 1 84.19 69 GLU B CA 1
ATOM 3281 C C . GLU B 1 69 ? 16.266 10.281 10.406 1 84.19 69 GLU B C 1
ATOM 3283 O O . GLU B 1 69 ? 15.258 10.953 10.656 1 84.19 69 GLU B O 1
ATOM 3288 N N . SER B 1 70 ? 16.312 9.164 9.797 1 86.06 70 SER B N 1
ATOM 3289 C CA . SER B 1 70 ? 15.047 8.695 9.227 1 86.06 70 SER B CA 1
ATOM 3290 C C . SER B 1 70 ? 14.344 7.723 10.172 1 86.06 70 SER B C 1
ATOM 3292 O O . SER B 1 70 ? 13.234 7.27 9.891 1 86.06 70 SER B O 1
ATOM 3294 N N . SER B 1 71 ? 14.977 7.395 11.297 1 91.88 71 SER B N 1
ATOM 3295 C CA . SER B 1 71 ? 14.359 6.559 12.32 1 91.88 71 SER B CA 1
ATOM 3296 C C . SER B 1 71 ? 13.711 7.406 13.406 1 91.88 71 SER B C 1
ATOM 3298 O O . SER B 1 71 ? 14.398 7.977 14.258 1 91.88 71 SER B O 1
ATOM 3300 N N . LEU B 1 72 ? 12.391 7.52 13.375 1 95.56 72 LEU B N 1
ATOM 3301 C CA . LEU B 1 72 ? 11.648 8.453 14.211 1 95.56 72 LEU B CA 1
ATOM 3302 C C . LEU B 1 72 ? 10.531 7.742 14.969 1 95.56 72 LEU B C 1
ATOM 3304 O O . LEU B 1 72 ? 10.023 6.719 14.508 1 95.56 72 LEU B O 1
ATOM 3308 N N . TYR B 1 73 ? 10.273 8.273 16.141 1 96.38 73 TYR B N 1
ATOM 3309 C CA . TYR B 1 73 ? 9.031 7.879 16.797 1 96.38 73 TYR B CA 1
ATOM 3310 C C . TYR B 1 73 ? 7.832 8.539 16.125 1 96.38 73 TYR B C 1
ATOM 3312 O O . TYR B 1 73 ? 6.805 7.895 15.906 1 96.38 73 TYR B O 1
ATOM 3320 N N . LEU B 1 74 ? 7.98 9.773 15.781 1 97.38 74 LEU B N 1
ATOM 3321 C CA . LEU B 1 74 ? 6.906 10.531 15.156 1 97.38 74 LEU B CA 1
ATOM 3322 C C . LEU B 1 74 ? 7.441 11.398 14.016 1 97.38 74 LEU B C 1
ATOM 3324 O O . LEU B 1 74 ? 8.391 12.164 14.211 1 97.38 74 LEU B O 1
ATOM 3328 N N . ALA B 1 75 ? 6.918 11.219 12.82 1 98.06 75 ALA B N 1
ATOM 3329 C CA . ALA B 1 75 ? 7.117 12.156 11.719 1 98.06 75 ALA B CA 1
ATOM 3330 C C . ALA B 1 75 ? 5.934 13.117 11.594 1 98.06 75 ALA B C 1
ATOM 3332 O O . ALA B 1 75 ? 4.781 12.68 11.516 1 98.06 75 ALA B O 1
ATOM 3333 N N . VAL B 1 76 ? 6.227 14.367 11.648 1 98.5 76 VAL B N 1
ATOM 3334 C CA . VAL B 1 76 ? 5.195 15.383 11.477 1 98.5 76 VAL B CA 1
ATOM 3335 C C . VAL B 1 76 ? 5.242 15.938 10.047 1 98.5 76 VAL B C 1
ATOM 3337 O O . VAL B 1 76 ? 6.25 16.5 9.633 1 98.5 76 VAL B O 1
ATOM 3340 N N . VAL B 1 77 ? 4.207 15.734 9.297 1 98.81 77 VAL B N 1
ATOM 3341 C CA . VAL B 1 77 ? 4.117 16.25 7.93 1 98.81 77 VAL B CA 1
ATOM 3342 C C . VAL B 1 77 ? 3.086 17.375 7.867 1 98.81 77 VAL B C 1
ATOM 3344 O O . VAL B 1 77 ? 1.895 17.141 8.086 1 98.81 77 VAL B O 1
ATOM 3347 N N . VAL B 1 78 ? 3.525 18.531 7.523 1 98.75 78 VAL B N 1
ATOM 3348 C CA . VAL B 1 78 ? 2.689 19.719 7.523 1 98.75 78 VAL B CA 1
ATOM 3349 C C . VAL B 1 78 ? 2.316 20.094 6.09 1 98.75 78 VAL B C 1
ATOM 3351 O O . VAL B 1 78 ? 3.178 20.484 5.301 1 98.75 78 VAL B O 1
ATOM 3354 N N . ASN B 1 79 ? 1.06 19.969 5.766 1 98.12 79 ASN B N 1
ATOM 3355 C CA . ASN B 1 79 ? 0.575 20.516 4.504 1 98.12 79 ASN B CA 1
ATOM 3356 C C . ASN B 1 79 ? 0.575 22.031 4.516 1 98.12 79 ASN B C 1
ATOM 3358 O O . ASN B 1 79 ? 0.033 22.656 5.438 1 98.12 79 ASN B O 1
ATOM 3362 N N . THR B 1 80 ? 1.18 22.672 3.572 1 98.12 80 THR B N 1
ATOM 3363 C CA . THR B 1 80 ? 1.289 24.125 3.527 1 98.12 80 THR B CA 1
ATOM 3364 C C . THR B 1 80 ? 1.206 24.641 2.09 1 98.12 80 THR B C 1
ATOM 3366 O O . THR B 1 80 ? 1.354 23.859 1.145 1 98.12 80 THR B O 1
ATOM 3369 N N . GLY B 1 81 ? 0.846 25.906 1.907 1 97.44 81 GLY B N 1
ATOM 3370 C CA . GLY B 1 81 ? 0.706 26.5 0.583 1 97.44 81 GLY B CA 1
ATOM 3371 C C . GLY B 1 81 ? 2.021 26.984 0.006 1 97.44 81 GLY B C 1
ATOM 3372 O O . GLY B 1 81 ? 2.889 27.453 0.742 1 97.44 81 GLY B O 1
ATOM 3373 N N . ALA B 1 82 ? 2.076 26.969 -1.273 1 97.88 82 ALA B N 1
ATOM 3374 C CA . ALA B 1 82 ? 3.309 27.375 -1.946 1 97.88 82 ALA B CA 1
ATOM 3375 C C . ALA B 1 82 ? 3.143 28.719 -2.646 1 97.88 82 ALA B C 1
ATOM 3377 O O . ALA B 1 82 ? 4.125 29.328 -3.08 1 97.88 82 ALA B O 1
ATOM 3378 N N . ASN B 1 83 ? 1.947 29.266 -2.66 1 96.88 83 ASN B N 1
ATOM 3379 C CA . ASN B 1 83 ? 1.664 30.344 -3.604 1 96.88 83 ASN B CA 1
ATOM 3380 C C . ASN B 1 83 ? 1.552 31.688 -2.9 1 96.88 83 ASN B C 1
ATOM 3382 O O . ASN B 1 83 ? 1.292 32.719 -3.541 1 96.88 83 ASN B O 1
ATOM 3386 N N . GLU B 1 84 ? 1.623 31.75 -1.608 1 95.62 84 GLU B N 1
ATOM 3387 C CA . GLU B 1 84 ? 1.44 33 -0.871 1 95.62 84 GLU B CA 1
ATOM 3388 C C . GLU B 1 84 ? 2.531 33.188 0.18 1 95.62 84 GLU B C 1
ATOM 3390 O O . GLU B 1 84 ? 2.977 32.219 0.798 1 95.62 84 GLU B O 1
ATOM 3395 N N . GLU B 1 85 ? 2.854 34.438 0.433 1 95.62 85 GLU B N 1
ATOM 3396 C CA . GLU B 1 85 ? 3.863 34.781 1.426 1 95.62 85 GLU B CA 1
ATOM 3397 C C . GLU B 1 85 ? 3.422 34.375 2.83 1 95.62 85 GLU B C 1
ATOM 3399 O O . GLU B 1 85 ? 4.25 34.031 3.668 1 95.62 85 GLU B O 1
ATOM 3404 N N . LYS B 1 86 ? 2.152 34.438 3.049 1 96.81 86 LYS B N 1
ATOM 3405 C CA . LYS B 1 86 ? 1.623 34.125 4.367 1 96.81 86 LYS B CA 1
ATOM 3406 C C . LYS B 1 86 ? 2.049 32.719 4.781 1 96.81 86 LYS B C 1
ATOM 3408 O O . LYS B 1 86 ? 2.373 32.469 5.949 1 96.81 86 LYS B O 1
ATOM 3413 N N . HIS B 1 87 ? 2.084 31.781 3.883 1 97.69 87 HIS B N 1
ATOM 3414 C CA . HIS B 1 87 ? 2.443 30.406 4.199 1 97.69 87 HIS B CA 1
ATOM 3415 C C . HIS B 1 87 ? 3.936 30.281 4.488 1 97.69 87 HIS B C 1
ATOM 3417 O O . HIS B 1 87 ? 4.344 29.469 5.32 1 97.69 87 HIS B O 1
ATOM 3423 N N . ARG B 1 88 ? 4.723 31.031 3.834 1 97.5 88 ARG B N 1
ATOM 3424 C CA . ARG B 1 88 ? 6.148 31.062 4.148 1 97.5 88 ARG B CA 1
ATOM 3425 C C . ARG B 1 88 ? 6.387 31.578 5.562 1 97.5 88 ARG B C 1
ATOM 3427 O O . ARG B 1 88 ? 7.227 31.047 6.289 1 97.5 88 ARG B O 1
ATOM 3434 N N . THR B 1 89 ? 5.672 32.594 5.879 1 98.19 89 THR B N 1
ATOM 3435 C CA . THR B 1 89 ? 5.766 33.156 7.223 1 98.19 89 THR B CA 1
ATOM 3436 C C . THR B 1 89 ? 5.352 32.125 8.273 1 98.19 89 THR B C 1
ATOM 3438 O O . THR B 1 89 ? 5.992 32.031 9.32 1 98.19 89 THR B O 1
ATOM 3441 N N . LEU B 1 90 ? 4.309 31.422 7.961 1 98.5 90 LEU B N 1
ATOM 3442 C CA . LEU B 1 90 ? 3.838 30.375 8.875 1 98.5 90 LEU B CA 1
ATOM 3443 C C . LEU B 1 90 ? 4.887 29.297 9.047 1 98.5 90 LEU B C 1
ATOM 3445 O O . LEU B 1 90 ? 5.164 28.859 10.172 1 98.5 90 LEU B O 1
ATOM 3449 N N . ARG B 1 91 ? 5.52 28.812 7.965 1 98.62 91 ARG B N 1
ATOM 3450 C CA . ARG B 1 91 ? 6.559 27.797 8.055 1 98.62 91 ARG B CA 1
ATOM 3451 C C . ARG B 1 91 ? 7.742 28.297 8.883 1 98.62 91 ARG B C 1
ATOM 3453 O O . ARG B 1 91 ? 8.289 27.562 9.711 1 98.62 91 ARG B O 1
ATOM 3460 N N . GLN B 1 92 ? 8.117 29.547 8.672 1 98.25 92 GLN B N 1
ATOM 3461 C CA . GLN B 1 92 ? 9.195 30.141 9.461 1 98.25 92 GLN B CA 1
ATOM 3462 C C . GLN B 1 92 ? 8.828 30.188 10.945 1 98.25 92 GLN B C 1
ATOM 3464 O O . GLN B 1 92 ? 9.656 29.906 11.805 1 98.25 92 GLN B O 1
ATOM 3469 N N . THR B 1 93 ? 7.602 30.59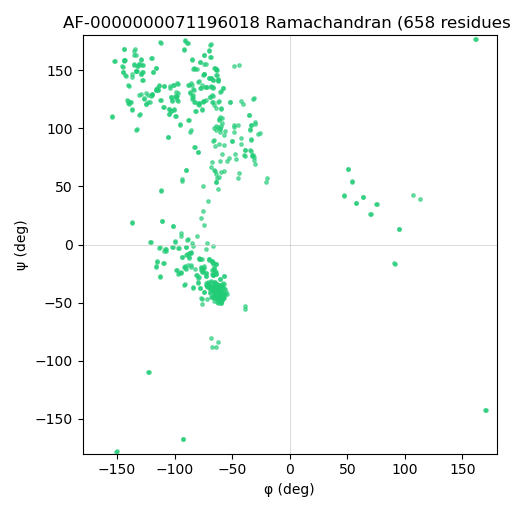4 11.188 1 98.44 93 THR B N 1
ATOM 3470 C CA . THR B 1 93 ? 7.133 30.688 12.562 1 98.44 93 THR B CA 1
ATOM 3471 C C . THR B 1 93 ? 7.117 29.312 13.227 1 98.44 93 THR B C 1
ATOM 3473 O O . THR B 1 93 ? 7.523 29.172 14.383 1 98.44 93 THR B O 1
ATOM 3476 N N . ILE B 1 94 ? 6.676 28.281 12.516 1 98.44 94 ILE B N 1
ATOM 3477 C CA . ILE B 1 94 ? 6.645 26.922 13.031 1 98.44 94 ILE B CA 1
ATOM 3478 C C . ILE B 1 94 ? 8.062 26.469 13.391 1 98.44 94 ILE B C 1
ATOM 3480 O O . ILE B 1 94 ? 8.289 25.922 14.469 1 98.44 94 ILE B O 1
ATOM 3484 N N . ARG B 1 95 ? 9.039 26.797 12.555 1 97.44 95 ARG B N 1
ATOM 3485 C CA . ARG B 1 95 ? 10.43 26.438 12.805 1 97.44 95 ARG B CA 1
ATOM 3486 C C . ARG B 1 95 ? 10.938 27.047 14.102 1 97.44 95 ARG B C 1
ATOM 3488 O O . ARG B 1 95 ? 11.773 26.469 14.789 1 97.44 95 ARG B O 1
ATOM 3495 N N . LYS B 1 96 ? 10.398 28.172 14.445 1 96.38 96 LYS B N 1
ATOM 3496 C CA . LYS B 1 96 ? 10.883 28.922 15.609 1 96.38 96 LYS B CA 1
ATOM 3497 C C . LYS B 1 96 ? 10.078 28.562 16.859 1 96.38 96 LYS B C 1
ATOM 3499 O O . LYS B 1 96 ? 10.43 28.984 17.969 1 96.38 96 LYS B O 1
ATOM 3504 N N . THR B 1 97 ? 9.008 27.859 16.656 1 95.88 97 THR B N 1
ATOM 3505 C CA . THR B 1 97 ? 8.125 27.578 17.781 1 95.88 97 THR B CA 1
ATOM 3506 C C . THR B 1 97 ? 7.949 26.062 17.953 1 95.88 97 THR B C 1
ATOM 3508 O O . THR B 1 97 ? 8.875 25.375 18.391 1 95.88 97 THR B O 1
ATOM 3511 N N . TRP B 1 98 ? 6.711 25.5 17.641 1 95.81 98 TRP B N 1
ATOM 3512 C CA . TRP B 1 98 ? 6.375 24.141 18.047 1 95.81 98 TRP B CA 1
ATOM 3513 C C . TRP B 1 98 ? 7.051 23.125 17.125 1 95.81 98 TRP B C 1
ATOM 3515 O O . TRP B 1 98 ? 7.094 21.938 17.438 1 95.81 98 TRP B O 1
ATOM 3525 N N . GLY B 1 99 ? 7.613 23.562 15.977 1 96.06 99 GLY B N 1
ATOM 3526 C CA . GLY B 1 99 ? 8.297 22.672 15.047 1 96.06 99 GLY B CA 1
ATOM 3527 C C . GLY B 1 99 ? 9.773 22.531 15.344 1 96.06 99 GLY B C 1
ATOM 3528 O O . GLY B 1 99 ? 10.477 21.75 14.68 1 96.06 99 GLY B O 1
ATOM 3529 N N . ASN B 1 100 ? 10.25 23.219 16.312 1 90.25 100 ASN B N 1
ATOM 3530 C CA . ASN B 1 100 ? 11.664 23.203 16.656 1 90.25 100 ASN B CA 1
ATOM 3531 C C . ASN B 1 100 ? 12.016 21.984 17.516 1 90.25 100 ASN B C 1
ATOM 3533 O O . ASN B 1 100 ? 11.578 21.875 18.656 1 90.25 100 ASN B O 1
ATOM 3537 N N . THR B 1 101 ? 12.82 21.109 17 1 80.06 101 THR B N 1
ATOM 3538 C CA . THR B 1 101 ? 13.172 19.859 17.672 1 80.06 101 THR B CA 1
ATOM 3539 C C . THR B 1 101 ? 14.234 20.109 18.734 1 80.06 101 THR B C 1
ATOM 3541 O O . THR B 1 101 ? 14.383 19.312 19.672 1 80.06 101 THR B O 1
ATOM 3544 N N . SER B 1 102 ? 15.125 21.062 18.5 1 66.5 102 SER B N 1
ATOM 3545 C CA . SER B 1 102 ? 16.234 21.312 19.406 1 66.5 102 SER B CA 1
ATOM 3546 C C . SER B 1 102 ? 15.742 21.766 20.781 1 66.5 102 SER B C 1
ATOM 3548 O O . SER B 1 102 ? 16.422 21.562 21.797 1 66.5 102 SER B O 1
ATOM 3550 N N . GLU B 1 103 ? 14.664 22.484 20.719 1 54.69 103 GLU B N 1
ATOM 3551 C CA . GLU B 1 103 ? 14.125 23.062 21.953 1 54.69 103 GLU B CA 1
ATOM 3552 C C . GLU B 1 103 ? 13.062 22.156 22.562 1 54.69 103 GLU B C 1
ATOM 3554 O O . GLU B 1 103 ? 12.336 22.562 23.469 1 54.69 103 GLU B O 1
ATOM 3559 N N . SER B 1 104 ? 12.969 21.016 21.953 1 52.47 104 SER B N 1
ATOM 3560 C CA . SER B 1 104 ? 11.789 20.234 22.328 1 52.47 104 SER B CA 1
ATOM 3561 C C . SER B 1 104 ? 11.656 20.125 23.844 1 52.47 104 SER B C 1
ATOM 3563 O O . SER B 1 104 ? 12.57 19.656 24.516 1 52.47 104 SER B O 1
ATOM 3565 N N . LEU B 1 105 ? 10.953 21.125 24.328 1 44.09 105 LEU B N 1
ATOM 3566 C CA . LEU B 1 105 ? 10.484 21.266 25.688 1 44.09 105 LEU B CA 1
ATOM 3567 C C . LEU B 1 105 ? 9.805 20 26.172 1 44.09 105 LEU B C 1
ATOM 3569 O O . LEU B 1 105 ? 8.711 19.656 25.719 1 44.09 105 LEU B O 1
ATOM 3573 N N . GLY B 1 106 ? 10.594 19.141 26.906 1 47.28 106 GLY B N 1
ATOM 3574 C CA . GLY B 1 106 ? 10.094 17.969 27.594 1 47.28 106 GLY B CA 1
ATOM 3575 C C . GLY B 1 106 ? 10.594 16.672 27 1 47.28 106 GLY B C 1
ATOM 3576 O O . GLY B 1 106 ? 9.859 15.992 26.266 1 47.28 106 GLY B O 1
ATOM 3577 N N . ASN B 1 107 ? 11.883 16.719 26.609 1 50 107 ASN B N 1
ATOM 3578 C CA . ASN B 1 107 ? 12.562 15.523 26.109 1 50 107 ASN B CA 1
ATOM 3579 C C . ASN B 1 107 ? 12 14.25 26.734 1 50 107 ASN B C 1
ATOM 3581 O O . ASN B 1 107 ? 12.125 14.039 27.938 1 50 107 ASN B O 1
ATOM 3585 N N . VAL B 1 108 ? 10.758 13.914 26.359 1 54.69 108 VAL B N 1
ATOM 3586 C CA . VAL B 1 108 ? 10.336 12.562 26.719 1 54.69 108 VAL B CA 1
ATOM 3587 C C . VAL B 1 108 ? 11.453 11.57 26.422 1 54.69 108 VAL B C 1
ATOM 3589 O O . VAL B 1 108 ? 12.273 11.797 25.531 1 54.69 108 VAL B O 1
ATOM 3592 N N . LYS B 1 109 ? 11.586 10.438 27.047 1 58.41 109 LYS B N 1
ATOM 3593 C CA . LYS B 1 109 ? 12.266 9.148 27.125 1 58.41 109 LYS B CA 1
ATOM 3594 C C . LYS B 1 109 ? 12.898 8.781 25.797 1 58.41 109 LYS B C 1
ATOM 3596 O O . LYS B 1 109 ? 12.523 7.773 25.188 1 58.41 109 LYS B O 1
ATOM 3601 N N . ASN B 1 110 ? 13.852 9.711 25.219 1 77.75 110 ASN B N 1
ATOM 3602 C CA . ASN B 1 110 ? 14.703 9.195 24.141 1 77.75 110 ASN B CA 1
ATOM 3603 C C . ASN B 1 110 ? 13.906 8.938 22.875 1 77.75 110 ASN B C 1
ATOM 3605 O O . ASN B 1 110 ? 14.289 8.102 22.062 1 77.75 110 ASN B O 1
ATOM 3609 N N . LEU B 1 111 ? 12.711 9.719 22.688 1 88.88 111 LEU B N 1
ATOM 3610 C CA . LEU B 1 111 ? 11.969 9.523 21.453 1 88.88 111 LEU B CA 1
ATOM 3611 C C . LEU B 1 111 ? 12.305 10.602 20.438 1 88.88 111 LEU B C 1
ATOM 3613 O O . LEU B 1 111 ? 12.281 11.797 20.75 1 88.88 111 LEU B O 1
ATOM 3617 N N . LYS B 1 112 ? 12.609 10.281 19.25 1 91.94 112 LYS B N 1
ATOM 3618 C CA . LYS B 1 112 ? 13.008 11.188 18.188 1 91.94 112 LYS B CA 1
ATOM 3619 C C . LYS B 1 112 ? 11.828 11.531 17.281 1 91.94 112 LYS B C 1
ATOM 3621 O O . LYS B 1 112 ? 10.984 10.672 17 1 91.94 112 LYS B O 1
ATOM 3626 N N . TRP B 1 113 ? 11.75 12.805 16.906 1 95 113 TRP B N 1
ATOM 3627 C CA . TRP B 1 113 ? 10.75 13.227 15.93 1 95 113 TRP B CA 1
ATOM 3628 C C . TRP B 1 113 ? 11.32 14.312 15.023 1 95 113 TRP B C 1
ATOM 3630 O O . TRP B 1 113 ? 12.359 14.906 15.32 1 95 113 TRP B O 1
ATOM 3640 N N . LYS B 1 114 ? 10.734 14.484 13.875 1 95.56 114 LYS B N 1
ATOM 3641 C CA . LYS B 1 114 ? 11.094 15.523 12.906 1 95.56 114 LYS B CA 1
ATOM 3642 C C . LYS B 1 114 ? 9.852 16.047 12.18 1 95.56 114 LYS B C 1
ATOM 3644 O O . LYS B 1 114 ? 8.859 15.336 12.055 1 95.56 114 LYS B O 1
ATOM 3649 N N . LEU B 1 115 ? 9.938 17.281 11.844 1 97.56 115 LEU B N 1
ATOM 3650 C CA . LEU B 1 115 ? 8.859 17.938 11.117 1 97.56 115 LEU B CA 1
ATOM 3651 C C . LEU B 1 115 ? 9.273 18.234 9.68 1 97.56 115 LEU B C 1
ATOM 3653 O O . LEU B 1 115 ? 10.398 18.672 9.43 1 97.56 115 LEU B O 1
ATOM 3657 N N . PHE B 1 116 ? 8.352 17.969 8.719 1 98.5 116 PHE B N 1
ATOM 3658 C CA . PHE B 1 116 ? 8.547 18.219 7.297 1 98.5 116 PHE B CA 1
ATOM 3659 C C . PHE B 1 116 ? 7.391 19.016 6.727 1 98.5 116 PHE B C 1
ATOM 3661 O O . PHE B 1 116 ? 6.23 18.797 7.078 1 98.5 116 PHE B O 1
ATOM 3668 N N . PHE B 1 117 ? 7.75 19.953 5.816 1 98.88 117 PHE B N 1
ATOM 3669 C CA . PHE B 1 117 ? 6.73 20.734 5.129 1 98.88 117 PHE B CA 1
ATOM 3670 C C . PHE B 1 117 ? 6.449 20.172 3.746 1 98.88 117 PHE B C 1
ATOM 3672 O O . PHE B 1 117 ? 7.367 19.984 2.943 1 98.88 117 PHE B O 1
ATOM 3679 N N . ALA B 1 118 ? 5.203 19.891 3.426 1 98.75 118 ALA B N 1
ATOM 3680 C CA . ALA B 1 118 ? 4.785 19.344 2.137 1 98.75 118 ALA B CA 1
ATOM 3681 C C . ALA B 1 118 ? 4.172 20.422 1.257 1 98.75 118 ALA B C 1
ATOM 3683 O O . ALA B 1 118 ? 3.203 21.078 1.649 1 98.75 118 ALA B O 1
ATOM 3684 N N . LEU B 1 119 ? 4.719 20.594 0.073 1 98.56 119 LEU B N 1
ATOM 3685 C CA . LEU B 1 119 ? 4.273 21.594 -0.899 1 98.56 119 LEU B CA 1
ATOM 3686 C C . LEU B 1 119 ? 4 20.938 -2.252 1 98.56 119 LEU B C 1
ATOM 3688 O O . LEU B 1 119 ? 4.504 19.844 -2.535 1 98.56 119 LEU B O 1
ATOM 3692 N N . GLY B 1 120 ? 3.127 21.562 -3.053 1 97.94 120 GLY B N 1
ATOM 3693 C CA . GLY B 1 120 ? 3.121 21.375 -4.496 1 97.94 120 GLY B CA 1
ATOM 3694 C C . GLY B 1 120 ? 3.955 22.406 -5.238 1 97.94 120 GLY B C 1
ATOM 3695 O O . GLY B 1 120 ? 4.734 23.141 -4.625 1 97.94 120 GLY B O 1
ATOM 3696 N N . ILE B 1 121 ? 3.791 22.453 -6.5 1 97.69 121 ILE B N 1
ATOM 3697 C CA . ILE B 1 121 ? 4.508 23.406 -7.336 1 97.69 121 ILE B CA 1
ATOM 3698 C C . ILE B 1 121 ? 3.766 24.734 -7.344 1 97.69 121 ILE B C 1
ATOM 3700 O O . ILE B 1 121 ? 2.582 24.797 -7.688 1 97.69 121 ILE B O 1
ATOM 3704 N N . ALA B 1 122 ? 4.473 25.75 -6.992 1 97.06 122 ALA B N 1
ATOM 3705 C CA . ALA B 1 122 ? 3.895 27.094 -7.047 1 97.06 122 ALA B CA 1
ATOM 3706 C C . ALA B 1 122 ? 3.611 27.5 -8.492 1 97.06 122 ALA B C 1
ATOM 3708 O O . ALA B 1 122 ? 4.375 27.172 -9.398 1 97.06 122 ALA B O 1
ATOM 3709 N N . THR B 1 123 ? 2.553 28.156 -8.68 1 92.69 123 THR B N 1
ATOM 3710 C CA . THR B 1 123 ? 2.172 28.609 -10.008 1 92.69 123 THR B CA 1
ATOM 3711 C C . THR B 1 123 ? 3.088 29.734 -10.484 1 92.69 123 THR B C 1
ATOM 3713 O O . THR B 1 123 ? 3.371 29.859 -11.672 1 92.69 123 THR B O 1
ATOM 3716 N N . ASN B 1 124 ? 3.508 30.547 -9.562 1 93 124 ASN B N 1
ATOM 3717 C CA . ASN B 1 124 ? 4.406 31.672 -9.828 1 93 124 ASN B CA 1
ATOM 3718 C C . ASN B 1 124 ? 5.871 31.234 -9.758 1 93 124 ASN B C 1
ATOM 3720 O O . ASN B 1 124 ? 6.266 30.516 -8.836 1 93 124 ASN B O 1
ATOM 3724 N N . GLN B 1 125 ? 6.637 31.703 -10.695 1 94.62 125 GLN B N 1
ATOM 3725 C CA . GLN B 1 125 ? 8.031 31.297 -10.797 1 94.62 125 GLN B CA 1
ATOM 3726 C C . GLN B 1 125 ? 8.836 31.766 -9.586 1 94.62 125 GLN B C 1
ATOM 3728 O O . GLN B 1 125 ? 9.75 31.094 -9.133 1 94.62 125 GLN B O 1
ATOM 3733 N N . SER B 1 126 ? 8.539 32.969 -9.188 1 96.38 126 SER B N 1
ATOM 3734 C CA . SER B 1 126 ? 9.242 33.5 -8.031 1 96.38 126 SER B CA 1
ATOM 3735 C C . SER B 1 126 ? 9.008 32.656 -6.789 1 96.38 126 SER B C 1
ATOM 3737 O O . SER B 1 126 ? 9.953 32.344 -6.059 1 96.38 126 SER B O 1
ATOM 3739 N N . TYR B 1 127 ? 7.766 32.281 -6.559 1 96.81 127 TYR B N 1
ATOM 3740 C CA . TYR B 1 127 ? 7.438 31.422 -5.422 1 96.81 127 TYR B CA 1
ATOM 3741 C C . TYR B 1 127 ? 8.008 30.016 -5.602 1 96.81 127 TYR B C 1
ATOM 3743 O O . TYR B 1 127 ? 8.406 29.375 -4.633 1 96.81 127 TYR B O 1
ATOM 3751 N N . TYR B 1 128 ? 8.016 29.547 -6.824 1 97.38 128 TYR B N 1
ATOM 3752 C CA . TYR B 1 128 ? 8.625 28.266 -7.117 1 97.38 128 TYR B CA 1
ATOM 3753 C C . TYR B 1 128 ? 10.102 28.266 -6.746 1 97.38 128 TYR B C 1
ATOM 3755 O O . TYR B 1 128 ? 10.57 27.359 -6.039 1 97.38 128 TYR B O 1
ATOM 3763 N N . ALA B 1 129 ? 10.836 29.25 -7.195 1 97.56 129 ALA B N 1
ATOM 3764 C CA . ALA B 1 129 ? 12.258 29.391 -6.883 1 97.56 129 ALA B CA 1
ATOM 3765 C C . ALA B 1 129 ? 12.477 29.516 -5.379 1 97.56 129 ALA B C 1
ATOM 3767 O O . ALA B 1 129 ? 13.43 28.953 -4.84 1 97.56 129 ALA B O 1
ATOM 3768 N N . ALA B 1 130 ? 11.641 30.266 -4.75 1 97.44 130 ALA B N 1
ATOM 3769 C CA . ALA B 1 130 ? 11.742 30.438 -3.305 1 97.44 130 ALA B CA 1
ATOM 3770 C C . ALA B 1 130 ? 11.555 29.125 -2.57 1 97.44 130 ALA B C 1
ATOM 3772 O O . ALA B 1 130 ? 12.234 28.844 -1.578 1 97.44 130 ALA B O 1
ATOM 3773 N N . SER B 1 131 ? 10.578 28.312 -3.025 1 98.06 131 SER B N 1
ATOM 3774 C CA . SER B 1 131 ? 10.344 27 -2.416 1 98.06 131 SER B CA 1
ATOM 3775 C C . SER B 1 131 ? 11.57 26.109 -2.549 1 98.06 131 SER B C 1
ATOM 3777 O O . SER B 1 131 ? 11.938 25.406 -1.604 1 98.06 131 SER B O 1
ATOM 3779 N N . LEU B 1 132 ? 12.18 26.109 -3.713 1 98.06 132 LEU B N 1
ATOM 3780 C CA . LEU B 1 132 ? 13.383 25.312 -3.934 1 98.06 132 LEU B CA 1
ATOM 3781 C C . LEU B 1 132 ? 14.516 25.781 -3.029 1 98.06 132 LEU B C 1
ATOM 3783 O O . LEU B 1 132 ? 15.25 24.953 -2.471 1 98.06 132 LEU B O 1
ATOM 3787 N N . GLN B 1 133 ? 14.688 27.078 -2.949 1 98.12 133 GLN B N 1
ATOM 3788 C CA . GLN B 1 133 ? 15.711 27.641 -2.07 1 98.12 133 GLN B CA 1
ATOM 3789 C C . GLN B 1 133 ? 15.453 27.25 -0.616 1 98.12 133 GLN B C 1
ATOM 3791 O O . GLN B 1 133 ? 16.375 26.891 0.111 1 98.12 133 GLN B O 1
ATOM 3796 N N . GLU B 1 134 ? 14.211 27.375 -0.183 1 98.44 134 GLU B N 1
ATOM 3797 C CA . GLU B 1 134 ? 13.852 26.984 1.178 1 98.44 134 GLU B CA 1
ATOM 3798 C C . GLU B 1 134 ? 14.211 25.516 1.444 1 98.44 134 GLU B C 1
ATOM 3800 O O . GLU B 1 134 ? 14.719 25.188 2.52 1 98.44 134 GLU B O 1
ATOM 3805 N N . ALA B 1 135 ? 13.938 24.656 0.485 1 98.38 135 ALA B N 1
ATOM 3806 C CA . ALA B 1 135 ? 14.258 23.234 0.608 1 98.38 135 ALA B CA 1
ATOM 3807 C C . ALA B 1 135 ? 15.75 23.031 0.808 1 98.38 135 ALA B C 1
ATOM 3809 O O . ALA B 1 135 ? 16.156 22.188 1.603 1 98.38 135 ALA B O 1
ATOM 3810 N N . ARG B 1 136 ? 16.516 23.766 0.12 1 97.31 136 ARG B N 1
ATOM 3811 C CA . ARG B 1 136 ? 17.969 23.672 0.239 1 97.31 136 ARG B CA 1
ATOM 3812 C C . ARG B 1 136 ? 18.438 24.203 1.586 1 97.31 136 ARG B C 1
ATOM 3814 O O . ARG B 1 136 ? 19.312 23.594 2.221 1 97.31 136 ARG B O 1
ATOM 3821 N N . ASP B 1 137 ? 17.859 25.281 2.041 1 97.69 137 ASP B N 1
ATOM 3822 C CA . ASP B 1 137 ? 18.312 25.984 3.24 1 97.69 137 ASP B CA 1
ATOM 3823 C C . ASP B 1 137 ? 17.984 25.188 4.5 1 97.69 137 ASP B C 1
ATOM 3825 O O . ASP B 1 137 ? 18.734 25.188 5.469 1 97.69 137 ASP B O 1
ATOM 3829 N N . HIS B 1 138 ? 16.844 24.5 4.543 1 97.31 138 HIS B N 1
ATOM 3830 C CA . HIS B 1 138 ? 16.344 23.984 5.816 1 97.31 138 HIS B CA 1
ATOM 3831 C C . HIS B 1 138 ? 16.312 22.469 5.828 1 97.31 138 HIS B C 1
ATOM 3833 O O . HIS B 1 138 ? 16.219 21.844 6.891 1 97.31 138 HIS B O 1
ATOM 3839 N N . ASN B 1 139 ? 16.344 21.75 4.645 1 96.81 139 ASN B N 1
ATOM 3840 C CA . ASN B 1 139 ? 16.344 20.281 4.543 1 96.81 139 ASN B CA 1
ATOM 3841 C C . ASN B 1 139 ? 15.125 19.672 5.234 1 96.81 139 ASN B C 1
ATOM 3843 O O . ASN B 1 139 ? 15.25 18.672 5.934 1 96.81 139 ASN B O 1
ATOM 3847 N N . ASP B 1 140 ? 13.977 20.344 5.16 1 97.94 140 ASP B N 1
ATOM 3848 C CA . ASP B 1 140 ? 12.758 19.859 5.801 1 97.94 140 ASP B CA 1
ATOM 3849 C C . ASP B 1 140 ? 11.555 20.016 4.887 1 97.94 140 ASP B C 1
ATOM 3851 O O . ASP B 1 140 ? 10.414 20.047 5.352 1 97.94 140 ASP B O 1
ATOM 3855 N N . VAL B 1 141 ? 11.836 20.172 3.605 1 98.75 141 VAL B N 1
ATOM 3856 C CA . VAL B 1 141 ? 10.758 20.438 2.66 1 98.75 141 VAL B CA 1
ATOM 3857 C C . VAL B 1 141 ? 10.641 19.297 1.666 1 98.75 141 VAL B C 1
ATOM 3859 O O . VAL B 1 141 ? 11.648 18.797 1.157 1 98.75 141 VAL B O 1
ATOM 3862 N N . ILE B 1 142 ? 9.406 18.828 1.442 1 98.81 142 ILE B N 1
ATOM 3863 C CA . ILE B 1 142 ? 9.117 17.953 0.32 1 98.81 142 ILE B CA 1
ATOM 3864 C C . ILE B 1 142 ? 8.203 18.656 -0.674 1 98.81 142 ILE B C 1
ATOM 3866 O O . ILE B 1 142 ? 7.293 19.391 -0.276 1 98.81 142 ILE B O 1
ATOM 3870 N N . ILE B 1 143 ? 8.477 18.547 -1.992 1 98.75 143 ILE B N 1
ATOM 3871 C CA . ILE B 1 143 ? 7.684 19.188 -3.035 1 98.75 143 ILE B CA 1
ATOM 3872 C C . ILE B 1 143 ? 7.203 18.141 -4.035 1 98.75 143 ILE B C 1
ATOM 3874 O O . ILE B 1 143 ? 8.008 17.391 -4.602 1 98.75 143 ILE B O 1
ATOM 3878 N N . GLY B 1 144 ? 5.926 18.016 -4.199 1 97.88 144 GLY B N 1
ATOM 3879 C CA . GLY B 1 144 ? 5.348 17.109 -5.184 1 97.88 144 GLY B CA 1
ATOM 3880 C C . GLY B 1 144 ? 5.258 17.719 -6.57 1 97.88 144 GLY B C 1
ATOM 3881 O O . GLY B 1 144 ? 5.246 18.953 -6.719 1 97.88 144 GLY B O 1
ATOM 3882 N N . ASN B 1 145 ? 5.152 16.828 -7.543 1 96.12 145 ASN B N 1
ATOM 3883 C CA . ASN B 1 145 ? 5.051 17.266 -8.93 1 96.12 145 ASN B CA 1
ATOM 3884 C C . ASN B 1 145 ? 3.6 17.469 -9.352 1 96.12 145 ASN B C 1
ATOM 3886 O O . ASN B 1 145 ? 3.104 16.797 -10.25 1 96.12 145 ASN B O 1
ATOM 3890 N N . PHE B 1 146 ? 2.906 18.312 -8.836 1 95.25 146 PHE B N 1
ATOM 3891 C CA . PHE B 1 146 ? 1.551 18.766 -9.125 1 95.25 146 PHE B CA 1
ATOM 3892 C C . PHE B 1 146 ? 1.356 20.219 -8.719 1 95.25 146 PHE B C 1
ATOM 3894 O O . PHE B 1 146 ? 2.076 20.719 -7.852 1 95.25 146 PHE B O 1
ATOM 3901 N N . SER B 1 147 ? 0.391 20.891 -9.289 1 94.5 147 SER B N 1
ATOM 3902 C CA . SER B 1 147 ? 0.12 22.281 -8.945 1 94.5 147 SER B CA 1
ATOM 3903 C C . SER B 1 147 ? -0.387 22.406 -7.516 1 94.5 147 SER B C 1
ATOM 3905 O O . SER B 1 147 ? -1.239 21.625 -7.082 1 94.5 147 SER B O 1
ATOM 3907 N N . ASP B 1 148 ? 0.168 23.375 -6.832 1 95.25 148 ASP B N 1
ATOM 3908 C CA . ASP B 1 148 ? -0.242 23.594 -5.445 1 95.25 148 ASP B CA 1
ATOM 3909 C C . ASP B 1 148 ? -1.563 24.359 -5.379 1 95.25 148 ASP B C 1
ATOM 3911 O O . ASP B 1 148 ? -1.58 25.562 -5.109 1 95.25 148 ASP B O 1
ATOM 3915 N N . THR B 1 149 ? -2.639 23.672 -5.57 1 88.62 149 THR B N 1
ATOM 3916 C CA . THR B 1 149 ? -3.984 24.234 -5.48 1 88.62 149 THR B CA 1
ATOM 3917 C C . THR B 1 149 ? -4.793 23.516 -4.402 1 88.62 149 THR B C 1
ATOM 3919 O O . THR B 1 149 ? -4.402 22.453 -3.928 1 88.62 149 THR B O 1
ATOM 3922 N N . TYR B 1 150 ? -5.781 24.141 -3.98 1 82.38 150 TYR B N 1
ATOM 3923 C CA . TYR B 1 150 ? -6.613 23.531 -2.947 1 82.38 150 TYR B CA 1
ATOM 3924 C C . TYR B 1 150 ? -7.16 22.188 -3.406 1 82.38 150 TYR B C 1
ATOM 3926 O O . TYR B 1 150 ? -7.305 21.25 -2.602 1 82.38 150 TYR B O 1
ATOM 3934 N N . ARG B 1 151 ? -7.414 22.062 -4.648 1 81.38 151 ARG B N 1
ATOM 3935 C CA . ARG B 1 151 ? -7.957 20.812 -5.18 1 81.38 151 ARG B CA 1
ATOM 3936 C C . ARG B 1 151 ? -6.938 19.688 -5.078 1 81.38 151 ARG B C 1
ATOM 3938 O O . ARG B 1 151 ? -7.309 18.5 -5.047 1 81.38 151 ARG B O 1
ATOM 3945 N N . ASN B 1 152 ? -5.719 20.078 -4.98 1 89.44 152 ASN B N 1
ATOM 3946 C CA . ASN B 1 152 ? -4.664 19.062 -4.973 1 89.44 152 ASN B CA 1
ATOM 3947 C C . ASN B 1 152 ? -4.156 18.797 -3.557 1 89.44 152 ASN B C 1
ATOM 3949 O O . ASN B 1 152 ? -3.102 18.188 -3.375 1 89.44 152 ASN B O 1
ATOM 3953 N N . VAL B 1 153 ? -4.941 19.25 -2.584 1 92.19 153 VAL B N 1
ATOM 3954 C CA . VAL B 1 153 ? -4.555 19 -1.199 1 92.19 153 VAL B CA 1
ATOM 3955 C C . VAL B 1 153 ? -4.5 17.5 -0.944 1 92.19 153 VAL B C 1
ATOM 3957 O O . VAL B 1 153 ? -3.627 17.016 -0.215 1 92.19 153 VAL B O 1
ATOM 3960 N N . VAL B 1 154 ? -5.449 16.812 -1.552 1 94.31 154 VAL B N 1
ATOM 3961 C CA . VAL B 1 154 ? -5.496 15.367 -1.39 1 94.31 154 VAL B CA 1
ATOM 3962 C C . VAL B 1 154 ? -4.215 14.742 -1.934 1 94.31 154 VAL B C 1
ATOM 3964 O O . VAL B 1 154 ? -3.693 13.781 -1.363 1 94.31 154 VAL B O 1
ATOM 3967 N N . MET B 1 155 ? -3.662 15.312 -2.994 1 95.25 155 MET B N 1
ATOM 3968 C CA . MET B 1 155 ? -2.395 14.844 -3.551 1 95.25 155 MET B CA 1
ATOM 3969 C C . MET B 1 155 ? -1.255 15.055 -2.561 1 95.25 155 MET B C 1
ATOM 3971 O O . MET B 1 155 ? -0.417 14.172 -2.373 1 95.25 155 MET B O 1
ATOM 3975 N N . LYS B 1 156 ? -1.293 16.172 -1.97 1 96.06 156 LYS B N 1
ATOM 3976 C CA . LYS B 1 156 ? -0.253 16.5 -1.001 1 96.06 156 LYS B CA 1
ATOM 3977 C C . LYS B 1 156 ? -0.308 15.578 0.208 1 96.06 156 LYS B C 1
ATOM 3979 O O . LYS B 1 156 ? 0.727 15.102 0.679 1 96.06 156 LYS B O 1
ATOM 3984 N N . THR B 1 157 ? -1.523 15.359 0.665 1 97.88 157 THR B N 1
ATOM 3985 C CA . THR B 1 157 ? -1.717 14.477 1.809 1 97.88 157 THR B CA 1
ATOM 3986 C C . THR B 1 157 ? -1.185 13.078 1.509 1 97.88 157 THR B C 1
ATOM 3988 O O . THR B 1 157 ? -0.374 12.539 2.266 1 97.88 157 THR B O 1
ATOM 3991 N N . PHE B 1 158 ? -1.492 12.523 0.412 1 98.25 158 PHE B N 1
ATOM 3992 C CA . PHE B 1 158 ? -1.115 11.148 0.114 1 98.25 158 PHE B CA 1
ATOM 3993 C C . PHE B 1 158 ? 0.341 11.07 -0.328 1 98.25 158 PHE B C 1
ATOM 3995 O O . PHE B 1 158 ? 1.012 10.062 -0.097 1 98.25 158 PHE B O 1
ATOM 4002 N N . MET B 1 159 ? 0.867 12.141 -0.936 1 98.25 159 MET B N 1
ATOM 4003 C CA . MET B 1 159 ? 2.307 12.203 -1.166 1 98.25 159 MET B CA 1
ATOM 4004 C C . MET B 1 159 ? 3.072 12.125 0.151 1 98.25 159 MET B C 1
ATOM 4006 O O . MET B 1 159 ? 4.047 11.383 0.266 1 98.25 159 MET B O 1
ATOM 4010 N N . GLY B 1 160 ? 2.623 12.898 1.114 1 98.62 160 GLY B N 1
ATOM 4011 C CA . GLY B 1 160 ? 3.26 12.883 2.422 1 98.62 160 GLY B CA 1
ATOM 4012 C C . GLY B 1 160 ? 3.195 11.523 3.096 1 98.62 160 GLY B C 1
ATOM 4013 O O . GLY B 1 160 ? 4.184 11.062 3.672 1 98.62 160 GLY B O 1
ATOM 4014 N N . LEU B 1 161 ? 2.018 10.883 3.021 1 98.75 161 LEU B N 1
ATOM 4015 C CA . LEU B 1 161 ? 1.852 9.562 3.607 1 98.75 161 LEU B CA 1
ATOM 4016 C C . LEU B 1 161 ? 2.732 8.539 2.896 1 98.75 161 LEU B C 1
ATOM 4018 O O . LEU B 1 161 ? 3.371 7.707 3.545 1 98.75 161 LEU B O 1
ATOM 4022 N N . LEU B 1 162 ? 2.75 8.617 1.575 1 98.69 162 LEU B N 1
ATOM 4023 C CA . LEU B 1 162 ? 3.582 7.699 0.798 1 98.69 162 LEU B CA 1
ATOM 4024 C C . LEU B 1 162 ? 5.059 7.898 1.124 1 98.69 162 LEU B C 1
ATOM 4026 O O . LEU B 1 162 ? 5.789 6.926 1.336 1 98.69 162 LEU B O 1
ATOM 4030 N N . TRP B 1 163 ? 5.457 9.156 1.14 1 98.69 163 TRP B N 1
ATOM 4031 C CA . TRP B 1 163 ? 6.844 9.492 1.446 1 98.69 163 TRP B CA 1
ATOM 4032 C C . TRP B 1 163 ? 7.234 8.992 2.83 1 98.69 163 TRP B C 1
ATOM 4034 O O . TRP B 1 163 ? 8.297 8.383 3 1 98.69 163 TRP B O 1
ATOM 4044 N N . SER B 1 164 ? 6.355 9.156 3.791 1 98.62 164 SER B N 1
ATOM 4045 C CA . SER B 1 164 ? 6.617 8.688 5.148 1 98.62 164 SER B CA 1
ATOM 4046 C C . SER B 1 164 ? 6.738 7.172 5.199 1 98.62 164 SER B C 1
ATOM 4048 O O . SER B 1 164 ? 7.613 6.637 5.879 1 98.62 164 SER B O 1
ATOM 4050 N N . ALA B 1 165 ? 5.906 6.527 4.434 1 98.12 165 ALA B N 1
ATOM 4051 C CA . ALA B 1 165 ? 5.844 5.066 4.457 1 98.12 165 ALA B CA 1
ATOM 4052 C C . ALA B 1 165 ? 7.07 4.457 3.789 1 98.12 165 ALA B C 1
ATOM 4054 O O . ALA B 1 165 ? 7.445 3.32 4.09 1 98.12 165 ALA B O 1
ATOM 4055 N N . THR B 1 166 ? 7.695 5.207 2.904 1 97.19 166 THR B N 1
ATOM 4056 C CA . THR B 1 166 ? 8.711 4.582 2.062 1 97.19 166 THR B CA 1
ATOM 4057 C C . THR B 1 166 ? 10.102 5.117 2.395 1 97.19 166 THR B C 1
ATOM 4059 O O . THR B 1 166 ? 11.102 4.422 2.217 1 97.19 166 THR B O 1
ATOM 4062 N N . LYS B 1 167 ? 10.164 6.336 2.885 1 96.75 167 LYS B N 1
ATOM 4063 C CA . LYS B 1 167 ? 11.469 6.973 3.039 1 96.75 167 LYS B CA 1
ATOM 4064 C C . LYS B 1 167 ? 11.852 7.09 4.512 1 96.75 167 LYS B C 1
ATOM 4066 O O . LYS B 1 167 ? 13.016 7.324 4.84 1 96.75 167 LYS B O 1
ATOM 4071 N N . LEU B 1 168 ? 10.859 6.926 5.367 1 96.94 168 LEU B N 1
ATOM 4072 C CA . LEU B 1 168 ? 11.117 7.035 6.797 1 96.94 168 LEU B CA 1
ATOM 4073 C C . LEU B 1 168 ? 10.859 5.707 7.5 1 96.94 168 LEU B C 1
ATOM 4075 O O . LEU B 1 168 ? 10.164 4.84 6.961 1 96.94 168 LEU B O 1
ATOM 4079 N N . SER B 1 169 ? 11.531 5.5 8.555 1 94.94 169 SER B N 1
ATOM 4080 C CA . SER B 1 169 ? 11.195 4.5 9.562 1 94.94 169 SER B CA 1
ATOM 4081 C C . SER B 1 169 ? 10.625 5.148 10.82 1 94.94 169 SER B C 1
ATOM 4083 O O . SER B 1 169 ? 11.375 5.551 11.711 1 94.94 169 SER B O 1
ATOM 4085 N N . CYS B 1 170 ? 9.305 5.262 10.883 1 96.5 170 CYS B N 1
ATOM 4086 C CA . CYS B 1 170 ? 8.664 5.945 12 1 96.5 170 CYS B CA 1
ATOM 4087 C C . CYS B 1 170 ? 7.527 5.113 12.578 1 96.5 170 CYS B C 1
ATOM 4089 O O . CYS B 1 170 ? 6.973 4.254 11.883 1 96.5 170 CYS B O 1
ATOM 4091 N N . LYS B 1 171 ? 7.207 5.316 13.789 1 97.5 171 LYS B N 1
ATOM 4092 C CA . LYS B 1 171 ? 6.109 4.609 14.438 1 97.5 171 LYS B CA 1
ATOM 4093 C C . LYS B 1 171 ? 4.773 5.289 14.148 1 97.5 171 LYS B C 1
ATOM 4095 O O . LYS B 1 171 ? 3.75 4.621 13.984 1 97.5 171 LYS B O 1
ATOM 4100 N N . PHE B 1 172 ? 4.809 6.617 14.109 1 98.62 172 PHE B N 1
ATOM 4101 C CA . PHE B 1 172 ? 3.604 7.398 13.859 1 98.62 172 PHE B CA 1
ATOM 4102 C C . PHE B 1 172 ? 3.879 8.508 12.852 1 98.62 172 PHE B C 1
ATOM 4104 O O . PHE B 1 172 ? 5.023 8.93 12.68 1 98.62 172 PHE B O 1
ATOM 4111 N N . VAL B 1 173 ? 2.82 8.906 12.203 1 98.81 173 VAL B N 1
ATOM 4112 C CA . VAL B 1 173 ? 2.83 10.086 11.344 1 98.81 173 VAL B CA 1
ATOM 4113 C C . VAL B 1 173 ? 1.703 11.031 11.75 1 98.81 173 VAL B C 1
ATOM 4115 O O . VAL B 1 173 ? 0.557 10.609 11.914 1 98.81 173 VAL B O 1
ATOM 4118 N N . LEU B 1 174 ? 2.041 12.219 12.016 1 98.81 174 LEU B N 1
ATOM 4119 C CA . LEU B 1 174 ? 1.051 13.281 12.172 1 98.81 174 LEU B CA 1
ATOM 4120 C C . LEU B 1 174 ? 0.935 14.109 10.891 1 98.81 174 LEU B C 1
ATOM 4122 O O . LEU B 1 174 ? 1.895 14.773 10.484 1 98.81 174 LEU B O 1
ATOM 4126 N N . LYS B 1 175 ? -0.15 13.992 10.227 1 98.75 175 LYS B N 1
ATOM 4127 C CA . LYS B 1 175 ? -0.508 14.945 9.18 1 98.75 175 LYS B CA 1
ATOM 4128 C C . LYS B 1 175 ? -1.204 16.172 9.773 1 98.75 175 LYS B C 1
ATOM 4130 O O . LYS B 1 175 ? -2.184 16.031 10.508 1 98.75 175 LYS B O 1
ATOM 4135 N N . THR B 1 176 ? -0.762 17.344 9.469 1 98.25 176 THR B N 1
ATOM 4136 C CA . THR B 1 176 ? -1.359 18.562 9.992 1 98.25 176 THR B CA 1
ATOM 4137 C C . THR B 1 176 ? -1.193 19.703 9 1 98.25 176 THR B C 1
ATOM 4139 O O . THR B 1 176 ? -0.763 19.5 7.867 1 98.25 176 THR B O 1
ATOM 4142 N N . ASP B 1 177 ? -1.683 20.938 9.398 1 97.31 177 ASP B N 1
ATOM 4143 C CA . ASP B 1 177 ? -1.636 22.109 8.539 1 97.31 177 ASP B CA 1
ATOM 4144 C C . ASP B 1 177 ? -0.681 23.156 9.094 1 97.31 177 ASP B C 1
ATOM 4146 O O . ASP B 1 177 ? -0.146 23 10.195 1 97.31 177 ASP B O 1
ATOM 4150 N N . ASP B 1 178 ? -0.495 24.188 8.328 1 97.81 178 ASP B N 1
ATOM 4151 C CA . ASP B 1 178 ? 0.523 25.156 8.711 1 97.81 178 ASP B CA 1
ATOM 4152 C C . ASP B 1 178 ? -0.056 26.219 9.648 1 97.81 178 ASP B C 1
ATOM 4154 O O . ASP B 1 178 ? 0.683 27.047 10.203 1 97.81 178 ASP B O 1
ATOM 4158 N N . ASP B 1 179 ? -1.369 26.25 9.883 1 96.69 179 ASP B N 1
ATOM 4159 C CA . ASP B 1 179 ? -1.98 27.266 10.734 1 96.69 179 ASP B CA 1
ATOM 4160 C C . ASP B 1 179 ? -2.508 26.641 12.031 1 96.69 179 ASP B C 1
ATOM 4162 O O . ASP B 1 179 ? -3.639 26.922 12.438 1 96.69 179 ASP B O 1
ATOM 4166 N N . VAL B 1 180 ? -1.657 25.828 12.617 1 96.62 180 VAL B N 1
ATOM 4167 C CA . VAL B 1 180 ? -1.991 25.156 13.875 1 96.62 180 VAL B CA 1
ATOM 4168 C C . VAL B 1 180 ? -0.811 25.25 14.844 1 96.62 180 VAL B C 1
ATOM 4170 O O . VAL B 1 180 ? 0.275 25.703 14.461 1 96.62 180 VAL B O 1
ATOM 4173 N N . TYR B 1 181 ? -1.008 24.953 16.125 1 96.12 181 TYR B N 1
ATOM 4174 C CA . TYR B 1 181 ? 0.022 24.719 17.141 1 96.12 181 TYR B CA 1
ATOM 4175 C C . TYR B 1 181 ? -0.124 23.328 17.75 1 96.12 181 TYR B C 1
ATOM 4177 O O . TYR B 1 181 ? -1.195 22.984 18.25 1 96.12 181 TYR B O 1
ATOM 4185 N N . VAL B 1 182 ? 0.868 22.547 17.688 1 96.75 182 VAL B N 1
ATOM 4186 C CA . VAL B 1 182 ? 0.835 21.203 18.219 1 96.75 182 VAL B CA 1
ATOM 4187 C C . VAL B 1 182 ? 1.907 21.031 19.297 1 96.75 182 VAL B C 1
ATOM 4189 O O . VAL B 1 182 ? 3.07 21.391 19.078 1 96.75 182 VAL B O 1
ATOM 4192 N N . ARG B 1 183 ? 1.541 20.562 20.453 1 94.19 183 ARG B N 1
ATOM 4193 C CA . ARG B 1 183 ? 2.506 20.203 21.484 1 94.19 183 ARG B CA 1
ATOM 4194 C C . ARG B 1 183 ? 3.068 18.797 21.25 1 94.19 183 ARG B C 1
ATOM 4196 O O . ARG B 1 183 ? 2.678 17.844 21.922 1 94.19 183 ARG B O 1
ATOM 4203 N N . VAL B 1 184 ? 4.055 18.703 20.422 1 95.12 184 VAL B N 1
ATOM 4204 C CA . VAL B 1 184 ? 4.551 17.453 19.859 1 95.12 184 VAL B CA 1
ATOM 4205 C C . VAL B 1 184 ? 5.109 16.562 20.969 1 95.12 184 VAL B C 1
ATOM 4207 O O . VAL B 1 184 ? 4.766 15.383 21.062 1 95.12 184 VAL B O 1
ATOM 4210 N N . PRO B 1 185 ? 5.906 17.109 21.938 1 92 185 PRO B N 1
ATOM 4211 C CA . PRO B 1 185 ? 6.414 16.25 23 1 92 185 PRO B CA 1
ATOM 4212 C C . PRO B 1 185 ? 5.297 15.633 23.844 1 92 185 PRO B C 1
ATOM 4214 O O . PRO B 1 185 ? 5.371 14.461 24.219 1 92 185 PRO B O 1
ATOM 4217 N N . GLN B 1 186 ? 4.25 16.422 24.125 1 91.94 186 GLN B N 1
ATOM 4218 C CA . GLN B 1 186 ? 3.139 15.914 24.922 1 91.94 186 GLN B CA 1
ATOM 4219 C C . GLN B 1 186 ? 2.344 14.859 24.156 1 91.94 186 GLN B C 1
ATOM 4221 O O . GLN B 1 186 ? 1.843 13.898 24.734 1 91.94 186 GLN B O 1
ATOM 4226 N N . LEU B 1 187 ? 2.201 15.102 22.859 1 95.69 187 LEU B N 1
ATOM 4227 C CA . LEU B 1 187 ? 1.54 14.094 22.031 1 95.69 187 LEU B CA 1
ATOM 4228 C C . LEU B 1 187 ? 2.303 12.773 22.062 1 95.69 187 LEU B C 1
ATOM 4230 O O . LEU B 1 187 ? 1.703 11.711 22.234 1 95.69 187 LEU B O 1
ATOM 4234 N N . MET B 1 188 ? 3.617 12.812 21.891 1 95.31 188 MET B N 1
ATOM 4235 C CA . MET B 1 188 ? 4.438 11.609 21.906 1 95.31 188 MET B CA 1
ATOM 4236 C C . MET B 1 188 ? 4.336 10.891 23.234 1 95.31 188 MET B C 1
ATOM 4238 O O . MET B 1 188 ? 4.27 9.664 23.297 1 95.31 188 MET B O 1
ATOM 4242 N N . THR B 1 189 ? 4.328 11.719 24.281 1 92.75 189 THR B N 1
ATOM 4243 C CA . THR B 1 189 ? 4.164 11.141 25.625 1 92.75 189 THR B CA 1
ATOM 4244 C C . THR B 1 189 ? 2.828 10.414 25.734 1 92.75 189 THR B C 1
ATOM 4246 O O . THR B 1 189 ? 2.766 9.305 26.266 1 92.75 189 THR B O 1
ATOM 4249 N N . TRP B 1 190 ? 1.815 11.008 25.25 1 94.31 190 TRP B N 1
ATOM 4250 C CA . TRP B 1 190 ? 0.498 10.383 25.312 1 94.31 190 TRP B CA 1
ATOM 4251 C C . TRP B 1 190 ? 0.479 9.086 24.516 1 94.31 190 TRP B C 1
ATOM 4253 O O . TRP B 1 190 ? -0.05 8.07 24.969 1 94.31 190 TRP B O 1
ATOM 4263 N N . LEU B 1 191 ? 1.038 9.094 23.328 1 96.75 191 LEU B N 1
ATOM 4264 C CA . LEU B 1 191 ? 1.107 7.902 22.484 1 96.75 191 LEU B CA 1
ATOM 4265 C C . LEU B 1 191 ? 1.882 6.789 23.188 1 96.75 191 LEU B C 1
ATOM 4267 O O . LEU B 1 191 ? 1.464 5.629 23.172 1 96.75 191 LEU B O 1
ATOM 4271 N N . GLU B 1 192 ? 2.957 7.156 23.812 1 94.75 192 GLU B N 1
ATOM 4272 C CA . GLU B 1 192 ? 3.77 6.184 24.531 1 94.75 192 GLU B CA 1
ATOM 4273 C C . GLU B 1 192 ? 3.008 5.598 25.719 1 94.75 192 GLU B C 1
ATOM 4275 O O . GLU B 1 192 ? 3.023 4.383 25.938 1 94.75 192 GLU B O 1
ATOM 4280 N N . ASN B 1 193 ? 2.361 6.461 26.453 1 94.69 193 ASN B N 1
ATOM 4281 C CA . ASN B 1 193 ? 1.629 6.039 27.641 1 94.69 193 ASN B CA 1
ATOM 4282 C C . ASN B 1 193 ? 0.44 5.152 27.281 1 94.69 193 ASN B C 1
ATOM 4284 O O . ASN B 1 193 ? -0.002 4.34 28.094 1 94.69 193 ASN B O 1
ATOM 4288 N N . THR B 1 194 ? -0.049 5.344 26.094 1 96.31 194 THR B N 1
ATOM 4289 C CA . THR B 1 194 ? -1.181 4.535 25.656 1 96.31 194 THR B CA 1
ATOM 4290 C C . THR B 1 194 ? -0.701 3.246 25 1 96.31 194 THR B C 1
ATOM 4292 O O . THR B 1 194 ? -1.491 2.523 24.375 1 96.31 194 THR B O 1
ATOM 4295 N N . GLY B 1 195 ? 0.621 2.984 25 1 95.69 195 GLY B N 1
ATOM 4296 C CA . GLY B 1 195 ? 1.175 1.712 24.562 1 95.69 195 GLY B CA 1
ATOM 4297 C C . GLY B 1 195 ? 1.602 1.713 23.109 1 95.69 195 GLY B C 1
ATOM 4298 O O . GLY B 1 195 ? 1.712 0.654 22.484 1 95.69 195 GLY B O 1
ATOM 4299 N N . SER B 1 196 ? 1.676 2.977 22.531 1 94.25 196 SER B N 1
ATOM 4300 C CA . SER B 1 196 ? 2.047 3.07 21.125 1 94.25 196 SER B CA 1
ATOM 4301 C C . SER B 1 196 ? 1.2 2.135 20.266 1 94.25 196 SER B C 1
ATOM 4303 O O . SER B 1 196 ? 1.728 1.217 19.641 1 94.25 196 SER B O 1
ATOM 4305 N N . PRO B 1 197 ? -0.072 2.393 20.203 1 96.81 197 PRO B N 1
ATOM 4306 C CA . PRO B 1 197 ? -1.012 1.455 19.578 1 96.81 197 PRO B CA 1
ATOM 4307 C C . PRO B 1 197 ? -0.746 1.249 18.094 1 96.81 197 PRO B C 1
ATOM 4309 O O . PRO B 1 197 ? -0.275 2.164 17.406 1 96.81 197 PRO B O 1
ATOM 4312 N N . ARG B 1 198 ? -1.078 0.041 17.594 1 95.94 198 ARG B N 1
ATOM 4313 C CA . ARG B 1 198 ? -1.116 -0.291 16.172 1 95.94 198 ARG B CA 1
ATOM 4314 C C . ARG B 1 198 ? -2.506 -0.051 15.586 1 95.94 198 ARG B C 1
ATOM 4316 O O . ARG B 1 198 ? -3.473 0.133 16.328 1 95.94 198 ARG B O 1
ATOM 4323 N N . SER B 1 199 ? -2.59 -0.072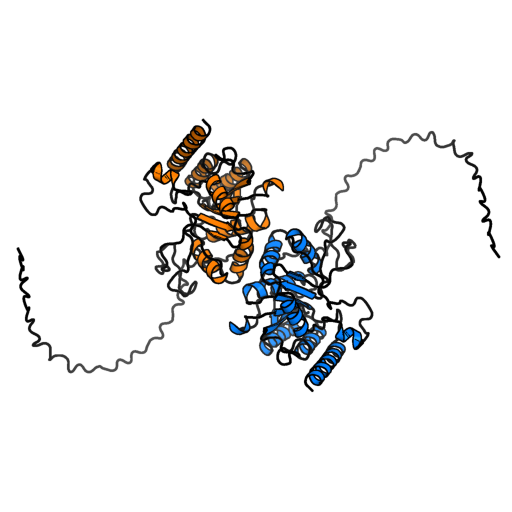 14.234 1 97.06 199 SER B N 1
ATOM 4324 C CA . SER B 1 199 ? -3.855 0.196 13.562 1 97.06 199 SER B CA 1
ATOM 4325 C C . SER B 1 199 ? -4.535 1.438 14.125 1 97.06 199 SER B C 1
ATOM 4327 O O . SER B 1 199 ? -5.727 1.416 14.438 1 97.06 199 SER B O 1
ATOM 4329 N N . PHE B 1 200 ? -3.725 2.469 14.359 1 98.5 200 PHE B N 1
ATOM 4330 C CA . PHE B 1 200 ? -4.184 3.678 15.031 1 98.5 200 PHE B CA 1
ATOM 4331 C C . PHE B 1 200 ? -4.504 4.773 14.023 1 98.5 200 PHE B C 1
ATOM 4333 O O . PHE B 1 200 ? -3.703 5.047 13.125 1 98.5 200 PHE B O 1
ATOM 4340 N N . TYR B 1 201 ? -5.621 5.301 14.102 1 98.69 201 TYR B N 1
ATOM 4341 C CA . TYR B 1 201 ? -6.18 6.441 13.383 1 98.69 201 TYR B CA 1
ATOM 4342 C C . TYR B 1 201 ? -6.863 7.406 14.344 1 98.69 201 TYR B C 1
ATOM 4344 O O . TYR B 1 201 ? -8.023 7.207 14.719 1 98.69 201 TYR B O 1
ATOM 4352 N N . GLY B 1 202 ? -6.078 8.5 14.68 1 98.62 202 GLY B N 1
ATOM 4353 C CA . GLY B 1 202 ? -6.555 9.352 15.766 1 98.62 202 GLY B CA 1
ATOM 4354 C C . GLY B 1 202 ? -6.508 10.828 15.43 1 98.62 202 GLY B C 1
ATOM 4355 O O . GLY B 1 202 ? -5.688 11.258 14.625 1 98.62 202 GLY B O 1
ATOM 4356 N N . GLY B 1 203 ? -7.309 11.562 16.016 1 98.06 203 GLY B N 1
ATOM 4357 C CA . GLY B 1 203 ? -7.441 13.008 15.852 1 98.06 203 GLY B CA 1
ATOM 4358 C C . GLY B 1 203 ? -8.672 13.57 16.531 1 98.06 203 GLY B C 1
ATOM 4359 O O . GLY B 1 203 ? -8.945 13.25 17.688 1 98.06 203 GLY B O 1
ATOM 4360 N N . VAL B 1 204 ? -9.281 14.531 15.891 1 96.81 204 VAL B N 1
ATOM 4361 C CA . VAL B 1 204 ? -10.562 15.086 16.328 1 96.81 204 VAL B CA 1
ATOM 4362 C C . VAL B 1 204 ? -11.688 14.539 15.461 1 96.81 204 VAL B C 1
ATOM 4364 O O . VAL B 1 204 ? -11.742 14.82 14.258 1 96.81 204 VAL B O 1
ATOM 4367 N N . ILE B 1 205 ? -12.594 13.773 16.062 1 95.5 205 ILE B N 1
ATOM 4368 C CA . ILE B 1 205 ? -13.695 13.195 15.297 1 95.5 205 ILE B CA 1
ATOM 4369 C C . ILE B 1 205 ? -14.641 14.305 14.844 1 95.5 205 ILE B C 1
ATOM 4371 O O . ILE B 1 205 ? -14.984 15.188 15.617 1 95.5 205 ILE B O 1
ATOM 4375 N N . GLY B 1 206 ? -15.008 14.195 13.633 1 89.94 206 GLY B N 1
ATOM 4376 C CA . GLY B 1 206 ? -15.891 15.188 13.047 1 89.94 206 GLY B CA 1
ATOM 4377 C C . GLY B 1 206 ? -17.266 15.234 13.703 1 89.94 206 GLY B C 1
ATOM 4378 O O . GLY B 1 206 ? -17.797 14.203 14.109 1 89.94 206 GLY B O 1
ATOM 4379 N N . ILE B 1 207 ? -17.781 16.453 13.734 1 81.5 207 ILE B N 1
ATOM 4380 C CA . ILE B 1 207 ? -19.078 16.641 14.398 1 81.5 207 ILE B CA 1
ATOM 4381 C C . ILE B 1 207 ? -20.188 16.656 13.359 1 81.5 207 ILE B C 1
ATOM 4383 O O . ILE B 1 207 ? -21.359 16.422 13.688 1 81.5 207 ILE B O 1
ATOM 4387 N N . PHE B 1 208 ? -19.844 16.953 12.148 1 83.38 208 PHE B N 1
ATOM 4388 C CA . PHE B 1 208 ? -20.844 16.953 11.086 1 83.38 208 PHE B CA 1
ATOM 4389 C C . PHE B 1 208 ? -20.703 15.703 10.219 1 83.38 208 PHE B C 1
ATOM 4391 O O . PHE B 1 208 ? -19.578 15.289 9.898 1 83.38 208 PHE B O 1
ATOM 4398 N N . ASP B 1 209 ? -21.891 15.133 9.961 1 84.19 209 ASP B N 1
ATOM 4399 C CA . ASP B 1 209 ? -21.781 13.891 9.195 1 84.19 209 ASP B CA 1
ATOM 4400 C C . ASP B 1 209 ? -22.547 13.992 7.879 1 84.19 209 ASP B C 1
ATOM 4402 O O . ASP B 1 209 ? -22.562 13.047 7.086 1 84.19 209 ASP B O 1
ATOM 4406 N N . VAL B 1 210 ? -23.141 15.18 7.637 1 91.88 210 VAL B N 1
ATOM 4407 C CA . VAL B 1 210 ? -23.891 15.305 6.391 1 91.88 210 VAL B CA 1
ATOM 4408 C C . VAL B 1 210 ? -22.938 15.648 5.25 1 91.88 210 VAL B C 1
ATOM 4410 O O . VAL B 1 210 ? -22.094 16.547 5.379 1 91.88 210 VAL B O 1
ATOM 4413 N N . ILE B 1 211 ? -23.078 14.977 4.188 1 94.56 211 ILE B N 1
ATOM 4414 C CA . ILE B 1 211 ? -22.219 15.211 3.027 1 94.56 211 ILE B CA 1
ATOM 4415 C C . ILE B 1 211 ? -22.703 16.453 2.273 1 94.56 211 ILE B C 1
ATOM 4417 O O . ILE B 1 211 ? -23.875 16.531 1.888 1 94.56 211 ILE B O 1
ATOM 4421 N N . PRO B 1 212 ? -21.844 17.469 2.115 1 93 212 PRO B N 1
ATOM 4422 C CA . PRO B 1 212 ? -22.25 18.672 1.386 1 93 212 PRO B CA 1
ATOM 4423 C C . PRO B 1 212 ? -22.609 18.375 -0.07 1 93 212 PRO B C 1
ATOM 4425 O O . PRO B 1 212 ? -21.766 17.906 -0.838 1 93 212 PRO B O 1
ATOM 4428 N N . ARG B 1 213 ? -23.828 18.734 -0.45 1 93.75 213 ARG B N 1
ATOM 4429 C CA . ARG B 1 213 ? -24.312 18.453 -1.795 1 93.75 213 ARG B CA 1
ATOM 4430 C C . ARG B 1 213 ? -24.516 19.734 -2.592 1 93.75 213 ARG B C 1
ATOM 4432 O O . ARG B 1 213 ? -24.922 19.703 -3.754 1 93.75 213 ARG B O 1
ATOM 4439 N N . ASN B 1 214 ? -24.281 20.844 -1.945 1 91.75 214 ASN B N 1
ATOM 4440 C CA . ASN B 1 214 ? -24.328 22.141 -2.631 1 91.75 214 ASN B CA 1
ATOM 4441 C C . ASN B 1 214 ? -23.062 22.406 -3.43 1 91.75 214 ASN B C 1
ATOM 4443 O O . ASN B 1 214 ? -21.969 22.5 -2.857 1 91.75 214 ASN B O 1
ATOM 4447 N N . PRO B 1 215 ? -23.141 22.578 -4.684 1 89.62 215 PRO B N 1
ATOM 4448 C CA . PRO B 1 215 ? -21.953 22.75 -5.531 1 89.62 215 PRO B CA 1
ATOM 4449 C C . PRO B 1 215 ? -21.172 24.016 -5.191 1 89.62 215 PRO B C 1
ATOM 4451 O O . PRO B 1 215 ? -20.031 24.172 -5.613 1 89.62 215 PRO B O 1
ATOM 4454 N N . LYS B 1 216 ? -21.75 24.938 -4.492 1 89.06 216 LYS B N 1
ATOM 4455 C CA . LYS B 1 216 ? -21.062 26.156 -4.109 1 89.06 216 LYS B CA 1
ATOM 4456 C C . LYS B 1 216 ? -20.125 25.922 -2.922 1 89.06 216 LYS B C 1
ATOM 4458 O O . LYS B 1 216 ? -19.266 26.75 -2.623 1 89.06 216 LYS B O 1
ATOM 4463 N N . SER B 1 217 ? -20.312 24.812 -2.352 1 85.88 217 SER B N 1
ATOM 4464 C CA . SER B 1 217 ? -19.484 24.469 -1.197 1 85.88 217 SER B CA 1
ATOM 4465 C C . SER B 1 217 ? -18.109 23.984 -1.63 1 85.88 217 SER B C 1
ATOM 4467 O O . SER B 1 217 ? -17.984 23.234 -2.607 1 85.88 217 SER B O 1
ATOM 4469 N N . GLN B 1 218 ? -17.078 24.391 -0.874 1 81.19 218 GLN B N 1
ATOM 4470 C CA . GLN B 1 218 ? -15.719 23.938 -1.129 1 81.19 218 GLN B CA 1
ATOM 4471 C C . GLN B 1 218 ? -15.586 22.438 -0.847 1 81.19 218 GLN B C 1
ATOM 4473 O O . GLN B 1 218 ? -14.672 21.781 -1.351 1 81.19 218 GLN B O 1
ATOM 4478 N N . TRP B 1 219 ? -16.547 21.906 -0.136 1 86.12 219 TRP B N 1
ATOM 4479 C CA . TRP B 1 219 ? -16.484 20.516 0.276 1 86.12 219 TRP B CA 1
ATOM 4480 C C . TRP B 1 219 ? -17.547 19.688 -0.456 1 86.12 219 TRP B C 1
ATOM 4482 O O . TRP B 1 219 ? -17.875 18.578 -0.029 1 86.12 219 TRP B O 1
ATOM 4492 N N . TYR B 1 220 ? -18.016 20.234 -1.592 1 89.44 220 TYR B N 1
ATOM 4493 C CA . TYR B 1 220 ? -19.078 19.609 -2.373 1 89.44 220 TYR B CA 1
ATOM 4494 C C . TYR B 1 220 ? -18.656 18.219 -2.842 1 89.44 220 TYR B C 1
ATOM 4496 O O . TYR B 1 220 ? -17.562 18.047 -3.385 1 89.44 220 TYR B O 1
ATOM 4504 N N . ILE B 1 221 ? -19.578 17.188 -2.648 1 91.06 221 ILE B N 1
ATOM 4505 C CA . ILE B 1 221 ? -19.391 15.828 -3.131 1 91.06 221 ILE B CA 1
ATOM 4506 C C . ILE B 1 221 ? -20.641 15.359 -3.863 1 91.06 221 ILE B C 1
ATOM 4508 O O . ILE B 1 221 ? -21.688 15.125 -3.242 1 91.06 221 ILE B O 1
ATOM 4512 N N . PRO B 1 222 ? -20.547 15.18 -5.195 1 90.69 222 PRO B N 1
ATOM 4513 C CA . PRO B 1 222 ? -21.703 14.648 -5.906 1 90.69 222 PRO B CA 1
ATOM 4514 C C . PRO B 1 222 ? -22 13.188 -5.559 1 90.69 222 PRO B C 1
ATOM 4516 O O . PRO B 1 222 ? -21.109 12.477 -5.07 1 90.69 222 PRO B O 1
ATOM 4519 N N . TYR B 1 223 ? -23.203 12.75 -5.84 1 91.19 223 TYR B N 1
ATOM 4520 C CA . TYR B 1 223 ? -23.625 11.398 -5.508 1 91.19 223 TYR B CA 1
ATOM 4521 C C . TYR B 1 223 ? -22.812 10.367 -6.289 1 91.19 223 TYR B C 1
ATOM 4523 O O . TYR B 1 223 ? -22.625 9.234 -5.832 1 91.19 223 TYR B O 1
ATOM 4531 N N . GLU B 1 224 ? -22.266 10.781 -7.391 1 88.31 224 GLU B N 1
ATOM 4532 C CA . GLU B 1 224 ? -21.469 9.883 -8.227 1 88.31 224 GLU B CA 1
ATOM 4533 C C . GLU B 1 224 ? -20.188 9.469 -7.52 1 88.31 224 GLU B C 1
ATOM 4535 O O . GLU B 1 224 ? -19.672 8.367 -7.738 1 88.31 224 GLU B O 1
ATOM 4540 N N . LEU B 1 225 ? -19.719 10.328 -6.609 1 88.44 225 LEU B N 1
ATOM 4541 C CA . LEU B 1 225 ? -18.469 10.055 -5.922 1 88.44 225 LEU B CA 1
ATOM 4542 C C . LEU B 1 225 ? -18.719 9.289 -4.629 1 88.44 225 LEU B C 1
ATOM 4544 O O . LEU B 1 225 ? -17.891 8.461 -4.223 1 88.44 225 LEU B O 1
ATOM 4548 N N . HIS B 1 226 ? -19.766 9.578 -4.039 1 91.81 226 HIS B N 1
ATOM 4549 C CA . HIS B 1 226 ? -20.125 8.898 -2.803 1 91.81 226 HIS B CA 1
ATOM 4550 C C . HIS B 1 226 ? -21.641 8.906 -2.586 1 91.81 226 HIS B C 1
ATOM 4552 O O . HIS B 1 226 ? -22.203 9.938 -2.205 1 91.81 226 HIS B O 1
ATOM 4558 N N . ASP B 1 227 ? -22.172 7.656 -2.748 1 91.31 227 ASP B N 1
ATOM 4559 C CA . ASP B 1 227 ? -23.625 7.562 -2.781 1 91.31 227 ASP B CA 1
ATOM 4560 C C . ASP B 1 227 ? -24.188 7.273 -1.39 1 91.31 227 ASP B C 1
ATOM 4562 O O . ASP B 1 227 ? -24.875 6.27 -1.186 1 91.31 227 ASP B O 1
ATOM 4566 N N . LYS B 1 228 ? -23.875 8.117 -0.444 1 94.56 228 LYS B N 1
ATOM 4567 C CA . LYS B 1 228 ? -24.422 8.117 0.91 1 94.56 228 LYS B CA 1
ATOM 4568 C C . LYS B 1 228 ? -24.797 9.531 1.345 1 94.56 228 LYS B C 1
ATOM 4570 O O . LYS B 1 228 ? -24.406 10.508 0.706 1 94.56 228 LYS B O 1
ATOM 4575 N N . GLU B 1 229 ? -25.594 9.594 2.359 1 94.25 229 GLU B N 1
ATOM 4576 C CA . GLU B 1 229 ? -26.031 10.898 2.848 1 94.25 229 GLU B CA 1
ATOM 4577 C C . GLU B 1 229 ? -25.141 11.398 3.979 1 94.25 229 GLU B C 1
ATOM 4579 O O . GLU B 1 229 ? -25.062 12.602 4.227 1 94.25 229 GLU B O 1
ATOM 4584 N N . LYS B 1 230 ? -24.516 10.398 4.621 1 95.69 230 LYS B N 1
ATOM 4585 C CA . LYS B 1 230 ? -23.719 10.758 5.789 1 95.69 230 LYS B CA 1
ATOM 4586 C C . LYS B 1 230 ? -22.312 10.164 5.699 1 95.69 230 LYS B C 1
ATOM 4588 O O . LYS B 1 230 ? -22.141 9.07 5.156 1 95.69 230 LYS B O 1
ATOM 4593 N N . TRP B 1 231 ? -21.453 10.969 6.254 1 95.56 231 TRP B N 1
ATOM 4594 C CA . TRP B 1 231 ? -20.094 10.445 6.398 1 95.56 231 TRP B CA 1
ATOM 4595 C C . TRP B 1 231 ? -20.031 9.414 7.52 1 95.56 231 TRP B C 1
ATOM 4597 O O . TRP B 1 231 ? -20.734 9.531 8.523 1 95.56 231 TRP B O 1
ATOM 4607 N N . PRO B 1 232 ? -19.172 8.43 7.32 1 95.81 232 PRO B N 1
ATOM 4608 C CA . PRO B 1 232 ? -18.75 7.688 8.516 1 95.81 232 PRO B CA 1
ATOM 4609 C C . PRO B 1 232 ? -17.875 8.523 9.445 1 95.81 232 PRO B C 1
ATOM 4611 O O . PRO B 1 232 ? -17.531 9.664 9.125 1 95.81 232 PRO B O 1
ATOM 4614 N N . PRO B 1 233 ? -17.594 7.961 10.641 1 95.25 233 PRO B N 1
ATOM 4615 C CA . PRO B 1 233 ? -16.672 8.727 11.492 1 95.25 233 PRO B CA 1
ATOM 4616 C C . PRO B 1 233 ? -15.383 9.117 10.766 1 95.25 233 PRO B C 1
ATOM 4618 O O . PRO B 1 233 ? -14.742 8.273 10.141 1 95.25 233 PRO B O 1
ATOM 4621 N N . TRP B 1 234 ? -15.164 10.383 10.742 1 95.19 234 TRP B N 1
ATOM 4622 C CA . TRP B 1 234 ? -13.984 10.953 10.102 1 95.19 234 TRP B CA 1
ATOM 4623 C C . TRP B 1 234 ? -13.266 11.914 11.039 1 95.19 234 TRP B C 1
ATOM 4625 O O . TRP B 1 234 ? -13.805 12.297 12.078 1 95.19 234 TRP B O 1
ATOM 4635 N N . LEU B 1 235 ? -12.039 12.156 10.781 1 97.19 235 LEU B N 1
ATOM 4636 C CA . LEU B 1 235 ? -11.258 13.094 11.586 1 97.19 235 LEU B CA 1
ATOM 4637 C C . LEU B 1 235 ? -11.133 14.445 10.883 1 97.19 235 LEU B C 1
ATOM 4639 O O . LEU B 1 235 ? -10.898 14.5 9.672 1 97.19 235 LEU B O 1
ATOM 4643 N N . GLN B 1 236 ? -11.281 15.438 11.617 1 94.44 236 GLN B N 1
ATOM 4644 C CA . GLN B 1 236 ? -11.156 16.781 11.07 1 94.44 236 GLN B CA 1
ATOM 4645 C C . GLN B 1 236 ? -9.75 17.031 10.516 1 94.44 236 GLN B C 1
ATOM 4647 O O . GLN B 1 236 ? -8.766 16.578 11.109 1 94.44 236 GLN B O 1
ATOM 4652 N N . GLY B 1 237 ? -9.594 17.688 9.477 1 93.38 237 GLY B N 1
ATOM 4653 C CA . GLY B 1 237 ? -8.453 17.703 8.578 1 93.38 237 GLY B CA 1
ATOM 4654 C C . GLY B 1 237 ? -7.223 18.359 9.18 1 93.38 237 GLY B C 1
ATOM 4655 O O . GLY B 1 237 ? -6.109 18.172 8.688 1 93.38 237 GLY B O 1
ATOM 4656 N N . ALA B 1 238 ? -7.422 19.047 10.328 1 93.88 238 ALA B N 1
ATOM 4657 C CA . ALA B 1 238 ? -6.316 19.812 10.891 1 93.88 238 ALA B CA 1
ATOM 4658 C C . ALA B 1 238 ? -5.254 18.906 11.484 1 93.88 238 ALA B C 1
ATOM 4660 O O . ALA B 1 238 ? -4.062 19.219 11.469 1 93.88 238 ALA B O 1
ATOM 4661 N N . TYR B 1 239 ? -5.719 17.766 12.062 1 94.69 239 TYR B N 1
ATOM 4662 C CA . TYR B 1 239 ? -4.82 16.828 12.734 1 94.69 239 TYR B CA 1
ATOM 4663 C C . TYR B 1 239 ? -5.227 15.391 12.445 1 94.69 239 TYR B C 1
ATOM 4665 O O . TYR B 1 239 ? -6.359 14.992 12.734 1 94.69 239 TYR B O 1
ATOM 4673 N N . THR B 1 240 ? -4.352 14.68 11.945 1 98.12 240 THR B N 1
ATOM 4674 C CA . THR B 1 240 ? -4.582 13.242 11.859 1 98.12 240 THR B CA 1
ATOM 4675 C C . THR B 1 240 ? -3.311 12.469 12.195 1 98.12 240 THR B C 1
ATOM 4677 O O . THR B 1 240 ? -2.262 12.695 11.586 1 98.12 240 THR B O 1
ATOM 4680 N N . VAL B 1 241 ? -3.389 11.617 13.219 1 98.88 241 VAL B N 1
ATOM 4681 C CA . VAL B 1 241 ? -2.266 10.766 13.602 1 98.88 241 VAL B CA 1
ATOM 4682 C C . VAL B 1 241 ? -2.5 9.344 13.109 1 98.88 241 VAL B C 1
ATOM 4684 O O . VAL B 1 241 ? -3.57 8.773 13.328 1 98.88 241 VAL B O 1
ATOM 4687 N N . PHE B 1 242 ? -1.534 8.836 12.406 1 98.81 242 PHE B N 1
ATOM 4688 C CA . PHE B 1 242 ? -1.552 7.457 11.93 1 98.81 242 PHE B CA 1
ATOM 4689 C C . PHE B 1 242 ? -0.438 6.645 12.578 1 98.81 242 PHE B C 1
ATOM 4691 O O . PHE B 1 242 ? 0.688 7.129 12.719 1 98.81 242 PHE B O 1
ATOM 4698 N N . SER B 1 243 ? -0.757 5.457 13.062 1 98.69 243 SER B N 1
ATOM 4699 C CA . SER B 1 243 ? 0.352 4.52 13.211 1 98.69 243 SER B CA 1
ATOM 4700 C C . SER B 1 243 ? 0.889 4.082 11.852 1 98.69 243 SER B C 1
ATOM 4702 O O . SER B 1 243 ? 0.119 3.873 10.914 1 98.69 243 SER B O 1
ATOM 4704 N N . SER B 1 244 ? 2.17 3.906 11.75 1 97.81 244 SER B N 1
ATOM 4705 C CA . SER B 1 244 ? 2.832 3.703 10.461 1 97.81 244 SER B CA 1
ATOM 4706 C C . SER B 1 244 ? 2.363 2.412 9.797 1 97.81 244 SER B C 1
ATOM 4708 O O . SER B 1 244 ? 2.383 2.299 8.57 1 97.81 244 SER B O 1
ATOM 4710 N N . ASP B 1 245 ? 1.904 1.423 10.539 1 96.75 245 ASP B N 1
ATOM 4711 C CA . ASP B 1 245 ? 1.455 0.149 9.984 1 96.75 245 ASP B CA 1
ATOM 4712 C C . ASP B 1 245 ? 0.183 0.325 9.164 1 96.75 245 ASP B C 1
ATOM 4714 O O . ASP B 1 245 ? -0.175 -0.547 8.367 1 96.75 245 ASP B O 1
ATOM 4718 N N . THR B 1 246 ? -0.517 1.439 9.273 1 98.5 246 THR B N 1
ATOM 4719 C CA . THR B 1 246 ? -1.761 1.648 8.539 1 98.5 246 THR B CA 1
ATOM 4720 C C . THR B 1 246 ? -1.487 2.299 7.184 1 98.5 246 THR B C 1
ATOM 4722 O O . THR B 1 246 ? -2.332 2.258 6.285 1 98.5 246 THR B O 1
ATOM 4725 N N . LEU B 1 247 ? -0.358 2.934 7.051 1 98.75 247 LEU B N 1
ATOM 4726 C CA . LEU B 1 247 ? -0.105 3.785 5.895 1 98.75 247 LEU B CA 1
ATOM 4727 C C . LEU B 1 247 ? -0.214 2.988 4.598 1 98.75 247 LEU B C 1
ATOM 4729 O O . LEU B 1 247 ? -0.928 3.391 3.674 1 98.75 247 LEU B O 1
ATOM 4733 N N . PRO B 1 248 ? 0.418 1.81 4.543 1 98.69 248 PRO B N 1
ATOM 4734 C CA . PRO B 1 248 ? 0.285 1.066 3.287 1 98.69 248 PRO B CA 1
ATOM 4735 C C . PRO B 1 248 ? -1.166 0.726 2.953 1 98.69 248 PRO B C 1
ATOM 4737 O O . PRO B 1 248 ? -1.542 0.694 1.779 1 98.69 248 PRO B O 1
ATOM 4740 N N . ARG B 1 249 ? -1.971 0.448 3.932 1 98.31 249 ARG B N 1
ATOM 4741 C CA . ARG B 1 249 ? -3.373 0.109 3.717 1 98.31 249 ARG B CA 1
ATOM 4742 C C . ARG B 1 249 ? -4.137 1.292 3.131 1 98.31 249 ARG B C 1
ATOM 4744 O O . ARG B 1 249 ? -4.879 1.138 2.158 1 98.31 249 ARG B O 1
ATOM 4751 N N . TYR B 1 250 ? -3.912 2.473 3.709 1 98.62 250 TYR B N 1
ATOM 4752 C CA . TYR B 1 250 ? -4.559 3.668 3.184 1 98.62 250 TYR B CA 1
ATOM 4753 C C . TYR B 1 250 ? -4.09 3.961 1.764 1 98.62 250 TYR B C 1
ATOM 4755 O O . TYR B 1 250 ? -4.883 4.359 0.909 1 98.62 250 TYR B O 1
ATOM 4763 N N . LEU B 1 251 ? -2.797 3.811 1.563 1 98.69 251 LEU B N 1
ATOM 4764 C CA . LEU B 1 251 ? -2.223 4.125 0.259 1 98.69 251 LEU B CA 1
ATOM 4765 C C . LEU B 1 251 ? -2.762 3.182 -0.812 1 98.69 251 LEU B C 1
ATOM 4767 O O . LEU B 1 251 ? -3.156 3.625 -1.893 1 98.69 251 LEU B O 1
ATOM 4771 N N . ILE B 1 252 ? -2.844 1.899 -0.522 1 98.31 252 ILE B N 1
ATOM 4772 C CA . ILE B 1 252 ? -3.312 0.923 -1.5 1 98.31 252 ILE B CA 1
ATOM 4773 C C . ILE B 1 252 ? -4.82 1.072 -1.694 1 98.31 252 ILE B C 1
ATOM 4775 O O . ILE B 1 252 ? -5.34 0.828 -2.787 1 98.31 252 ILE B O 1
ATOM 4779 N N . TYR B 1 253 ? -5.57 1.553 -0.692 1 97.75 253 TYR B N 1
ATOM 4780 C CA . TYR B 1 253 ? -7.004 1.797 -0.802 1 97.75 253 TYR B CA 1
ATOM 4781 C C . TYR B 1 253 ? -7.309 2.752 -1.949 1 97.75 253 TYR B C 1
ATOM 4783 O O . TYR B 1 253 ? -8.367 2.666 -2.572 1 97.75 253 TYR B O 1
ATOM 4791 N N . THR B 1 254 ? -6.379 3.627 -2.32 1 96.88 254 THR B N 1
ATOM 4792 C CA . THR B 1 254 ? -6.621 4.609 -3.373 1 96.88 254 THR B CA 1
ATOM 4793 C C . THR B 1 254 ? -6.809 3.918 -4.723 1 96.88 254 THR B C 1
ATOM 4795 O O . THR B 1 254 ? -7.34 4.512 -5.66 1 96.88 254 THR B O 1
ATOM 4798 N N . TYR B 1 255 ? -6.336 2.682 -4.848 1 95.38 255 TYR B N 1
ATOM 4799 C CA . TYR B 1 255 ? -6.547 1.909 -6.066 1 95.38 255 TYR B CA 1
ATOM 4800 C C . TYR B 1 255 ? -7.938 1.284 -6.078 1 95.38 255 TYR B C 1
ATOM 4802 O O . TYR B 1 255 ? -8.453 0.93 -7.141 1 95.38 255 TYR B O 1
ATOM 4810 N N . ARG B 1 256 ? -8.453 1.065 -4.93 1 93.88 256 ARG B N 1
ATOM 4811 C CA . ARG B 1 256 ? -9.805 0.521 -4.812 1 93.88 256 ARG B CA 1
ATOM 4812 C C . ARG B 1 256 ? -10.852 1.594 -5.078 1 93.88 256 ARG B C 1
ATOM 4814 O O . ARG B 1 256 ? -11.828 1.352 -5.789 1 93.88 256 ARG B O 1
ATOM 4821 N N . ARG B 1 257 ? -10.594 2.729 -4.438 1 93.31 257 ARG B N 1
ATOM 4822 C CA . ARG B 1 257 ? -11.469 3.889 -4.578 1 93.31 257 ARG B CA 1
ATOM 4823 C C . ARG B 1 257 ? -10.656 5.172 -4.73 1 93.31 257 ARG B C 1
ATOM 4825 O O . ARG B 1 257 ? -9.969 5.586 -3.797 1 93.31 257 ARG B O 1
ATOM 4832 N N . LYS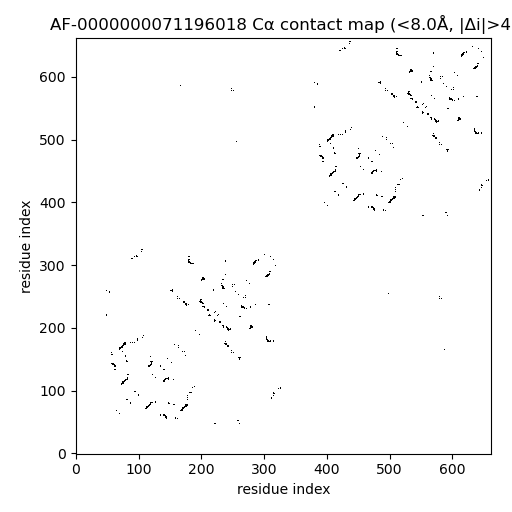 B 1 258 ? -10.812 5.754 -5.852 1 91.44 258 LYS B N 1
ATOM 4833 C CA . LYS B 1 258 ? -10.102 7 -6.094 1 91.44 258 LYS B CA 1
ATOM 4834 C C . LYS B 1 258 ? -10.531 8.086 -5.105 1 91.44 258 LYS B C 1
ATOM 4836 O O . LYS B 1 258 ? -11.719 8.227 -4.809 1 91.44 258 LYS B O 1
ATOM 4841 N N . PRO B 1 259 ? -9.57 8.891 -4.641 1 93.62 259 PRO B N 1
ATOM 4842 C CA . PRO B 1 259 ? -9.906 9.93 -3.662 1 93.62 259 PRO B CA 1
ATOM 4843 C C . PRO B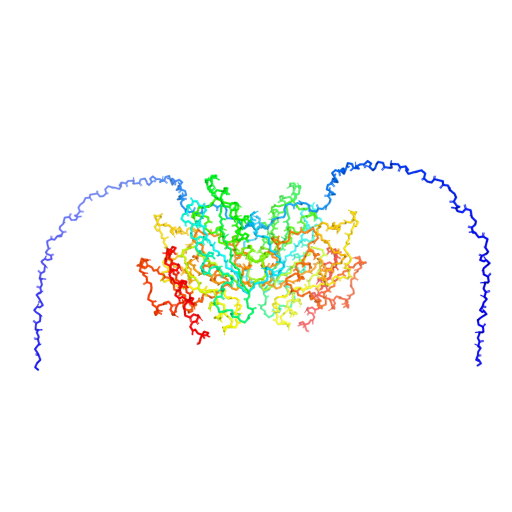 1 259 ? -10.742 11.055 -4.258 1 93.62 259 PRO B C 1
ATOM 4845 O O . PRO B 1 259 ? -10.586 11.391 -5.438 1 93.62 259 PRO B O 1
ATOM 4848 N N . PHE B 1 260 ? -11.648 11.539 -3.459 1 90.12 260 PHE B N 1
ATOM 4849 C CA . PHE B 1 260 ? -12.211 12.852 -3.758 1 90.12 260 PHE B CA 1
ATOM 4850 C C . PHE B 1 260 ? -11.422 13.953 -3.059 1 90.12 260 PHE B C 1
ATOM 4852 O O . PHE B 1 260 ? -10.5 13.672 -2.287 1 90.12 260 PHE B O 1
ATOM 4859 N N . HIS B 1 261 ? -11.719 15.211 -3.281 1 88.25 261 HIS B N 1
ATOM 4860 C CA . HIS B 1 261 ? -10.805 16.328 -3.002 1 88.25 261 HIS B CA 1
ATOM 4861 C C . HIS B 1 261 ? -10.758 16.641 -1.511 1 88.25 261 HIS B C 1
ATOM 4863 O O . HIS B 1 261 ? -9.828 17.281 -1.037 1 88.25 261 HIS B O 1
ATOM 4869 N N . THR B 1 262 ? -11.727 16.219 -0.789 1 91.06 262 THR B N 1
ATOM 4870 C CA . THR B 1 262 ? -11.703 16.375 0.661 1 91.06 262 THR B CA 1
ATOM 4871 C C . THR B 1 262 ? -10.969 15.211 1.32 1 91.06 262 THR B C 1
ATOM 4873 O O . THR B 1 262 ? -11.57 14.18 1.61 1 91.06 262 THR B O 1
ATOM 4876 N N . ASP B 1 263 ? -9.703 15.461 1.605 1 93.69 263 ASP B N 1
ATOM 4877 C CA . ASP B 1 263 ? -8.828 14.367 2.018 1 93.69 263 ASP B CA 1
ATOM 4878 C C . ASP B 1 263 ? -9.273 13.781 3.357 1 93.69 263 ASP B C 1
ATOM 4880 O O . ASP B 1 263 ? -9.211 12.57 3.564 1 93.69 263 ASP B O 1
ATOM 4884 N N . ASP B 1 264 ? -9.758 14.664 4.27 1 94.81 264 ASP B N 1
ATOM 4885 C CA . ASP B 1 264 ? -10.148 14.195 5.598 1 94.81 264 ASP B CA 1
ATOM 4886 C C . ASP B 1 264 ? -11.383 13.297 5.527 1 94.81 264 ASP B C 1
ATOM 4888 O O . ASP B 1 264 ? -11.406 12.227 6.133 1 94.81 264 ASP B O 1
ATOM 4892 N N . ALA B 1 265 ? -12.367 13.734 4.762 1 94.31 265 ALA B N 1
ATOM 4893 C CA . ALA B 1 265 ? -13.562 12.914 4.586 1 94.31 265 ALA B CA 1
ATOM 4894 C C . ALA B 1 265 ? -13.219 11.602 3.873 1 94.31 265 ALA B C 1
ATOM 4896 O O . ALA B 1 265 ? -13.75 10.547 4.223 1 94.31 265 ALA B O 1
ATOM 4897 N N . TYR B 1 266 ? -12.391 11.68 2.854 1 96 266 TYR B N 1
ATOM 4898 C CA . TYR B 1 266 ? -11.977 10.484 2.131 1 96 266 TYR B CA 1
ATOM 4899 C C . TYR B 1 266 ? -11.297 9.492 3.066 1 96 266 TYR B C 1
ATOM 4901 O O . TYR B 1 266 ? -11.562 8.289 3.004 1 96 266 TYR B O 1
ATOM 4909 N N . LEU B 1 267 ? -10.438 9.984 3.928 1 97.94 267 LEU B N 1
ATOM 4910 C CA . LEU B 1 267 ? -9.758 9.117 4.891 1 97.94 267 LEU B CA 1
ATOM 4911 C C . LEU B 1 267 ? -10.758 8.492 5.855 1 97.94 267 LEU B C 1
ATOM 4913 O O . LEU B 1 267 ? -10.57 7.355 6.301 1 97.94 267 LEU B O 1
ATOM 4917 N N . GLY B 1 268 ? -11.797 9.258 6.176 1 97.5 268 GLY B N 1
ATOM 4918 C CA . GLY B 1 268 ? -12.867 8.664 6.961 1 97.5 268 GLY B CA 1
ATOM 4919 C C . GLY B 1 268 ? -13.523 7.48 6.281 1 97.5 268 GLY B C 1
ATOM 4920 O O . GLY B 1 268 ? -13.711 6.43 6.898 1 97.5 268 GLY B O 1
ATOM 4921 N N . VAL B 1 269 ? -13.859 7.633 5.043 1 96.81 269 VAL B N 1
ATOM 4922 C CA . VAL B 1 269 ? -14.469 6.57 4.246 1 96.81 269 VAL B CA 1
ATOM 4923 C C . VAL B 1 269 ? -13.508 5.383 4.156 1 96.81 269 VAL B C 1
ATOM 4925 O O . VAL B 1 269 ? -13.914 4.234 4.371 1 96.81 269 VAL B O 1
ATOM 4928 N N . ALA B 1 270 ? -12.281 5.656 3.84 1 97.81 270 ALA B N 1
ATOM 4929 C CA . ALA B 1 270 ? -11.266 4.605 3.76 1 97.81 270 ALA B CA 1
ATOM 4930 C C . ALA B 1 270 ? -11.148 3.85 5.078 1 97.81 270 ALA B C 1
ATOM 4932 O O . ALA B 1 270 ? -11.07 2.619 5.094 1 97.81 270 ALA B O 1
ATOM 4933 N N . SER B 1 271 ? -11.141 4.621 6.195 1 98.19 271 SER B N 1
ATOM 4934 C CA . SER B 1 271 ? -11.008 4.008 7.516 1 98.19 271 SER B CA 1
ATOM 4935 C C . SER B 1 271 ? -12.172 3.059 7.801 1 98.19 271 SER B C 1
ATOM 4937 O O . SER B 1 271 ? -11.969 1.979 8.359 1 98.19 271 SER B O 1
ATOM 4939 N N . GLU B 1 272 ? -13.328 3.473 7.426 1 96.69 272 GLU B N 1
ATOM 4940 C CA . GLU B 1 272 ? -14.492 2.615 7.605 1 96.69 272 GLU B CA 1
ATOM 4941 C C . GLU B 1 272 ? -14.359 1.326 6.801 1 96.69 272 GLU B C 1
ATOM 4943 O O . GLU B 1 272 ? -14.562 0.232 7.332 1 96.69 272 GLU B O 1
ATOM 4948 N N . ASP B 1 273 ? -14.031 1.463 5.531 1 95.81 273 ASP B N 1
ATOM 4949 C CA . ASP B 1 273 ? -13.898 0.303 4.656 1 95.81 273 ASP B CA 1
ATOM 4950 C C . ASP B 1 273 ? -12.789 -0.627 5.141 1 95.81 273 ASP B C 1
ATOM 4952 O O . ASP B 1 273 ? -12.891 -1.848 4.996 1 95.81 273 ASP B O 1
ATOM 4956 N N . LEU B 1 274 ? -11.719 -0.07 5.699 1 96.88 274 LEU B N 1
ATOM 4957 C CA . LEU B 1 274 ? -10.555 -0.826 6.156 1 96.88 274 LEU B CA 1
ATOM 4958 C C . LEU B 1 274 ? -10.766 -1.326 7.582 1 96.88 274 LEU B C 1
ATOM 4960 O O . LEU B 1 274 ? -9.898 -2.012 8.133 1 96.88 274 LEU B O 1
ATOM 4964 N N . GLN B 1 275 ? -11.844 -0.908 8.227 1 96.38 275 GLN B N 1
ATOM 4965 C CA . GLN B 1 275 ? -12.195 -1.296 9.586 1 96.38 275 GLN B CA 1
ATOM 4966 C C . GLN B 1 275 ? -11.148 -0.8 10.586 1 96.38 275 GLN B C 1
ATOM 4968 O O . GLN B 1 275 ? -10.719 -1.547 11.469 1 96.38 275 GLN B O 1
ATOM 4973 N N . ILE B 1 276 ? -10.719 0.378 10.367 1 97.81 276 ILE B N 1
ATOM 4974 C CA . ILE B 1 276 ? -9.859 1.091 11.305 1 97.81 276 ILE B CA 1
ATOM 4975 C C . ILE B 1 276 ? -10.672 2.154 12.039 1 97.81 276 ILE B C 1
ATOM 4977 O O . ILE B 1 276 ? -11.141 3.117 11.43 1 97.81 276 ILE B O 1
ATOM 4981 N N . LYS B 1 277 ? -10.797 2.031 13.273 1 97.25 277 LYS B N 1
ATOM 4982 C CA . LYS B 1 277 ? -11.672 2.904 14.055 1 97.25 277 LYS B CA 1
ATOM 4983 C C . LYS B 1 277 ? -11.016 4.262 14.289 1 97.25 277 LYS B C 1
ATOM 4985 O O . LYS B 1 277 ? -9.836 4.34 14.633 1 97.25 277 LYS B O 1
ATOM 4990 N N . ALA B 1 278 ? -11.812 5.297 14.078 1 97.56 278 ALA B N 1
ATOM 4991 C CA . ALA B 1 278 ? -11.352 6.641 14.414 1 97.56 278 ALA B CA 1
ATOM 4992 C C . ALA B 1 278 ? -11.312 6.836 15.93 1 97.56 278 ALA B C 1
ATOM 4994 O O . ALA B 1 278 ? -12.25 6.445 16.641 1 97.56 278 ALA B O 1
ATOM 4995 N N . VAL B 1 279 ? -10.242 7.43 16.375 1 97.81 279 VAL B N 1
ATOM 4996 C CA . VAL B 1 279 ? -10.055 7.613 17.812 1 97.81 279 VAL B CA 1
ATOM 4997 C C . VAL B 1 279 ? -9.945 9.102 18.141 1 97.81 279 VAL B C 1
ATOM 4999 O O . VAL B 1 279 ? -9.156 9.82 17.516 1 97.81 279 VAL B O 1
ATOM 5002 N N . GLN B 1 280 ? -10.727 9.523 19.094 1 97.19 280 GLN B N 1
ATOM 5003 C CA . GLN B 1 280 ? -10.578 10.875 19.625 1 97.19 280 GLN B CA 1
ATOM 5004 C C . GLN B 1 280 ? -9.367 10.977 20.547 1 97.19 280 GLN B C 1
ATOM 5006 O O . GLN B 1 280 ? -9.305 10.305 21.578 1 97.19 280 GLN B O 1
ATOM 5011 N N . ILE B 1 281 ? -8.422 11.742 20.172 1 97.5 281 ILE B N 1
ATOM 5012 C CA . ILE B 1 281 ? -7.273 11.945 21.047 1 97.5 281 ILE B CA 1
ATOM 5013 C C . ILE B 1 281 ? -7.598 13.008 22.094 1 97.5 281 ILE B C 1
ATOM 5015 O O . ILE B 1 281 ? -7.941 14.141 21.75 1 97.5 281 ILE B O 1
ATOM 5019 N N . PRO B 1 282 ? -7.473 12.648 23.359 1 96.12 282 PRO B N 1
ATOM 5020 C CA . PRO B 1 282 ? -7.699 13.68 24.375 1 96.12 282 PRO B CA 1
ATOM 5021 C C . PRO B 1 282 ? -6.766 14.875 24.219 1 96.12 282 PRO B C 1
ATOM 5023 O O . PRO B 1 282 ? -5.574 14.703 23.953 1 96.12 282 PRO B O 1
ATOM 5026 N N . GLY B 1 283 ? -7.371 16.109 24.328 1 95.25 283 GLY B N 1
ATOM 5027 C CA . GLY B 1 283 ? -6.574 17.312 24.234 1 95.25 283 GLY B CA 1
ATOM 5028 C C . GLY B 1 283 ? -6.48 17.859 22.812 1 95.25 283 GLY B C 1
ATOM 5029 O O . GLY B 1 283 ? -6.047 18.984 22.609 1 95.25 283 GLY B O 1
ATOM 5030 N N . PHE B 1 284 ? -6.832 16.969 21.875 1 95.69 284 PHE B N 1
ATOM 5031 C CA . PHE B 1 284 ? -6.922 17.484 20.516 1 95.69 284 PHE B CA 1
ATOM 5032 C C . PHE B 1 284 ? -8.164 18.359 20.344 1 95.69 284 PHE B C 1
ATOM 5034 O O . PHE B 1 284 ? -9.281 17.906 20.625 1 95.69 284 PHE B O 1
ATOM 5041 N N . VAL B 1 285 ? -7.938 19.594 19.906 1 89.69 285 VAL B N 1
ATOM 5042 C CA . VAL B 1 285 ? -9.062 20.5 19.766 1 89.69 285 VAL B CA 1
ATOM 5043 C C . VAL B 1 285 ? -8.945 21.266 18.453 1 89.69 285 VAL B C 1
ATOM 5045 O O . VAL B 1 285 ? -7.844 21.547 17.984 1 89.69 285 VAL B O 1
ATOM 5048 N N . ILE B 1 286 ? -10.086 21.516 17.844 1 87.81 286 ILE B N 1
ATOM 5049 C CA . ILE B 1 286 ? -10.188 22.344 16.656 1 87.81 286 ILE B CA 1
ATOM 5050 C C . ILE B 1 286 ? -11.156 23.5 16.906 1 87.81 286 ILE B C 1
ATOM 5052 O O . ILE B 1 286 ? -12.242 23.297 17.453 1 87.81 286 ILE B O 1
ATOM 5056 N N . GLU B 1 287 ? -10.664 24.641 16.609 1 81 287 GLU B N 1
ATOM 5057 C CA . GLU B 1 287 ? -11.5 25.828 16.781 1 81 287 GLU B CA 1
ATOM 5058 C C . GLU B 1 287 ? -12.391 26.078 15.57 1 81 287 GLU B C 1
ATOM 5060 O O . GLU B 1 287 ? -11.93 25.953 14.43 1 81 287 GLU B O 1
ATOM 5065 N N . HIS B 1 288 ? -13.586 26.406 15.867 1 76.38 288 HIS B N 1
ATOM 5066 C CA . HIS B 1 288 ? -14.523 26.641 14.773 1 76.38 288 HIS B CA 1
ATOM 5067 C C . HIS B 1 288 ? -14.969 28.109 14.75 1 76.38 288 HIS B C 1
ATOM 5069 O O . HIS B 1 288 ? -15.516 28.578 13.742 1 76.38 288 HIS B O 1
ATOM 5075 N N . TYR B 1 289 ? -14.648 28.688 15.875 1 76.62 289 TYR B N 1
ATOM 5076 C CA . TYR B 1 289 ? -15.047 30.078 15.992 1 76.62 289 TYR B CA 1
ATOM 5077 C C . TYR B 1 289 ? -14 30.891 16.75 1 76.62 289 TYR B C 1
ATOM 5079 O O . TYR B 1 289 ? -13.039 30.328 17.281 1 76.62 289 TYR B O 1
ATOM 5087 N N . ASP B 1 290 ? -14.094 32.188 16.734 1 73.38 290 ASP B N 1
ATOM 5088 C CA . ASP B 1 290 ? -13.289 33.125 17.516 1 73.38 290 ASP B CA 1
ATOM 5089 C C . ASP B 1 290 ? -11.797 32.875 17.297 1 73.38 290 ASP B C 1
ATOM 5091 O O . ASP B 1 290 ? -11.039 32.719 18.266 1 73.38 290 ASP B O 1
ATOM 5095 N N . PHE B 1 291 ? -11.414 32.875 16.125 1 77.12 291 PHE B N 1
ATOM 5096 C CA . PHE B 1 291 ? -10.039 32.562 15.758 1 77.12 291 PHE B CA 1
ATOM 5097 C C . PHE B 1 291 ? -9.078 33.625 16.234 1 77.12 291 PHE B C 1
ATOM 5099 O O . PHE B 1 291 ? -7.879 33.406 16.344 1 77.12 291 PHE B O 1
ATOM 5106 N N . ASP B 1 292 ? -9.672 34.719 16.609 1 80.25 292 ASP B N 1
ATOM 5107 C CA . ASP B 1 292 ? -8.812 35.844 16.984 1 80.25 292 ASP B CA 1
ATOM 5108 C C . ASP B 1 292 ? -8.672 35.938 18.5 1 80.25 292 ASP B C 1
ATOM 5110 O O . ASP B 1 292 ? -7.961 36.812 19 1 80.25 292 ASP B O 1
ATOM 5114 N N . ARG B 1 293 ? -9.281 35 19.109 1 82 293 ARG B N 1
ATOM 5115 C CA . ARG B 1 293 ? -9.188 34.969 20.562 1 82 293 ARG B CA 1
ATOM 5116 C C . ARG B 1 293 ? -7.949 34.219 21.031 1 82 293 ARG B C 1
ATOM 5118 O O . ARG B 1 293 ? -7.684 33.125 20.562 1 82 293 ARG B O 1
ATOM 5125 N N . VAL B 1 294 ? -7.254 34.938 21.953 1 81.56 294 VAL B N 1
ATOM 5126 C CA . VAL B 1 294 ? -6.125 34.281 22.594 1 81.56 294 VAL B CA 1
ATOM 5127 C C . VAL B 1 294 ? -6.637 33.25 23.609 1 81.56 294 VAL B C 1
ATOM 5129 O O . VAL B 1 294 ? -7.535 33.562 24.406 1 81.56 294 VAL B O 1
ATOM 5132 N N . ARG B 1 295 ? -6.098 32.156 23.625 1 87 295 ARG B N 1
ATOM 5133 C CA . ARG B 1 295 ? -6.508 31.125 24.547 1 87 295 ARG B CA 1
ATOM 5134 C C . ARG B 1 295 ? -6.02 31.438 25.969 1 87 295 ARG B C 1
ATOM 5136 O O . ARG B 1 295 ? -4.934 31.984 26.141 1 87 295 ARG B O 1
ATOM 5143 N N . SER B 1 296 ? -6.832 31.031 26.875 1 88.56 296 SER B N 1
ATOM 5144 C CA . SER B 1 296 ? -6.445 31.188 28.266 1 88.56 296 SER B CA 1
ATOM 5145 C C . SER B 1 296 ? -5.379 30.172 28.672 1 88.56 296 SER B C 1
ATOM 5147 O O . SER B 1 296 ? -5.203 29.156 28 1 88.56 296 SER B O 1
ATOM 5149 N N . ASN B 1 297 ? -4.723 30.469 29.797 1 89.69 297 ASN B N 1
ATOM 5150 C CA . ASN B 1 297 ? -3.734 29.531 30.312 1 89.69 297 ASN B CA 1
ATOM 5151 C C . ASN B 1 297 ? -4.359 28.172 30.625 1 89.69 297 ASN B C 1
ATOM 5153 O O . ASN B 1 297 ? -3.73 27.141 30.422 1 89.69 297 ASN B O 1
ATOM 5157 N N . LYS B 1 298 ? -5.535 28.266 31.094 1 90.19 298 LYS B N 1
ATOM 5158 C CA . LYS B 1 298 ? -6.238 27.016 31.391 1 90.19 298 LYS B CA 1
ATOM 5159 C C . LYS B 1 298 ? -6.449 26.188 30.141 1 90.19 298 LYS B C 1
ATOM 5161 O O . LYS B 1 298 ? -6.191 24.984 30.125 1 90.19 298 LYS B O 1
ATOM 5166 N N . GLU B 1 299 ? -6.887 26.844 29.062 1 89.5 299 GLU B N 1
ATOM 5167 C CA . GLU B 1 299 ? -7.09 26.156 27.797 1 89.5 299 GLU B CA 1
ATOM 5168 C C . GLU B 1 299 ? -5.777 25.609 27.25 1 89.5 299 GLU B C 1
ATOM 5170 O O . GLU B 1 299 ? -5.734 24.484 26.75 1 89.5 299 GLU B O 1
ATOM 5175 N N . LEU B 1 300 ? -4.789 26.406 27.359 1 90.81 300 LEU B N 1
ATOM 5176 C CA . LEU B 1 300 ? -3.482 26 26.859 1 90.81 300 LEU B CA 1
ATOM 5177 C C . LEU B 1 300 ? -2.963 24.781 27.625 1 90.81 300 LEU B C 1
ATOM 5179 O O . LEU B 1 300 ? -2.369 23.875 27.016 1 90.81 300 LEU B O 1
ATOM 5183 N N . ASN B 1 301 ? -3.234 24.703 28.875 1 90.38 301 ASN B N 1
ATOM 5184 C CA . ASN B 1 301 ? -2.729 23.609 29.703 1 90.38 301 ASN B CA 1
ATOM 5185 C C . ASN B 1 301 ? -3.502 22.328 29.453 1 90.38 301 ASN B C 1
ATOM 5187 O O . ASN B 1 301 ? -2.982 21.234 29.688 1 90.38 301 ASN B O 1
ATOM 5191 N N . GLU B 1 302 ? -4.711 22.438 28.906 1 91.44 302 GLU B N 1
ATOM 5192 C CA . GLU B 1 302 ? -5.574 21.281 28.781 1 91.44 302 GLU B CA 1
ATOM 5193 C C . GLU B 1 302 ? -5.559 20.734 27.344 1 91.44 302 GLU B C 1
ATOM 5195 O O . GLU B 1 302 ? -6.164 19.703 27.062 1 91.44 302 GLU B O 1
ATOM 5200 N N . THR B 1 303 ? -4.816 21.438 26.484 1 92.5 303 THR B N 1
ATOM 5201 C CA . THR B 1 303 ? -4.883 21.047 25.094 1 92.5 303 THR B CA 1
ATOM 5202 C C . THR B 1 303 ? -3.508 20.609 24.578 1 92.5 303 THR B C 1
ATOM 5204 O O . THR B 1 303 ? -2.482 21.078 25.094 1 92.5 303 THR B O 1
ATOM 5207 N N . LEU B 1 304 ? -3.549 19.672 23.641 1 94.5 304 LEU B N 1
ATOM 5208 C CA . LEU B 1 304 ? -2.348 19.234 22.953 1 94.5 304 LEU B CA 1
ATOM 5209 C C . LEU B 1 304 ? -2.197 19.969 21.609 1 94.5 304 LEU B C 1
ATOM 5211 O O . LEU B 1 304 ? -1.1 20.031 21.062 1 94.5 304 LEU B O 1
ATOM 5215 N N . THR B 1 305 ? -3.365 20.375 21.156 1 94.56 305 THR B N 1
ATOM 5216 C CA . THR B 1 305 ? -3.365 21.062 19.875 1 94.56 305 THR B CA 1
ATOM 5217 C C . THR B 1 305 ? -4.203 22.328 19.938 1 94.56 305 THR B C 1
ATOM 5219 O O . THR B 1 305 ? -5.133 22.438 20.734 1 94.56 305 THR B O 1
ATOM 5222 N N . ILE B 1 306 ? -3.826 23.328 19.156 1 90.5 306 ILE B N 1
ATOM 5223 C CA . ILE B 1 306 ? -4.613 24.531 18.938 1 90.5 306 ILE B CA 1
ATOM 5224 C C . ILE B 1 306 ? -4.754 24.797 17.438 1 90.5 306 ILE B C 1
ATOM 5226 O O . ILE B 1 306 ? -3.76 24.828 16.719 1 90.5 306 ILE B O 1
ATOM 5230 N N . GLY B 1 307 ? -5.934 25 17.047 1 86.56 307 GLY B N 1
ATOM 5231 C CA . GLY B 1 307 ? -6.25 25.234 15.656 1 86.56 307 GLY B CA 1
ATOM 5232 C C . GLY B 1 307 ? -7.711 25.016 15.32 1 86.56 307 GLY B C 1
ATOM 5233 O O . GLY B 1 307 ? -8.516 24.734 16.219 1 86.56 307 GLY B O 1
ATOM 5234 N N . HIS B 1 308 ? -7.98 25.312 14.031 1 89.19 308 HIS B N 1
ATOM 5235 C CA . HIS B 1 308 ? -7.195 25.828 12.914 1 89.19 308 HIS B CA 1
ATOM 5236 C C . HIS B 1 308 ? -7.199 27.344 12.875 1 89.19 308 HIS B C 1
ATOM 5238 O O . HIS B 1 308 ? -7.758 27.984 13.766 1 89.19 308 HIS B O 1
ATOM 5244 N N . ARG B 1 309 ? -6.406 28.016 11.969 1 90.94 309 ARG B N 1
ATOM 5245 C CA . ARG B 1 309 ? -6.277 29.453 11.695 1 90.94 309 ARG B CA 1
ATOM 5246 C C . ARG B 1 309 ? -5.48 30.141 12.797 1 90.94 309 ARG B C 1
ATOM 5248 O O . ARG B 1 309 ? -5.852 31.234 13.242 1 90.94 309 ARG B O 1
ATOM 5255 N N . VAL B 1 310 ? -4.535 29.516 13.352 1 93.81 310 VAL B N 1
ATOM 5256 C CA . VAL B 1 310 ? -3.641 30.156 14.32 1 93.81 310 VAL B CA 1
ATOM 5257 C C . VAL B 1 310 ? -2.662 31.062 13.586 1 93.81 310 VAL B C 1
ATOM 5259 O O . VAL B 1 310 ? -1.889 30.609 12.742 1 93.81 310 VAL B O 1
ATOM 5262 N N . LYS B 1 311 ? -2.664 32.312 13.938 1 94.38 311 LYS B N 1
ATOM 5263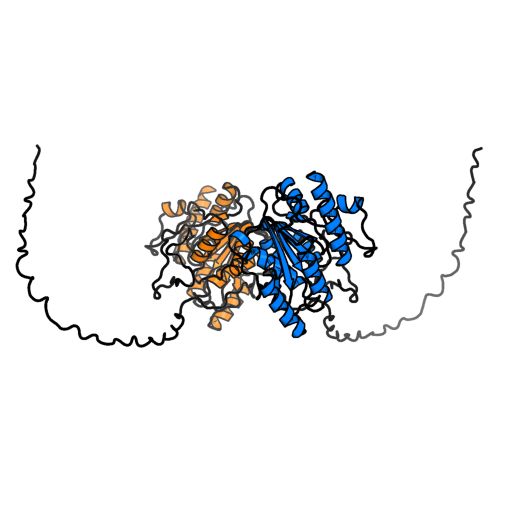 C CA . LYS B 1 311 ? -1.768 33.312 13.344 1 94.38 311 LYS B CA 1
ATOM 5264 C C . LYS B 1 311 ? -0.362 33.188 13.93 1 94.38 311 LYS B C 1
ATOM 5266 O O . LYS B 1 311 ? -0.18 32.656 15.023 1 94.38 311 LYS B O 1
ATOM 5271 N N . PRO B 1 312 ? 0.644 33.688 13.164 1 96.5 312 PRO B N 1
ATOM 5272 C CA . PRO B 1 312 ? 2.029 33.594 13.641 1 96.5 312 PRO B CA 1
ATOM 5273 C C . PRO B 1 312 ? 2.217 34.219 15.031 1 96.5 312 PRO B C 1
ATOM 5275 O O . PRO B 1 312 ? 2.889 33.625 15.875 1 96.5 312 PRO B O 1
ATOM 5278 N N . ASP B 1 313 ? 1.614 35.344 15.305 1 95.69 313 ASP B N 1
ATOM 5279 C CA . ASP B 1 313 ? 1.794 36 16.594 1 95.69 313 ASP B CA 1
ATOM 5280 C C . ASP B 1 313 ? 1.218 35.156 17.734 1 95.69 313 ASP B C 1
ATOM 5282 O O . ASP B 1 313 ? 1.778 35.125 18.828 1 95.69 313 ASP B O 1
ATOM 5286 N N . PHE B 1 314 ? 0.136 34.562 17.453 1 94.31 314 PHE B N 1
ATOM 5287 C CA . PHE B 1 314 ? -0.46 33.688 18.453 1 94.31 314 PHE B CA 1
ATOM 5288 C C . PHE B 1 314 ? 0.426 32.469 18.703 1 94.31 314 PHE B C 1
ATOM 5290 O O . PHE B 1 314 ? 0.594 32.031 19.844 1 94.31 314 PHE B O 1
ATOM 5297 N N . MET B 1 315 ? 1.021 31.891 17.672 1 95.25 315 MET B N 1
ATOM 5298 C CA . MET B 1 315 ? 1.925 30.75 17.828 1 95.25 315 MET B CA 1
ATOM 5299 C C . MET B 1 315 ? 3.082 31.094 18.766 1 95.25 315 MET B C 1
ATOM 5301 O O . MET B 1 315 ? 3.43 30.328 19.656 1 95.25 315 MET B O 1
ATOM 5305 N N . ILE B 1 316 ? 3.621 32.25 18.5 1 96.12 316 ILE B N 1
ATOM 5306 C CA . ILE B 1 316 ? 4.758 32.719 19.281 1 96.12 316 ILE B CA 1
ATOM 5307 C C . ILE B 1 316 ? 4.336 32.875 20.734 1 96.12 316 ILE B C 1
ATOM 5309 O O . ILE B 1 316 ? 5.055 32.469 21.656 1 96.12 316 ILE B O 1
ATOM 5313 N N . LYS B 1 317 ? 3.188 33.469 20.953 1 94.44 317 LYS B N 1
ATOM 5314 C CA . LYS B 1 317 ? 2.668 33.688 22.297 1 94.44 317 LYS B CA 1
ATOM 5315 C C . LYS B 1 317 ? 2.471 32.344 23.031 1 94.44 317 LYS B C 1
ATOM 5317 O O . LYS B 1 317 ? 2.877 32.219 24.188 1 94.44 317 LYS B O 1
ATOM 5322 N N . TYR B 1 318 ? 1.821 31.406 22.375 1 94 318 TYR B N 1
ATOM 5323 C CA . TYR B 1 318 ? 1.584 30.094 22.984 1 94 318 TYR B CA 1
ATOM 5324 C C . TYR B 1 318 ? 2.898 29.406 23.297 1 94 318 TYR B C 1
ATOM 5326 O O . TYR B 1 318 ? 3.043 28.781 24.359 1 94 318 TYR B O 1
ATOM 5334 N N . HIS B 1 319 ? 3.818 29.5 22.375 1 93.88 319 HIS B N 1
ATOM 5335 C CA . HIS B 1 319 ? 5.113 28.859 22.562 1 93.88 319 HIS B CA 1
ATOM 5336 C C . HIS B 1 319 ? 5.844 29.438 23.781 1 93.88 319 HIS B C 1
ATOM 5338 O O . HIS B 1 319 ? 6.406 28.688 24.578 1 93.88 319 HIS B O 1
ATOM 5344 N N . LYS B 1 320 ? 5.84 30.719 23.891 1 92.38 320 LYS B N 1
ATOM 5345 C CA . LYS B 1 320 ? 6.473 31.375 25.031 1 92.38 320 LYS B CA 1
ATOM 5346 C C . LYS B 1 320 ? 5.82 30.953 26.344 1 92.38 320 LYS B C 1
ATOM 5348 O O . LYS B 1 320 ? 6.508 30.75 27.359 1 92.38 320 LYS B O 1
ATOM 5353 N N . TYR B 1 321 ? 4.559 30.828 26.281 1 92 321 TYR B N 1
ATOM 5354 C CA . TYR B 1 321 ? 3.836 30.375 27.469 1 92 321 TYR B CA 1
ATOM 5355 C C . TYR B 1 321 ? 4.301 28.984 27.891 1 92 321 TYR B C 1
ATOM 5357 O O . TYR B 1 321 ? 4.602 28.75 29.062 1 92 321 TYR B O 1
ATOM 5365 N N . TYR B 1 322 ? 4.395 28.047 26.953 1 90.31 322 TYR B N 1
ATOM 5366 C CA . TYR B 1 322 ? 4.77 26.672 27.281 1 90.31 322 TYR B CA 1
ATOM 5367 C C . TYR B 1 322 ? 6.223 26.594 27.734 1 90.31 322 TYR B C 1
ATOM 5369 O O . TYR B 1 322 ? 6.57 25.781 28.578 1 90.31 322 TYR B O 1
ATOM 5377 N N . GLN B 1 323 ? 7.078 27.453 27.188 1 87.25 323 GLN B N 1
ATOM 5378 C CA . GLN B 1 323 ? 8.477 27.516 27.609 1 87.25 323 GLN B CA 1
ATOM 5379 C C . GLN B 1 323 ? 8.586 28 29.047 1 87.25 323 GLN B C 1
ATOM 5381 O O . GLN B 1 323 ? 9.453 27.531 29.797 1 87.25 323 GLN B O 1
ATOM 5386 N N . SER B 1 324 ? 7.758 28.875 29.422 1 86.38 324 SER B N 1
ATOM 5387 C CA . SER B 1 324 ? 7.812 29.453 30.766 1 86.38 324 SER B CA 1
ATOM 5388 C C . SER B 1 324 ? 7.387 28.453 31.812 1 86.38 324 SER B C 1
ATOM 5390 O O . SER B 1 324 ? 7.891 28.469 32.938 1 86.38 324 SER B O 1
ATOM 5392 N N . ILE B 1 325 ? 6.484 27.594 31.453 1 81.88 325 ILE B N 1
ATOM 5393 C CA . ILE B 1 325 ? 6.016 26.594 32.406 1 81.88 325 ILE B CA 1
ATOM 5394 C C . ILE B 1 325 ? 7.039 25.469 32.531 1 81.88 325 ILE B C 1
ATOM 5396 O O . ILE B 1 325 ? 7.141 24.828 33.594 1 81.88 325 ILE B O 1
ATOM 5400 N N . CYS B 1 326 ? 7.664 25.094 31.469 1 71.5 326 CYS B N 1
ATOM 5401 C CA . CYS B 1 326 ? 8.68 24.047 31.531 1 71.5 326 CYS B CA 1
ATOM 5402 C C . CYS B 1 326 ? 9.891 24.516 32.344 1 71.5 326 CYS B C 1
ATOM 5404 O O . CYS B 1 326 ? 10.516 23.719 33.031 1 71.5 326 CYS B O 1
ATOM 5406 N N . LEU B 1 327 ? 10.297 25.781 32.219 1 56.84 327 LEU B N 1
ATOM 5407 C CA . LEU B 1 327 ? 11.406 26.328 33 1 56.84 327 LEU B CA 1
ATOM 5408 C C . LEU B 1 327 ? 11.055 26.375 34.469 1 56.84 327 LEU B C 1
ATOM 5410 O O . LEU B 1 327 ? 11.922 26.172 35.312 1 56.84 327 LEU B O 1
ATOM 5414 N N . HIS B 1 328 ? 9.875 26.625 34.781 1 52.84 328 HIS B N 1
ATOM 5415 C CA . HIS B 1 328 ? 9.523 26.688 36.188 1 52.84 328 HIS B CA 1
ATOM 5416 C C . HIS B 1 328 ? 9.43 25.297 36.781 1 52.84 328 HIS B C 1
ATOM 5418 O O . HIS B 1 328 ? 9.508 25.141 38 1 52.84 328 HIS B O 1
ATOM 5424 N N . ARG B 1 329 ? 9.203 24.281 36 1 49.5 329 ARG B N 1
ATOM 5425 C CA . ARG B 1 329 ? 9.164 22.938 36.562 1 49.5 329 ARG B CA 1
ATOM 5426 C C . ARG B 1 329 ? 10.57 22.422 36.844 1 49.5 329 ARG B C 1
ATOM 5428 O O . ARG B 1 329 ? 10.742 21.422 37.562 1 49.5 329 ARG B O 1
ATOM 5435 N N . HIS B 1 330 ? 11.586 22.938 36.219 1 42.41 330 HIS B N 1
ATOM 5436 C CA . HIS B 1 330 ? 12.953 22.562 36.531 1 42.41 330 HIS B CA 1
ATOM 5437 C C . HIS B 1 330 ? 13.516 23.422 37.656 1 42.41 330 HIS B C 1
ATOM 5439 O O . HIS B 1 330 ? 14.609 23.156 38.156 1 42.41 330 HIS B O 1
ATOM 5445 N N . ASP B 1 331 ? 12.859 24.5 38.062 1 36.56 331 ASP B N 1
ATOM 5446 C CA . ASP B 1 331 ? 13.328 25.141 39.281 1 36.56 331 ASP B CA 1
ATOM 5447 C C . ASP B 1 331 ? 12.664 24.531 40.531 1 36.56 331 ASP B C 1
ATOM 5449 O O . ASP B 1 331 ? 11.461 24.25 40.531 1 36.56 331 ASP B O 1
#

Secondary structure (DSSP, 8-state):
-----------------STTGGG-----------------------TTS--S-------SB-----TTTTEEEEEEEEE--SS-HHHHHHHHHHHHTTT-STT-SS--TT--EEEEEEEEE-SSHHHHHHHHHHHHHHS-EEEEEEE--GGGHHHHHHHHHHHHHHH-EEEEEEEEETT-EE-HHHHHHHHHHTT--SS-EEEEE-S--BPP--TTSTT---TTT---SBPPS-EEEEEEEEEGGGHHHHHHHHHHS---S-HHHHHHHHHHHTT--EEEPTT-----S-TTPPPPHHHHHH-SEE-SS--HHHHHHHHHHHHHHHHHHH-/-----------------STTGGGS----------------------TTS--S-------SB-----TTTTEEEEEEEEE--SS-HHHHHHHHHHHHTTT-STT-SS--TT--EEEEEEEEE-SSHHHHHHHHHHHHHHS-EEEEEEE--GGGHHHHHHHHHHHHHHH-EEEEEEEEETT-EE-HHHHHHHHHHTT--SS-EEEEE-S--BPP--TTSTT---TTT---SBPPS-EEEEEEEEEGGGHHHHHHHHHHS---S-HHHHHHHHHHHTT--EEE-TT-----S-TTPPPPHHHHHH-SEE-SS--HHHHHHHHHHHHHHHHHHH-

Sequence (662 aa):
MEKKQVVILAIVAFNVGRFWTWIINSPLKPQNIVHEAKQNRPIQPAARVYTGEFNLTLPFVEPKLSSEESSLYLAVVVNTGANEEKHRTLRQTIRKTWGNTSESLGNVKNLKWKLFFALGIATNQSYYAASLQEARDHNDVIIGNFSDTYRNVVMKTFMGLLWSATKLSCKFVLKTDDDVYVRVPQLMTWLENTGSPRSFYGGVIGIFDVIPRNPKSQWYIPYELHDKEKWPPWLQGAYTVFSSDTLPRYLIYTYRRKPFHTDDAYLGVASEDLQIKAVQIPGFVIEHYDFDRVRSNKELNETLTIGHRVKPDFMIKYHKYYQSICLHRHDMEKKQVVILAIVAFNVGRFWTWIINSPLKPQNIVHEAKQNRPIQPAARVYTGEFNLTLPFVEPKLSSEESSLYLAVVVNTGANEEKHRTLRQTIRKTWGNTSESLGNVKNLKWKLFFALGIATNQSYYAASLQEARDHNDVIIGNFSDTYRNVVMKTFMGLLWSATKLSCKFVLKTDDDVYVRVPQLMTWLENTGSPRSFYGGVIGIFDVIPRNPKSQWYIPYELHDKEKWPPWLQGAYTVFSSDTLPRYLIYTYRRKPFHTDDAYLGVASEDLQIKAVQIPGFVIEHYDFDRVRSNKELNETLTIGHRVKPDFMIKYHKYYQSICLHRHD

Nearest PDB structures (foldseek):
  8tjc-assembly1_A  TM=8.643E-01  e=2.995E-20  Homo sapiens
  6wmn-assembly1_B  TM=8.453E-01  e=2.063E-20  Homo sapiens
  7jhm-assembly2_B  TM=8.384E-01  e=4.347E-20  Homo sapiens
  7jho-assembly2_B  TM=8.410E-01  e=5.572E-20  Homo sapiens
  6wmm-assembly1_A  TM=8.079E-01  e=2.815E-20  Homo sapiens